Protein AF-A0A2A8D4I4-F1 (afdb_monomer_lite)

InterPro domains:
  IPR001119 S-layer homology domain [PF00395] (322-364)
  IPR001119 S-layer homology domain [PF00395] (383-424)
  IPR001119 S-layer homology domain [PS51272] (318-381)
  IPR001119 S-layer homology domain [PS51272] (383-439)
  IPR006179 5'-Nucleotidase/apyrase [PTHR11575] (26-245)
  IPR008334 5'-Nucleotidase, C-terminal [PF02872] (22-191)
  IPR036907 5'-Nucleotidase, C-terminal domain superfamily [G3DSA:3.90.780.10] (22-239)
  IPR036907 5'-Nucleotidase, C-terminal domain superfamily [SSF55816] (23-224)

Structure (mmCIF, N/CA/C/O backbone):
data_AF-A0A2A8D4I4-F1
#
_entry.id   AF-A0A2A8D4I4-F1
#
loop_
_atom_site.group_PDB
_atom_site.id
_atom_site.type_symbol
_atom_site.label_atom_id
_atom_site.label_alt_id
_atom_site.label_comp_id
_atom_site.label_asym_id
_atom_site.label_entity_id
_atom_site.label_seq_id
_atom_site.pdbx_PDB_ins_code
_atom_site.Cartn_x
_atom_site.Cartn_y
_atom_site.Cartn_z
_atom_site.occupancy
_atom_site.B_iso_or_equiv
_atom_site.auth_seq_id
_atom_site.auth_comp_id
_atom_site.auth_asym_id
_atom_site.auth_atom_id
_atom_site.pdbx_PDB_model_num
ATOM 1 N N . MET A 1 1 ? -20.478 -7.980 25.167 1.00 93.81 1 MET A N 1
ATOM 2 C CA . MET A 1 1 ? -20.978 -8.080 23.773 1.00 93.81 1 MET A CA 1
ATOM 3 C C . MET A 1 1 ? -20.040 -8.954 22.980 1.00 93.81 1 MET A C 1
ATOM 5 O O . MET A 1 1 ? -20.517 -9.919 22.408 1.00 93.81 1 MET A O 1
ATOM 9 N N . ALA A 1 2 ? -18.749 -8.633 23.004 1.00 97.44 2 ALA A N 1
ATOM 10 C CA . ALA A 1 2 ? -17.681 -9.497 22.533 1.00 97.44 2 ALA A CA 1
ATOM 11 C C . ALA A 1 2 ? -16.592 -9.568 23.611 1.00 97.44 2 ALA A C 1
ATOM 13 O O . ALA A 1 2 ? -16.385 -8.576 24.314 1.00 97.44 2 ALA A O 1
ATOM 14 N N . GLY A 1 3 ? -15.912 -10.702 23.739 1.00 98.25 3 GLY A N 1
ATOM 15 C CA . GLY A 1 3 ? -14.650 -10.788 24.464 1.00 98.25 3 GLY A CA 1
ATOM 16 C C . GLY A 1 3 ? -13.568 -9.969 23.759 1.00 98.25 3 GLY A C 1
ATOM 17 O O . GLY A 1 3 ? -13.637 -9.737 22.552 1.00 98.25 3 GLY A O 1
ATOM 18 N N . LEU A 1 4 ? -12.563 -9.528 24.509 1.00 98.38 4 LEU A N 1
ATOM 19 C CA . LEU A 1 4 ? -11.430 -8.760 23.997 1.00 98.38 4 LEU A CA 1
ATOM 20 C C . LEU A 1 4 ? -10.136 -9.434 24.451 1.00 98.38 4 LEU A C 1
ATOM 22 O O . LEU A 1 4 ? -9.983 -9.719 25.637 1.00 98.38 4 LEU A O 1
ATOM 26 N N . THR A 1 5 ? -9.209 -9.703 23.533 1.00 97.94 5 THR A N 1
ATOM 27 C CA . THR A 1 5 ? -7.937 -10.372 23.878 1.00 97.94 5 THR A CA 1
ATOM 28 C C . THR A 1 5 ? -6.829 -9.392 24.258 1.00 97.94 5 THR A C 1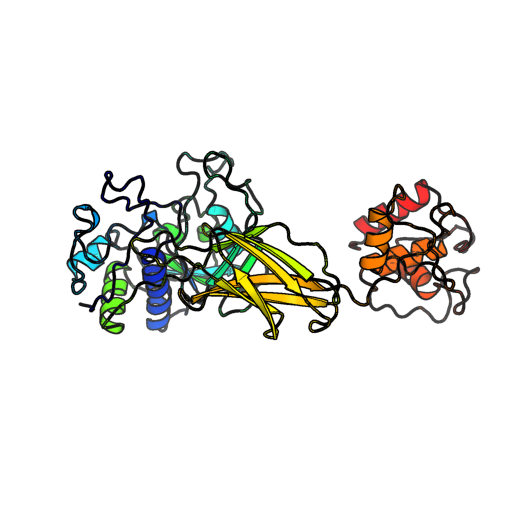
ATOM 30 O O . THR A 1 5 ? -5.990 -9.697 25.103 1.00 97.94 5 THR A O 1
ATOM 33 N N . ALA A 1 6 ? -6.836 -8.200 23.663 1.00 97.69 6 ALA A N 1
ATOM 34 C CA . ALA A 1 6 ? -5.881 -7.124 23.895 1.00 97.69 6 ALA A CA 1
ATOM 35 C C . ALA A 1 6 ? -6.492 -5.780 23.460 1.00 97.69 6 ALA A C 1
ATOM 37 O O . ALA A 1 6 ? -7.502 -5.780 22.755 1.00 97.69 6 ALA A O 1
ATOM 38 N N . PRO A 1 7 ? -5.914 -4.633 23.865 1.00 98.25 7 PRO A N 1
ATOM 39 C CA . PRO A 1 7 ? -6.401 -3.332 23.428 1.00 98.25 7 PRO A CA 1
ATOM 40 C C . PRO A 1 7 ? -6.494 -3.194 21.905 1.00 98.25 7 PRO A C 1
ATOM 42 O O . PRO A 1 7 ? -5.572 -3.573 21.187 1.00 98.25 7 PRO A O 1
ATOM 45 N N . ILE A 1 8 ? -7.591 -2.603 21.434 1.00 98.62 8 ILE A N 1
ATOM 46 C CA . ILE A 1 8 ? -7.789 -2.185 20.041 1.00 98.62 8 ILE A CA 1
ATOM 47 C C . ILE A 1 8 ? -7.991 -0.679 20.083 1.00 98.62 8 ILE A C 1
ATOM 49 O O . ILE A 1 8 ? -8.905 -0.185 20.746 1.00 98.62 8 ILE A O 1
ATOM 53 N N . THR A 1 9 ? -7.115 0.069 19.425 1.00 98.56 9 THR A N 1
ATOM 54 C CA . THR A 1 9 ? -7.009 1.513 19.638 1.00 98.56 9 THR A CA 1
ATOM 55 C C . THR A 1 9 ? -7.001 2.273 18.329 1.00 98.56 9 THR A C 1
ATOM 57 O O . THR A 1 9 ? -6.584 1.762 17.290 1.00 98.56 9 THR A O 1
ATOM 60 N N . THR A 1 10 ? -7.446 3.527 18.396 1.00 98.38 10 THR A N 1
ATOM 61 C CA . THR A 1 10 ? -7.105 4.526 17.378 1.00 98.38 10 THR A CA 1
ATOM 62 C C . THR A 1 10 ? -5.586 4.743 17.345 1.00 98.38 10 THR A C 1
ATOM 64 O O . THR A 1 10 ? -4.862 4.186 18.182 1.00 98.38 10 THR A O 1
ATOM 67 N N . GLY A 1 11 ? -5.096 5.519 16.373 1.00 97.25 11 GLY A N 1
ATOM 68 C CA . GLY A 1 11 ? -3.670 5.813 16.267 1.00 97.25 11 GLY A CA 1
ATOM 69 C C . GLY A 1 11 ? -3.128 6.370 17.583 1.00 97.25 11 GLY A C 1
ATOM 70 O O . GLY A 1 11 ? -3.788 7.173 18.254 1.00 97.25 11 GLY A O 1
ATOM 71 N N . TRP A 1 12 ? -1.946 5.896 17.958 1.00 97.38 12 TRP A N 1
ATOM 72 C CA . TRP A 1 12 ? -1.335 6.132 19.255 1.00 97.38 12 TRP A CA 1
ATOM 73 C C . TRP A 1 12 ? 0.054 6.762 19.121 1.00 97.38 12 TRP A C 1
ATOM 75 O O . TRP A 1 12 ? 0.848 6.416 18.246 1.00 97.38 12 TRP A O 1
ATOM 85 N N . ASP A 1 13 ? 0.346 7.700 20.016 1.00 95.31 13 ASP A N 1
ATOM 86 C CA . ASP A 1 13 ? 1.642 8.352 20.157 1.00 95.31 13 ASP A CA 1
ATOM 87 C C . ASP A 1 13 ? 2.039 8.372 21.634 1.00 95.31 13 ASP A C 1
ATOM 89 O O . ASP A 1 13 ? 1.452 9.090 22.452 1.00 95.31 13 ASP A O 1
ATOM 93 N N . SER A 1 14 ? 3.062 7.592 21.980 1.00 93.31 14 SER A N 1
ATOM 94 C CA . SER A 1 14 ? 3.570 7.510 23.350 1.00 93.31 14 SER A CA 1
ATOM 95 C C . SER A 1 14 ? 4.116 8.847 23.859 1.00 93.31 14 SER A C 1
ATOM 97 O O . SER A 1 14 ? 4.006 9.135 25.053 1.00 93.31 14 SER A O 1
ATOM 99 N N . SER A 1 15 ? 4.630 9.707 22.972 1.00 94.12 15 SER A N 1
ATOM 100 C CA . SER A 1 15 ? 5.117 11.042 23.338 1.00 94.12 15 SER A CA 1
ATOM 101 C C . SER A 1 15 ? 3.981 11.987 23.746 1.00 94.12 15 SER A C 1
ATOM 103 O O . SER A 1 15 ? 4.192 12.932 24.506 1.00 94.12 15 SER A O 1
ATOM 105 N N . GLN A 1 16 ? 2.754 11.686 23.315 1.00 92.81 16 GLN A N 1
ATOM 106 C CA . GLN A 1 16 ? 1.544 12.426 23.653 1.00 92.81 16 GLN A CA 1
ATOM 107 C C . GLN A 1 16 ? 0.697 11.723 24.717 1.00 92.81 16 GLN A C 1
ATOM 109 O O . GLN A 1 16 ? -0.469 12.073 24.887 1.00 92.81 16 GLN A O 1
ATOM 114 N N . ALA A 1 17 ? 1.255 10.779 25.484 1.00 91.19 17 ALA A N 1
ATOM 115 C CA . ALA A 1 17 ? 0.511 10.028 26.501 1.00 91.19 17 ALA A CA 1
ATOM 116 C C . ALA A 1 17 ? -0.245 10.920 27.512 1.00 91.19 17 ALA A C 1
ATOM 118 O O . ALA A 1 17 ? -1.308 10.542 28.002 1.00 91.19 17 ALA A O 1
ATOM 119 N N . ALA A 1 18 ? 0.248 12.132 27.791 1.00 90.38 18 ALA A N 1
ATOM 120 C CA . ALA A 1 18 ? -0.438 13.105 28.647 1.00 90.38 18 ALA A CA 1
ATOM 121 C C . ALA A 1 18 ? -1.729 13.689 28.022 1.00 90.38 18 ALA A C 1
ATOM 123 O O . ALA A 1 18 ? -2.627 14.124 28.741 1.00 90.38 18 ALA A O 1
ATOM 124 N N . ASN A 1 19 ? -1.851 13.673 26.692 1.00 89.50 19 ASN A N 1
ATOM 125 C CA . ASN A 1 19 ? -2.981 14.201 25.934 1.00 89.50 19 ASN A CA 1
ATOM 126 C C . ASN A 1 19 ? -3.931 13.058 25.560 1.00 89.50 19 ASN A C 1
ATOM 128 O O . ASN A 1 19 ? -3.777 12.412 24.527 1.00 89.50 19 ASN A O 1
ATOM 132 N N . ARG A 1 20 ? -4.935 12.804 26.410 1.00 88.50 20 ARG A N 1
ATOM 133 C CA . ARG A 1 20 ? -5.927 11.724 26.216 1.00 88.50 20 ARG A CA 1
ATOM 134 C C . ARG A 1 20 ? -5.292 10.330 26.075 1.00 88.50 20 ARG A C 1
ATOM 136 O O . ARG A 1 20 ? -5.778 9.526 25.289 1.00 88.50 20 ARG A O 1
ATOM 143 N N . GLY A 1 21 ? -4.196 10.048 26.779 1.00 92.69 21 GLY A N 1
ATOM 144 C CA . GLY A 1 21 ? -3.501 8.756 26.686 1.00 92.69 21 GLY A CA 1
ATOM 145 C C . GLY A 1 21 ? -2.647 8.578 25.424 1.00 92.69 21 GLY A C 1
ATOM 146 O O . GLY A 1 21 ? -2.083 7.504 25.231 1.00 92.69 21 GLY A O 1
ATOM 147 N N . GLY A 1 22 ? -2.526 9.607 24.576 1.00 95.00 22 GLY A N 1
ATOM 148 C CA . GLY A 1 22 ? -1.801 9.542 23.304 1.00 95.00 22 GLY A CA 1
ATOM 149 C C . GLY A 1 22 ? -2.635 9.032 22.127 1.00 95.00 22 GLY A C 1
ATOM 150 O O . GLY A 1 22 ? -2.077 8.830 21.057 1.00 95.00 22 GLY A O 1
ATOM 151 N N . PHE A 1 23 ? -3.942 8.821 22.307 1.00 97.31 23 PHE A N 1
ATOM 152 C CA . PHE A 1 23 ? -4.876 8.302 21.293 1.00 97.31 23 PHE A CA 1
ATOM 153 C C . PHE A 1 23 ? -5.491 9.401 20.395 1.00 97.31 23 PHE A C 1
ATOM 155 O O . PHE A 1 23 ? -5.229 10.586 20.593 1.00 97.31 23 PHE A O 1
ATOM 162 N N . ASP A 1 24 ? -6.369 9.021 19.451 1.00 95.00 24 ASP A N 1
ATOM 163 C CA . ASP A 1 24 ? -7.001 9.900 18.434 1.00 95.00 24 ASP A CA 1
ATOM 164 C C . ASP A 1 24 ? -5.968 10.530 17.477 1.00 95.00 24 ASP A C 1
ATOM 166 O O . ASP A 1 24 ? -6.216 11.596 16.909 1.00 95.00 24 ASP A O 1
ATOM 170 N N . GLN A 1 25 ? -4.814 9.872 17.281 1.00 95.38 25 GLN A N 1
ATOM 171 C CA . GLN A 1 25 ? -3.854 10.249 16.241 1.00 95.38 25 GLN A CA 1
ATOM 172 C C . GLN A 1 25 ? -4.378 9.752 14.895 1.00 95.38 25 GLN A C 1
ATOM 174 O O . GLN A 1 25 ? -4.614 8.560 14.699 1.00 95.38 25 GLN A O 1
ATOM 179 N N . ARG A 1 26 ? -4.624 10.687 13.980 1.00 95.31 26 ARG A N 1
ATOM 180 C CA . ARG A 1 26 ? -5.303 10.418 12.700 1.00 95.31 26 ARG A CA 1
ATOM 181 C C . ARG A 1 26 ? -4.348 10.291 11.525 1.00 95.31 26 ARG A C 1
ATOM 183 O O . ARG A 1 26 ? -4.782 10.006 10.419 1.00 95.31 26 ARG A O 1
ATOM 190 N N . ASP A 1 27 ? -3.074 10.544 11.763 1.00 93.44 27 ASP A N 1
ATOM 191 C CA . ASP A 1 27 ? -1.992 10.587 10.787 1.00 93.44 27 ASP A CA 1
ATOM 192 C C . ASP A 1 27 ? -1.282 9.232 10.609 1.00 93.44 27 ASP A C 1
ATOM 194 O O . ASP A 1 27 ? -0.306 9.138 9.862 1.00 93.44 27 ASP A O 1
ATOM 198 N N . ARG A 1 28 ? -1.754 8.192 11.307 1.00 93.44 28 ARG A N 1
ATOM 199 C CA . ARG A 1 28 ? -1.092 6.891 11.413 1.00 93.44 28 ARG A CA 1
ATOM 200 C C . ARG A 1 28 ? -2.073 5.731 11.475 1.00 93.44 28 ARG A C 1
ATOM 202 O O . ARG A 1 28 ? -3.229 5.882 11.874 1.00 93.44 28 ARG A O 1
ATOM 209 N N . GLU A 1 29 ? -1.584 4.571 11.063 1.00 96.25 29 GLU A N 1
ATOM 210 C CA . GLU A 1 29 ? -2.382 3.354 10.914 1.00 96.25 29 GLU A CA 1
ATOM 211 C C . GLU A 1 29 ? -2.752 2.781 12.280 1.00 96.25 29 GLU A C 1
ATOM 213 O O . GLU A 1 29 ? -1.974 2.875 13.232 1.00 96.25 29 GLU A O 1
ATOM 218 N N . SER A 1 30 ? -3.956 2.213 12.402 1.00 98.12 30 SER A N 1
ATOM 219 C CA . SER A 1 30 ? -4.464 1.781 13.701 1.00 98.12 30 SER A CA 1
ATOM 220 C C . SER A 1 30 ? -5.313 0.518 13.653 1.00 98.12 30 SER A C 1
ATOM 222 O O . SER A 1 30 ? -6.119 0.309 12.746 1.00 98.12 30 SER A O 1
ATOM 224 N N . THR A 1 31 ? -5.192 -0.279 14.713 1.00 98.62 31 THR A N 1
ATOM 225 C CA . THR A 1 31 ? -5.967 -1.507 14.938 1.00 98.62 31 THR A CA 1
ATOM 226 C C . THR A 1 31 ? -7.479 -1.255 14.979 1.00 98.62 31 THR A C 1
ATOM 228 O O . THR A 1 31 ? -8.250 -2.113 14.553 1.00 98.62 31 THR A O 1
ATOM 231 N N . MET A 1 32 ? -7.932 -0.084 15.446 1.00 98.75 32 MET A N 1
ATOM 232 C CA . MET A 1 32 ? -9.352 0.288 15.386 1.00 98.75 32 MET A CA 1
ATOM 233 C C . MET A 1 32 ? -9.809 0.581 13.953 1.00 98.75 32 MET A C 1
ATOM 235 O O . MET A 1 32 ? -10.914 0.194 13.578 1.00 98.75 32 MET A O 1
ATOM 239 N N . GLY A 1 33 ? -8.961 1.219 13.138 1.00 98.50 33 GLY A N 1
ATOM 240 C CA . GLY A 1 33 ? -9.228 1.411 11.710 1.00 98.50 33 GLY A CA 1
ATOM 241 C C . GLY A 1 33 ? -9.386 0.081 10.978 1.00 98.50 33 GLY A C 1
ATOM 242 O O . GLY A 1 33 ? -10.359 -0.093 10.251 1.00 98.50 33 GLY A O 1
ATOM 243 N N . HIS A 1 34 ? -8.497 -0.877 11.260 1.00 98.69 34 HIS A N 1
ATOM 244 C CA . HIS A 1 34 ? -8.574 -2.251 10.753 1.00 98.69 34 HIS A CA 1
ATOM 245 C C . HIS A 1 34 ? -9.900 -2.928 11.110 1.00 98.69 34 HIS A C 1
ATOM 247 O O . HIS A 1 34 ? -10.612 -3.406 10.229 1.00 98.69 34 HIS A O 1
ATOM 253 N N . LEU A 1 35 ? -10.255 -2.923 12.399 1.00 98.75 35 LEU A N 1
ATOM 254 C CA . LEU A 1 35 ? -11.459 -3.584 12.898 1.00 98.75 35 LEU A CA 1
ATOM 255 C C . LEU A 1 35 ? -12.740 -3.003 12.283 1.00 98.75 35 LEU A C 1
ATOM 257 O O . LEU A 1 35 ? -13.642 -3.748 11.902 1.00 98.75 35 LEU A O 1
ATOM 261 N N . VAL A 1 36 ? -12.841 -1.674 12.207 1.00 98.69 36 VAL A N 1
ATOM 262 C CA . VAL A 1 36 ? -14.043 -1.017 11.681 1.00 98.69 36 VAL A CA 1
ATOM 263 C C . VAL A 1 36 ? -14.127 -1.160 10.161 1.00 98.69 36 VAL A C 1
ATOM 265 O O . VAL A 1 36 ? -15.221 -1.349 9.640 1.00 98.69 36 VAL A O 1
ATOM 268 N N . ALA A 1 37 ? -13.008 -1.151 9.437 1.00 98.75 37 ALA A N 1
ATOM 269 C CA . ALA A 1 37 ? -13.023 -1.420 8.001 1.00 98.75 37 ALA A CA 1
ATOM 270 C C . ALA A 1 37 ? -13.440 -2.870 7.676 1.00 98.75 37 ALA A C 1
ATOM 272 O O . ALA A 1 37 ? -14.239 -3.080 6.762 1.00 98.75 37 ALA A O 1
ATOM 273 N N . ASP A 1 38 ? -12.995 -3.859 8.463 1.00 98.75 38 ASP A N 1
ATOM 274 C CA . ASP A 1 38 ? -13.485 -5.244 8.354 1.00 98.75 38 ASP A CA 1
ATOM 275 C C . ASP A 1 38 ? -14.992 -5.340 8.635 1.00 98.75 38 ASP A C 1
ATOM 277 O O . ASP A 1 38 ? -15.714 -6.047 7.928 1.00 98.75 38 ASP A O 1
ATOM 281 N N . MET A 1 39 ? -15.493 -4.577 9.614 1.00 98.25 39 MET A N 1
ATOM 282 C CA . MET A 1 39 ? -16.930 -4.464 9.865 1.00 98.25 39 MET A CA 1
ATOM 283 C C . MET A 1 39 ? -17.675 -3.934 8.639 1.00 98.25 39 MET A C 1
ATOM 285 O O . MET A 1 39 ? -18.679 -4.533 8.263 1.00 98.25 39 MET A O 1
ATOM 289 N N . TYR A 1 40 ? -17.196 -2.862 7.997 1.00 98.56 40 TYR A N 1
ATOM 290 C CA . TYR A 1 40 ? -17.841 -2.301 6.802 1.00 98.56 40 TYR A CA 1
ATOM 291 C C . TYR A 1 40 ? -17.961 -3.341 5.682 1.00 98.56 40 TYR A C 1
ATOM 293 O O . TYR A 1 40 ? -19.042 -3.514 5.111 1.00 98.56 40 TYR A O 1
ATOM 301 N N . LEU A 1 41 ? -16.873 -4.070 5.415 1.00 98.62 41 LEU A N 1
ATOM 302 C CA . LEU A 1 41 ? -16.841 -5.143 4.421 1.00 98.62 41 LEU A CA 1
ATOM 303 C C . LEU A 1 41 ? -17.815 -6.280 4.777 1.00 98.62 41 LEU A C 1
ATOM 305 O O . LEU A 1 41 ? -18.658 -6.666 3.965 1.00 98.62 41 LEU A O 1
ATOM 309 N N . SER A 1 42 ? -17.734 -6.790 6.009 1.00 98.06 42 SER A N 1
ATOM 310 C CA . SER A 1 42 ? -18.578 -7.887 6.499 1.00 98.06 42 SER A CA 1
ATOM 311 C C . SER A 1 42 ? -20.065 -7.516 6.482 1.00 98.06 42 SER A C 1
ATOM 313 O O . SER A 1 42 ? -20.905 -8.263 5.973 1.00 98.06 42 SER A O 1
ATOM 315 N N . ALA A 1 43 ? -20.397 -6.319 6.966 1.00 97.25 43 ALA A N 1
ATOM 316 C CA . ALA A 1 43 ? -21.761 -5.822 7.033 1.00 97.25 43 ALA A CA 1
ATOM 317 C C . ALA A 1 43 ? -22.376 -5.663 5.638 1.00 97.25 43 ALA A C 1
ATOM 319 O O . ALA A 1 43 ? -23.473 -6.183 5.418 1.00 97.25 43 ALA A O 1
ATOM 320 N N . ALA A 1 44 ? -21.670 -5.040 4.684 1.00 97.50 44 ALA A N 1
ATOM 321 C CA . ALA A 1 44 ? -22.138 -4.929 3.300 1.00 97.50 44 ALA A CA 1
ATOM 322 C C . ALA A 1 44 ? -22.475 -6.310 2.707 1.00 97.50 44 ALA A C 1
ATOM 324 O O . ALA A 1 44 ? -23.583 -6.523 2.197 1.00 97.50 44 ALA A O 1
ATOM 325 N N . ASN A 1 45 ? -21.566 -7.272 2.885 1.00 97.12 45 ASN A N 1
ATOM 326 C CA . ASN A 1 45 ? -21.681 -8.628 2.346 1.00 97.12 45 ASN A CA 1
ATOM 327 C C . ASN A 1 45 ? -22.748 -9.485 3.048 1.00 97.12 45 ASN A C 1
ATOM 329 O O . ASN A 1 45 ? -23.251 -10.443 2.461 1.00 97.12 45 ASN A O 1
ATOM 333 N N . SER A 1 46 ? -23.168 -9.114 4.260 1.00 95.00 46 SER A N 1
ATOM 334 C CA . SER A 1 46 ? -24.233 -9.809 4.999 1.00 95.00 46 SER A CA 1
ATOM 335 C C . SER A 1 46 ? -25.654 -9.483 4.517 1.00 95.00 46 SER A C 1
ATOM 337 O O . SER A 1 46 ? -26.595 -10.218 4.814 1.00 95.00 46 SER A O 1
ATOM 339 N N . THR A 1 47 ? -25.838 -8.390 3.766 1.00 91.56 47 THR A N 1
ATOM 340 C CA . THR A 1 47 ? -27.179 -7.879 3.423 1.00 91.56 47 THR A CA 1
ATOM 341 C C . THR A 1 47 ? -27.877 -8.625 2.286 1.00 91.56 47 THR A C 1
ATOM 343 O O . THR A 1 47 ? -29.072 -8.418 2.063 1.00 91.56 47 THR A O 1
ATOM 346 N N . GLY A 1 48 ? -27.143 -9.438 1.517 1.00 83.81 48 GLY A N 1
ATOM 347 C CA . GLY A 1 48 ? -27.630 -10.009 0.256 1.00 83.81 48 GLY A CA 1
ATOM 348 C C . GLY A 1 48 ? -27.899 -8.963 -0.838 1.00 83.81 48 GLY A C 1
ATOM 349 O O . GLY A 1 48 ? -28.579 -9.271 -1.818 1.00 83.81 48 GLY A O 1
ATOM 350 N N . ARG A 1 49 ? -27.414 -7.722 -0.662 1.00 88.12 49 ARG A N 1
ATOM 351 C CA . ARG A 1 49 ? -27.458 -6.646 -1.667 1.00 88.12 49 ARG A CA 1
ATOM 352 C C . ARG A 1 49 ? -26.186 -6.679 -2.518 1.00 88.12 49 ARG A C 1
ATOM 354 O O . ARG A 1 49 ? -25.714 -7.752 -2.873 1.00 88.12 49 ARG A O 1
ATOM 361 N N . THR A 1 50 ? -25.655 -5.517 -2.898 1.00 86.00 50 THR A N 1
ATOM 362 C CA . THR A 1 50 ? -24.384 -5.437 -3.616 1.00 86.00 50 THR A CA 1
ATOM 363 C C . THR A 1 50 ? -23.241 -5.787 -2.664 1.00 86.00 50 THR A C 1
ATOM 365 O O . THR A 1 50 ? -23.078 -5.086 -1.667 1.00 86.00 50 THR A O 1
ATOM 368 N N . PRO A 1 51 ? -22.489 -6.867 -2.939 1.00 93.12 51 PRO A N 1
ATOM 369 C CA . PRO A 1 51 ? -21.310 -7.191 -2.158 1.00 93.12 51 PRO A CA 1
ATOM 370 C C . PRO A 1 51 ? -20.208 -6.162 -2.420 1.00 93.12 51 PRO A C 1
ATOM 372 O O . PRO A 1 51 ? -20.119 -5.612 -3.516 1.00 93.12 51 PRO A O 1
ATOM 375 N N . ALA A 1 52 ? -19.388 -5.911 -1.409 1.00 98.19 52 ALA A N 1
ATOM 376 C CA . ALA A 1 52 ? -18.179 -5.114 -1.502 1.00 98.19 52 ALA A CA 1
ATOM 377 C C . ALA A 1 52 ? -16.943 -6.020 -1.549 1.00 98.19 52 ALA A C 1
ATOM 379 O O . ALA A 1 52 ? -16.916 -7.087 -0.929 1.00 98.19 52 ALA A O 1
ATOM 380 N N . ASP A 1 53 ? -15.921 -5.546 -2.254 1.00 98.69 53 ASP A N 1
ATOM 381 C CA . ASP A 1 53 ? -14.601 -6.163 -2.339 1.00 98.69 53 ASP A CA 1
ATOM 382 C C . ASP A 1 53 ? -13.718 -5.722 -1.161 1.00 98.69 53 ASP A C 1
ATOM 384 O O . ASP A 1 53 ? -12.945 -6.516 -0.629 1.00 98.69 53 ASP A O 1
ATOM 388 N N . ILE A 1 54 ? -13.848 -4.462 -0.719 1.00 98.88 54 ILE A N 1
ATOM 389 C CA . ILE A 1 54 ? -13.066 -3.887 0.389 1.00 98.88 54 ILE A CA 1
ATOM 390 C C . ILE A 1 54 ? -13.916 -2.969 1.277 1.00 98.88 54 ILE A C 1
ATOM 392 O O . ILE A 1 54 ? -14.932 -2.425 0.843 1.00 98.88 54 ILE A O 1
ATOM 396 N N . GLY A 1 55 ? -13.486 -2.766 2.522 1.00 98.75 55 GLY A N 1
ATOM 397 C CA . GLY A 1 55 ? -14.040 -1.774 3.446 1.00 98.75 55 GLY A CA 1
ATOM 398 C C . GLY A 1 55 ? -13.063 -0.623 3.680 1.00 98.75 55 GLY A C 1
ATOM 399 O O . GLY A 1 55 ? -11.858 -0.853 3.785 1.00 98.75 55 GLY A O 1
ATOM 400 N N . ILE A 1 56 ? -13.572 0.611 3.769 1.00 98.81 56 ILE A N 1
ATOM 401 C CA . ILE A 1 56 ? -12.764 1.813 4.025 1.00 98.81 56 ILE A CA 1
ATOM 402 C C . ILE A 1 56 ? -13.447 2.683 5.086 1.00 98.81 56 ILE A C 1
ATOM 404 O O . ILE A 1 56 ? -14.647 2.956 5.015 1.00 98.81 56 ILE A O 1
ATOM 408 N N . VAL A 1 57 ? -12.672 3.174 6.054 1.00 98.50 57 VAL A N 1
ATOM 409 C CA . VAL A 1 57 ? -13.142 4.133 7.063 1.00 98.50 57 VAL A CA 1
ATOM 410 C C . VAL A 1 57 ? -12.113 5.237 7.293 1.00 98.50 57 VAL A C 1
ATOM 412 O O . VAL A 1 57 ? -10.908 4.996 7.304 1.00 98.50 57 VAL A O 1
ATOM 415 N N . ASN A 1 58 ? -12.574 6.469 7.503 1.00 98.06 58 ASN A N 1
ATOM 416 C CA . ASN A 1 58 ? -11.703 7.582 7.863 1.00 98.06 58 ASN A CA 1
ATOM 417 C C . ASN A 1 58 ? -11.379 7.569 9.366 1.00 98.06 58 ASN A C 1
ATOM 419 O O . ASN A 1 58 ? -12.253 7.282 10.190 1.00 98.06 58 ASN A O 1
ATOM 423 N N . PRO A 1 59 ? -10.168 7.988 9.769 1.00 97.12 59 PRO A N 1
ATOM 424 C CA . PRO A 1 59 ? -9.754 7.958 11.172 1.00 97.12 59 PRO A CA 1
ATOM 425 C C . PRO A 1 59 ? -10.572 8.936 12.030 1.00 97.12 59 PRO A C 1
ATOM 427 O O . PRO A 1 59 ? -10.766 8.721 13.223 1.00 97.12 59 PRO A O 1
ATOM 430 N N . GLY A 1 60 ? -11.118 9.997 11.421 1.00 94.88 60 GLY A N 1
ATOM 431 C CA . GLY A 1 60 ? -12.014 10.944 12.085 1.00 94.88 60 GLY A CA 1
ATOM 432 C C . GLY A 1 60 ? -13.358 10.348 12.517 1.00 94.88 60 GLY A C 1
ATOM 433 O O . GLY A 1 60 ? -13.965 10.874 13.454 1.00 94.88 60 GLY A O 1
ATOM 434 N N . GLY A 1 61 ? -13.788 9.252 11.884 1.00 94.31 61 GLY A N 1
ATOM 435 C CA . GLY A 1 61 ? -14.999 8.505 12.226 1.00 94.31 61 GLY A CA 1
ATOM 436 C C . GLY A 1 61 ? -14.878 7.684 13.514 1.00 94.31 61 GLY A C 1
ATOM 437 O O . GLY A 1 61 ? -15.895 7.334 14.103 1.00 94.31 61 GLY A O 1
ATOM 438 N N . LEU A 1 62 ? -13.650 7.425 13.978 1.00 97.19 62 LEU A N 1
ATOM 439 C CA . LEU A 1 62 ? -13.343 6.536 15.099 1.00 97.19 62 LEU A CA 1
ATOM 440 C C . LEU A 1 62 ? -13.158 7.355 16.376 1.00 97.19 62 LEU A C 1
ATOM 442 O O . LEU A 1 62 ? -12.266 8.208 16.468 1.00 97.19 62 LEU A O 1
ATOM 446 N N . ARG A 1 63 ? -14.040 7.165 17.360 1.00 96.69 63 ARG A N 1
ATOM 447 C CA . ARG A 1 63 ? -14.150 8.109 18.483 1.00 96.69 63 ARG A CA 1
ATOM 448 C C . ARG A 1 63 ? -13.814 7.540 19.855 1.00 96.69 63 ARG A C 1
ATOM 450 O O . ARG A 1 63 ? -13.794 8.345 20.781 1.00 96.69 63 ARG A O 1
ATOM 457 N N . ASP A 1 64 ? -13.441 6.271 20.001 1.00 97.25 64 ASP A N 1
ATOM 458 C CA . ASP A 1 64 ? -13.033 5.667 21.287 1.00 97.25 64 ASP A CA 1
ATOM 459 C C . ASP A 1 64 ? -12.155 4.416 21.070 1.00 97.25 64 ASP A C 1
ATOM 461 O O . ASP A 1 64 ? -11.843 4.050 19.933 1.00 97.25 64 ASP A O 1
ATOM 465 N N . GLU A 1 65 ? -11.739 3.782 22.161 1.00 98.00 65 GLU A N 1
ATOM 466 C CA . GLU A 1 65 ? -10.836 2.628 22.222 1.00 98.00 65 GLU A CA 1
ATOM 467 C C . GLU A 1 65 ? -11.536 1.430 22.867 1.00 98.00 65 GLU A C 1
ATOM 469 O O . GLU A 1 65 ? -12.509 1.575 23.612 1.00 98.00 65 GLU A O 1
ATOM 474 N N . PHE A 1 66 ? -10.976 0.239 22.658 1.00 98.31 66 PHE A N 1
ATOM 475 C CA . PHE A 1 66 ? -11.303 -0.947 23.439 1.00 98.31 66 PHE A CA 1
ATOM 476 C C . PHE A 1 66 ? -10.104 -1.397 24.292 1.00 98.31 66 PHE A C 1
ATOM 478 O O . PHE A 1 66 ? -9.005 -1.525 23.754 1.00 98.31 66 PHE A O 1
ATOM 485 N N . PRO A 1 67 ? -10.293 -1.697 25.593 1.00 97.88 67 PRO A N 1
ATOM 486 C CA . PRO A 1 67 ? -11.477 -1.362 26.386 1.00 97.88 67 PRO A CA 1
ATOM 487 C C . PRO A 1 67 ? -11.632 0.162 26.532 1.00 97.88 67 PRO A C 1
ATOM 489 O O . PRO A 1 67 ? -10.655 0.913 26.516 1.00 97.88 67 PRO A O 1
ATOM 492 N N . GLY A 1 68 ? -12.866 0.622 26.731 1.00 95.31 68 GLY A N 1
ATOM 493 C CA . GLY A 1 68 ? -13.114 2.019 27.089 1.00 95.31 68 GLY A CA 1
ATOM 494 C C . GLY A 1 68 ? -12.444 2.371 28.423 1.00 95.31 68 GLY A C 1
ATOM 495 O O . GLY A 1 68 ? -12.368 1.534 29.322 1.00 95.31 68 GLY A O 1
ATOM 496 N N . GLY A 1 69 ? -11.968 3.612 28.552 1.00 94.69 69 GLY A N 1
ATOM 497 C CA . GLY A 1 69 ? -11.212 4.093 29.721 1.00 94.69 69 GLY A CA 1
ATOM 498 C C . GLY A 1 69 ? -9.705 4.242 29.484 1.00 94.69 69 GLY A C 1
ATOM 499 O O . GLY A 1 69 ? -9.038 4.950 30.242 1.00 94.69 69 GLY A O 1
ATOM 500 N N . LEU A 1 70 ? -9.176 3.693 28.383 1.00 95.81 70 LEU A N 1
ATOM 501 C CA . LEU A 1 70 ? -7.757 3.814 28.020 1.00 95.81 70 LEU A CA 1
ATOM 502 C C . LEU A 1 70 ? -7.283 5.264 27.858 1.00 95.81 70 LEU A C 1
ATOM 504 O O . LEU A 1 70 ? -6.159 5.584 28.236 1.00 95.81 70 LEU A O 1
ATOM 508 N N . ARG A 1 71 ? -8.149 6.174 27.393 1.00 94.62 71 ARG A N 1
ATOM 509 C CA . ARG A 1 71 ? -7.836 7.616 27.313 1.00 94.62 71 ARG A CA 1
ATOM 510 C C . ARG A 1 71 ? -7.602 8.285 28.664 1.00 94.62 71 ARG A C 1
ATOM 512 O O . ARG A 1 71 ? -7.086 9.400 28.704 1.00 94.62 71 ARG A O 1
ATOM 519 N N . THR A 1 72 ? -8.017 7.640 29.752 1.00 93.38 72 THR A N 1
ATOM 520 C CA . THR A 1 72 ? -7.854 8.124 31.127 1.00 93.38 72 THR A CA 1
ATOM 521 C C . THR A 1 72 ? -6.760 7.360 31.865 1.00 93.38 72 THR A C 1
ATOM 523 O O . THR A 1 72 ? -6.014 7.964 32.630 1.00 93.38 72 THR A O 1
ATOM 526 N N . SER A 1 73 ? -6.646 6.048 31.643 1.00 95.00 73 SER A N 1
ATOM 527 C CA . SER A 1 73 ? -5.629 5.209 32.276 1.00 95.00 73 SER A CA 1
ATOM 528 C C . SER A 1 73 ? -5.117 4.142 31.313 1.00 95.00 73 SER A C 1
ATOM 530 O O . SER A 1 73 ? -5.868 3.265 30.887 1.00 95.00 73 SER A O 1
ATOM 532 N N . LEU A 1 74 ? -3.813 4.173 31.026 1.00 94.81 74 LEU A N 1
ATOM 533 C CA . LEU A 1 74 ? -3.136 3.162 30.202 1.00 94.81 74 LEU A CA 1
ATOM 534 C C . LEU A 1 74 ? -3.057 1.781 30.880 1.00 94.81 74 LEU A C 1
ATOM 536 O O . LEU A 1 74 ? -2.827 0.777 30.204 1.00 94.81 74 LEU A O 1
ATOM 540 N N . ASP A 1 75 ? -3.311 1.726 32.189 1.00 94.38 75 ASP A N 1
ATOM 541 C CA . ASP A 1 75 ? -3.369 0.496 32.984 1.00 94.38 75 ASP A CA 1
ATOM 542 C C . ASP A 1 75 ? -4.774 -0.130 33.004 1.00 94.38 75 ASP A C 1
ATOM 544 O O . ASP A 1 75 ? -5.009 -1.110 33.714 1.00 94.38 75 ASP A O 1
ATOM 548 N N . THR A 1 76 ? -5.724 0.419 32.234 1.00 96.06 76 THR A N 1
ATOM 549 C CA . THR A 1 76 ? -7.083 -0.130 32.127 1.00 96.06 76 THR A CA 1
ATOM 550 C C . THR A 1 76 ? -7.021 -1.599 31.710 1.00 96.06 76 THR A C 1
ATOM 552 O O . THR A 1 76 ? -6.485 -1.948 30.654 1.00 96.06 76 THR A O 1
ATOM 555 N N . ALA A 1 77 ? -7.582 -2.470 32.550 1.00 95.44 77 ALA A N 1
ATOM 556 C CA . ALA A 1 77 ? -7.617 -3.900 32.295 1.00 95.44 77 ALA A CA 1
ATOM 557 C C . ALA A 1 77 ? -8.514 -4.226 31.093 1.00 95.44 77 ALA A C 1
ATOM 559 O O . ALA A 1 77 ? -9.597 -3.659 30.925 1.00 95.44 77 ALA A O 1
ATOM 560 N N . VAL A 1 78 ? -8.069 -5.184 30.280 1.00 95.81 78 VAL A N 1
ATOM 561 C CA . VAL A 1 78 ? -8.868 -5.743 29.188 1.00 95.81 78 VAL A CA 1
ATOM 562 C C . VAL A 1 78 ? -10.159 -6.326 29.762 1.00 95.81 78 VAL A C 1
ATOM 564 O O . VAL A 1 78 ? -10.142 -7.048 30.758 1.00 95.81 78 VAL A O 1
ATOM 567 N N . SER A 1 79 ? -11.282 -5.971 29.147 1.00 95.31 79 SER A N 1
ATOM 568 C CA . SER A 1 79 ? -12.620 -6.411 29.532 1.00 95.31 79 SER A CA 1
ATOM 569 C C . SER A 1 79 ? -13.499 -6.542 28.295 1.00 95.31 79 SER A C 1
ATOM 571 O O . SER A 1 79 ? -13.189 -5.972 27.245 1.00 95.31 79 SER A O 1
ATOM 573 N N . ASP A 1 80 ? -14.585 -7.303 28.426 1.00 97.06 80 ASP A N 1
ATOM 574 C CA . ASP A 1 80 ? -15.559 -7.487 27.357 1.00 97.06 80 ASP A CA 1
ATOM 575 C C . ASP A 1 80 ? -16.066 -6.145 26.826 1.00 97.06 80 ASP A C 1
ATOM 577 O O . ASP A 1 80 ? -16.463 -5.253 27.582 1.00 97.06 80 ASP A O 1
ATOM 581 N N . VAL A 1 81 ? -16.143 -6.046 25.501 1.00 97.94 81 VAL A N 1
ATOM 582 C CA . VAL A 1 81 ? -16.696 -4.878 24.827 1.00 97.94 81 VAL A CA 1
ATOM 583 C C . VAL A 1 81 ? -18.186 -4.783 25.137 1.00 97.94 81 VAL A C 1
ATOM 585 O O . VAL A 1 81 ? -18.945 -5.748 24.981 1.00 97.94 81 VAL A O 1
ATOM 588 N N . THR A 1 82 ? -18.630 -3.612 25.576 1.00 97.50 82 THR A N 1
ATOM 589 C CA . THR A 1 82 ? -20.042 -3.314 25.855 1.00 97.50 82 THR A CA 1
ATOM 590 C C . THR A 1 82 ? -20.725 -2.638 24.664 1.00 97.50 82 THR A C 1
ATOM 592 O O . THR A 1 82 ? -20.065 -2.088 23.786 1.00 97.50 82 THR A O 1
ATOM 595 N N . VAL A 1 83 ? -22.065 -2.623 24.653 1.00 96.69 83 VAL A N 1
ATOM 596 C CA . VAL A 1 83 ? -22.849 -1.838 23.675 1.00 96.69 83 VAL A CA 1
ATOM 597 C C . VAL A 1 83 ? -22.420 -0.369 23.693 1.00 96.69 83 VAL A C 1
ATOM 599 O O . VAL A 1 83 ? -22.180 0.216 22.644 1.00 96.69 83 VAL A O 1
ATOM 602 N N . ALA A 1 84 ? -22.286 0.212 24.889 1.00 96.62 84 ALA A N 1
ATOM 603 C CA . ALA A 1 84 ? -21.915 1.613 25.053 1.00 96.62 84 ALA A CA 1
ATOM 604 C C . ALA A 1 84 ? -20.534 1.916 24.455 1.00 96.62 84 ALA A C 1
ATOM 606 O O . ALA A 1 84 ? -20.377 2.915 23.766 1.00 96.62 84 ALA A O 1
ATOM 607 N N . GLN A 1 85 ? -19.553 1.031 24.650 1.00 97.50 85 GLN A N 1
ATOM 608 C CA . GLN A 1 85 ? -18.228 1.190 24.046 1.00 97.50 85 GLN A CA 1
ATOM 609 C C . GLN A 1 85 ? -18.285 1.099 22.514 1.00 97.50 85 GLN A C 1
ATOM 611 O O . GLN A 1 85 ? -17.671 1.920 21.842 1.00 97.50 85 GLN A O 1
ATOM 616 N N . ALA A 1 86 ? -19.048 0.160 21.943 1.00 96.94 86 ALA A N 1
ATOM 617 C CA . ALA A 1 86 ? -19.207 0.067 20.487 1.00 96.94 86 ALA A CA 1
ATOM 618 C C . ALA A 1 86 ? -19.841 1.340 19.887 1.00 96.94 86 ALA A C 1
ATOM 620 O O . ALA A 1 86 ? -19.361 1.860 18.876 1.00 96.94 86 ALA A O 1
ATOM 621 N N . LEU A 1 87 ? -20.865 1.885 20.555 1.00 96.38 87 LEU A N 1
ATOM 622 C CA . LEU A 1 87 ? -21.496 3.156 20.182 1.00 96.38 87 LEU A CA 1
ATOM 623 C C . LEU A 1 87 ? -20.538 4.343 20.323 1.00 96.38 87 LEU A C 1
ATOM 625 O O . LEU A 1 87 ? -20.547 5.233 19.478 1.00 96.38 87 LEU A O 1
ATOM 629 N N . ASN A 1 88 ? -19.683 4.353 21.349 1.00 96.75 88 ASN A N 1
ATOM 630 C CA . ASN A 1 88 ? -18.683 5.404 21.513 1.00 96.75 88 ASN A CA 1
ATOM 631 C C . ASN A 1 88 ? -17.647 5.409 20.386 1.00 96.75 88 ASN A C 1
ATOM 633 O O . ASN A 1 88 ? -17.146 6.478 20.060 1.00 96.75 88 ASN A O 1
ATOM 637 N N . VAL A 1 89 ? -17.312 4.256 19.794 1.00 97.38 89 VAL A N 1
ATOM 638 C CA . VAL A 1 89 ? -16.380 4.189 18.656 1.00 97.38 89 VAL A CA 1
ATOM 639 C C . VAL A 1 89 ? -17.017 4.747 17.383 1.00 97.38 89 VAL A C 1
ATOM 641 O O . VAL A 1 89 ? -16.351 5.500 16.674 1.00 97.38 89 VAL A O 1
ATOM 644 N N . THR A 1 90 ? -18.289 4.424 17.121 1.00 95.69 90 THR A N 1
ATOM 645 C CA . THR A 1 90 ? -19.042 4.795 15.900 1.00 95.69 90 THR A CA 1
ATOM 646 C C . THR A 1 90 ? -20.277 5.668 16.211 1.00 95.69 90 THR A C 1
ATOM 648 O O . THR A 1 90 ? -21.412 5.297 15.911 1.00 95.69 90 THR A O 1
ATOM 651 N N . PRO A 1 91 ? -20.115 6.858 16.821 1.00 95.88 91 PRO A N 1
ATOM 652 C CA . PRO A 1 91 ? -21.241 7.606 17.390 1.00 95.88 91 PRO A CA 1
ATOM 653 C C . PRO A 1 91 ? -22.053 8.400 16.360 1.00 95.88 91 PRO A C 1
ATOM 655 O O . PRO A 1 91 ? -23.053 9.019 16.717 1.00 95.88 91 PRO A O 1
ATOM 658 N N . PHE A 1 92 ? -21.609 8.449 15.103 1.00 92.69 92 PHE A N 1
ATOM 659 C CA . PHE A 1 92 ? -22.221 9.288 14.072 1.00 92.69 92 PHE A CA 1
ATOM 660 C C . PHE A 1 92 ? -23.434 8.649 13.401 1.00 92.69 92 PHE A C 1
ATOM 662 O O . PHE A 1 92 ? -24.183 9.372 12.749 1.00 92.69 92 PHE A O 1
ATOM 669 N N . ALA A 1 93 ? -23.635 7.338 13.584 1.00 90.19 93 ALA A N 1
ATOM 670 C CA . ALA A 1 93 ? -24.734 6.595 12.978 1.00 90.19 93 ALA A CA 1
ATOM 671 C C . ALA A 1 93 ? -24.815 6.843 11.457 1.00 90.19 93 ALA A C 1
ATOM 673 O O . ALA A 1 93 ? -25.871 7.195 10.929 1.00 90.19 93 ALA A O 1
ATOM 674 N N . ASN A 1 94 ? -23.683 6.710 10.756 1.00 93.31 94 ASN A N 1
ATOM 675 C CA . ASN A 1 94 ? -23.675 6.848 9.304 1.00 93.31 94 ASN A CA 1
ATOM 676 C C . ASN A 1 94 ? -24.420 5.672 8.683 1.00 93.31 94 ASN A C 1
ATOM 678 O O . ASN A 1 94 ? -24.249 4.526 9.104 1.00 93.31 94 ASN A O 1
ATOM 682 N N . ASN A 1 95 ? -25.167 5.931 7.613 1.00 95.69 95 ASN A N 1
ATOM 683 C CA . ASN A 1 95 ? -25.606 4.834 6.763 1.00 95.69 95 ASN A CA 1
ATOM 684 C C . ASN A 1 95 ? -24.372 4.199 6.114 1.00 95.69 95 ASN A C 1
ATOM 686 O O . ASN A 1 95 ? -23.438 4.899 5.708 1.00 95.69 95 ASN A O 1
ATOM 690 N N . LEU A 1 96 ? -24.392 2.878 5.991 1.00 96.75 96 LEU A N 1
ATOM 691 C CA . 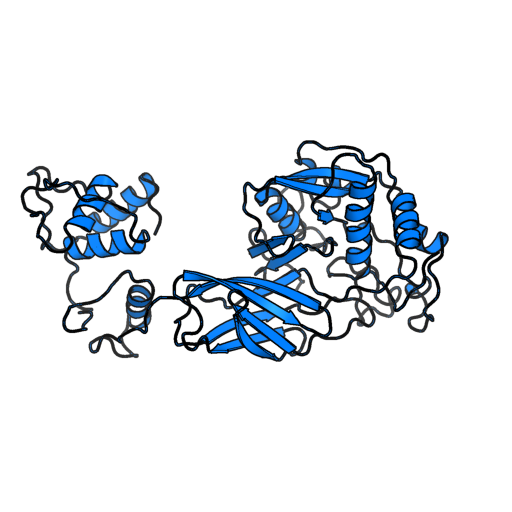LEU A 1 96 ? -23.383 2.109 5.286 1.00 96.75 96 LEU A CA 1
ATOM 692 C C . LEU A 1 96 ? -23.762 2.020 3.809 1.00 96.75 96 LEU A C 1
ATOM 694 O O . LEU A 1 96 ? -24.847 1.547 3.455 1.00 96.75 96 LEU A O 1
ATOM 698 N N . TRP A 1 97 ? -22.845 2.442 2.947 1.00 97.75 97 TRP A N 1
ATOM 699 C CA . TRP A 1 97 ? -23.019 2.449 1.500 1.00 97.75 97 TRP A CA 1
ATOM 700 C C . TRP A 1 97 ? -21.983 1.575 0.809 1.00 97.75 97 TRP A C 1
ATOM 702 O O . TRP A 1 97 ? -20.872 1.406 1.305 1.00 97.75 97 TRP A O 1
ATOM 712 N N . THR A 1 98 ? -22.338 1.078 -0.371 1.00 98.31 98 THR A N 1
ATOM 713 C CA . THR A 1 98 ? -21.381 0.547 -1.345 1.00 98.31 98 THR A CA 1
ATOM 714 C C . THR A 1 98 ? -21.300 1.477 -2.547 1.00 98.31 98 THR A C 1
ATOM 716 O O . THR A 1 98 ? -22.338 1.975 -2.982 1.00 98.31 98 THR A O 1
ATOM 719 N N . THR A 1 99 ? -20.115 1.680 -3.113 1.00 98.44 99 THR A N 1
ATOM 720 C CA . THR A 1 99 ? -19.912 2.390 -4.390 1.00 98.44 99 THR A CA 1
ATOM 721 C C . THR A 1 99 ? -18.780 1.729 -5.173 1.00 98.44 99 THR A C 1
ATOM 723 O O . THR A 1 99 ? -17.917 1.098 -4.569 1.00 98.44 99 THR A O 1
ATOM 726 N N . THR A 1 100 ? -18.782 1.831 -6.499 1.00 98.62 100 THR A N 1
ATOM 727 C CA . THR A 1 100 ? -17.773 1.200 -7.365 1.00 98.62 100 THR A CA 1
ATOM 728 C C . THR A 1 100 ? -16.755 2.232 -7.830 1.00 98.62 100 THR A C 1
ATOM 730 O O . THR A 1 100 ? -17.127 3.276 -8.368 1.00 98.62 100 THR A O 1
ATOM 733 N N . LEU A 1 101 ? -15.475 1.932 -7.641 1.00 98.75 101 LEU A N 1
ATOM 734 C CA . LEU A 1 101 ? -14.339 2.720 -8.108 1.00 98.75 101 LEU A CA 1
ATOM 735 C C . LEU A 1 101 ? -13.571 1.941 -9.177 1.00 98.75 101 LEU A C 1
ATOM 737 O O . LEU A 1 101 ? -13.542 0.712 -9.148 1.00 98.75 101 LEU A O 1
ATOM 741 N N . THR A 1 102 ? -12.889 2.640 -10.079 1.00 98.69 102 THR A N 1
ATOM 742 C CA . THR A 1 102 ? -11.786 2.034 -10.836 1.00 98.69 102 THR A CA 1
ATOM 743 C C . THR A 1 102 ? -10.542 1.885 -9.951 1.00 98.69 102 THR A C 1
ATOM 745 O O . THR A 1 102 ? -10.408 2.578 -8.938 1.00 98.69 102 THR A O 1
ATOM 748 N N . GLY A 1 103 ? -9.580 1.045 -10.338 1.00 97.94 103 GLY A N 1
ATOM 749 C CA . GLY A 1 103 ? -8.292 0.944 -9.645 1.00 97.94 103 GLY A CA 1
ATOM 750 C C . GLY A 1 103 ? -7.547 2.280 -9.593 1.00 97.94 103 GLY A C 1
ATOM 751 O O . GLY A 1 103 ? -7.016 2.649 -8.546 1.00 97.94 103 GLY A O 1
ATOM 752 N N . ALA A 1 104 ? -7.609 3.070 -10.670 1.00 95.19 104 ALA A N 1
ATOM 753 C CA . ALA A 1 104 ? -7.053 4.423 -10.704 1.00 95.19 104 ALA A CA 1
ATOM 754 C C . ALA A 1 104 ? -7.752 5.366 -9.707 1.00 95.19 104 ALA A C 1
ATOM 756 O O . ALA A 1 104 ? -7.095 6.166 -9.041 1.00 95.19 104 ALA A O 1
ATOM 757 N N . GLN A 1 105 ? -9.077 5.257 -9.555 1.00 98.12 105 GLN A N 1
ATOM 758 C CA . GLN A 1 105 ? -9.816 6.016 -8.544 1.00 98.12 105 GLN A CA 1
ATOM 759 C C . GLN A 1 105 ? -9.458 5.565 -7.125 1.00 98.12 105 GLN A C 1
ATOM 761 O O . GLN A 1 105 ? -9.269 6.414 -6.261 1.00 98.12 105 GLN A O 1
ATOM 766 N N . LEU A 1 106 ? -9.309 4.260 -6.871 1.00 98.62 106 LEU A N 1
ATOM 767 C CA . LEU A 1 106 ? -8.858 3.765 -5.567 1.00 98.62 106 LEU A CA 1
ATOM 768 C C . LEU A 1 106 ? -7.453 4.285 -5.228 1.00 98.62 106 LEU A C 1
ATOM 770 O O . LEU A 1 106 ? -7.226 4.748 -4.111 1.00 98.62 106 LEU A O 1
ATOM 774 N N . LYS A 1 107 ? -6.533 4.284 -6.200 1.00 95.94 107 LYS A N 1
ATOM 775 C CA . LYS A 1 107 ? -5.209 4.899 -6.049 1.00 95.94 107 LYS A CA 1
ATOM 776 C C . LYS A 1 107 ? -5.319 6.375 -5.689 1.00 95.94 107 LYS A C 1
ATOM 778 O O . LYS A 1 107 ? -4.705 6.803 -4.717 1.00 95.94 107 LYS A O 1
ATOM 783 N N . GLN A 1 108 ? -6.171 7.125 -6.383 1.00 95.00 108 GLN A N 1
ATOM 784 C CA . GLN A 1 108 ? -6.410 8.530 -6.065 1.00 95.00 108 GLN A CA 1
ATOM 785 C C . GLN A 1 108 ? -7.021 8.736 -4.664 1.00 95.00 108 GLN A C 1
ATOM 787 O O . GLN A 1 108 ? -6.648 9.685 -3.981 1.00 95.00 108 GLN A O 1
ATOM 792 N N . VAL A 1 109 ? -7.902 7.851 -4.186 1.00 97.62 109 VAL A N 1
ATOM 793 C CA . VAL A 1 109 ? -8.427 7.904 -2.805 1.00 97.62 109 VAL A CA 1
ATOM 794 C C . VAL A 1 109 ? -7.310 7.714 -1.773 1.00 97.62 109 VAL A C 1
ATOM 796 O O . VAL A 1 109 ? -7.286 8.407 -0.756 1.00 97.62 109 VAL A O 1
ATOM 799 N N . LEU A 1 110 ? -6.365 6.804 -2.025 1.00 96.31 110 LEU A N 1
ATOM 800 C CA . LEU A 1 110 ? -5.209 6.611 -1.146 1.00 96.31 110 LEU A CA 1
ATOM 801 C C . LEU A 1 110 ? -4.222 7.788 -1.213 1.00 96.31 110 LEU A C 1
ATOM 803 O O . LEU A 1 110 ? -3.632 8.126 -0.189 1.00 96.31 110 LEU A O 1
ATOM 807 N N . GLU A 1 111 ? -4.079 8.446 -2.368 1.00 91.81 111 GLU A N 1
ATOM 808 C CA . GLU A 1 111 ? -3.325 9.705 -2.508 1.00 91.81 111 GLU A CA 1
ATOM 809 C C . GLU A 1 111 ? -3.973 10.863 -1.744 1.00 91.81 111 GLU A C 1
ATOM 811 O O . GLU A 1 111 ? -3.285 11.697 -1.160 1.00 91.81 111 GLU A O 1
ATOM 816 N N . GLU A 1 112 ? -5.305 10.911 -1.692 1.00 93.62 112 GLU A N 1
ATOM 817 C CA . GLU A 1 112 ? -6.047 11.937 -0.951 1.00 93.62 112 GLU A CA 1
ATOM 818 C C . GLU A 1 112 ? -5.812 11.859 0.567 1.00 93.62 112 GLU A C 1
ATOM 820 O O . GLU A 1 112 ? -6.134 12.810 1.281 1.00 93.62 112 GLU A O 1
ATOM 825 N N . GLN A 1 113 ? -5.168 10.800 1.079 1.00 93.44 113 GLN A N 1
ATOM 826 C CA . GLN A 1 113 ? -4.656 10.786 2.453 1.00 93.44 113 GLN A CA 1
ATOM 827 C C . GLN A 1 113 ? -3.688 11.944 2.709 1.00 93.44 113 GLN A C 1
ATOM 829 O O . GLN A 1 113 ? -3.684 12.461 3.823 1.00 93.44 113 GLN A O 1
ATOM 834 N N . TRP A 1 114 ? -2.945 12.412 1.698 1.00 89.75 114 TRP A N 1
ATOM 835 C CA . TRP A 1 114 ? -2.219 13.684 1.737 1.00 89.75 114 TRP A CA 1
ATOM 836 C C . TRP A 1 114 ? -3.172 14.841 1.451 1.00 89.75 114 TRP A C 1
ATOM 838 O O . TRP A 1 114 ? -3.502 15.187 0.317 1.00 89.75 114 TRP A O 1
ATOM 848 N N . GLN A 1 115 ? -3.644 15.436 2.536 1.00 90.44 115 GLN A N 1
ATOM 849 C CA . GLN A 1 115 ? -4.806 16.305 2.545 1.00 90.44 115 GLN A CA 1
ATOM 850 C C . GLN A 1 115 ? -4.520 17.678 1.943 1.00 90.44 115 GLN A C 1
ATOM 852 O O . GLN A 1 115 ? -3.746 18.480 2.483 1.00 90.44 115 GLN A O 1
ATOM 857 N N . THR A 1 116 ? -5.272 17.993 0.894 1.00 89.06 116 THR A N 1
ATOM 858 C CA . THR A 1 116 ? -5.270 19.296 0.229 1.00 89.06 116 THR A CA 1
ATOM 859 C C . THR A 1 116 ? -6.631 19.976 0.294 1.00 89.06 116 THR A C 1
ATOM 861 O O . THR A 1 116 ? -7.684 19.334 0.362 1.00 89.06 116 THR A O 1
ATOM 864 N N . THR A 1 117 ? -6.628 21.303 0.245 1.00 85.88 117 THR A N 1
ATOM 865 C CA . THR A 1 117 ? -7.782 22.123 -0.117 1.00 85.88 117 THR A CA 1
ATOM 866 C C . THR A 1 117 ? -8.146 21.898 -1.590 1.00 85.88 117 THR A C 1
ATOM 868 O O . THR A 1 117 ? -7.396 21.290 -2.351 1.00 85.88 117 THR A O 1
ATOM 871 N N . ALA A 1 118 ? -9.320 22.369 -2.016 1.00 84.12 118 ALA A N 1
ATOM 872 C CA . ALA A 1 118 ? -9.793 22.150 -3.388 1.00 84.12 118 ALA A CA 1
ATOM 873 C C . ALA A 1 118 ? -8.907 22.819 -4.460 1.00 84.12 118 ALA A C 1
ATOM 875 O O . ALA A 1 118 ? -8.873 22.365 -5.597 1.00 84.12 118 ALA A O 1
ATOM 876 N N . ASP A 1 119 ? -8.187 23.879 -4.094 1.00 84.25 119 ASP A N 1
ATOM 877 C CA . ASP A 1 119 ? -7.194 24.581 -4.914 1.00 84.25 119 ASP A CA 1
ATOM 878 C C . ASP A 1 119 ? -5.778 23.979 -4.809 1.00 84.25 119 ASP A C 1
ATOM 880 O O . ASP A 1 119 ? -4.836 24.522 -5.381 1.00 84.25 119 ASP A O 1
ATOM 884 N N . GLY A 1 120 ? -5.620 22.846 -4.114 1.00 81.56 120 GLY A N 1
ATOM 885 C CA . GLY A 1 120 ? -4.368 22.090 -4.041 1.00 81.56 120 GLY A CA 1
ATOM 886 C C . GLY A 1 120 ? -3.390 22.555 -2.960 1.00 81.56 120 GLY A C 1
ATOM 887 O O . GLY A 1 120 ? -2.296 22.004 -2.865 1.00 81.56 120 GLY A O 1
ATOM 888 N N . ALA A 1 121 ? -3.757 23.532 -2.125 1.00 83.88 121 ALA A N 1
ATOM 889 C CA . ALA A 1 121 ? -2.940 23.927 -0.982 1.00 83.88 121 ALA A CA 1
ATOM 890 C C . ALA A 1 121 ? -3.026 22.882 0.138 1.00 83.88 121 ALA A C 1
ATOM 892 O O . ALA A 1 121 ? -4.045 22.225 0.336 1.00 83.88 121 ALA A O 1
ATOM 893 N N . GLN A 1 122 ? -1.959 22.719 0.909 1.00 81.94 122 GLN A N 1
ATOM 894 C CA . GLN A 1 122 ? -1.957 21.778 2.023 1.00 81.94 122 GLN A CA 1
ATOM 895 C C . GLN A 1 122 ? -2.870 22.252 3.162 1.00 81.94 122 GLN A C 1
ATOM 897 O O . GLN A 1 122 ? -2.873 23.431 3.524 1.00 81.94 122 GLN A O 1
ATOM 902 N N . THR A 1 123 ? -3.640 21.335 3.754 1.00 85.25 123 THR A N 1
ATOM 903 C CA . THR A 1 123 ? -4.477 21.668 4.919 1.00 85.25 123 THR A CA 1
ATOM 904 C C . THR A 1 123 ? -3.682 21.619 6.229 1.00 85.25 123 THR A C 1
ATOM 906 O O . THR A 1 123 ? -2.621 21.007 6.309 1.00 85.25 123 THR A O 1
ATOM 909 N N . SER A 1 124 ? -4.224 22.202 7.304 1.00 82.50 124 SER A N 1
ATOM 910 C CA . SER A 1 124 ? -3.625 22.105 8.647 1.00 82.50 124 SER A CA 1
ATOM 911 C C . SER A 1 124 ? -3.582 20.679 9.209 1.00 82.50 124 SER A C 1
ATOM 913 O O . SER A 1 124 ? -2.807 20.402 10.121 1.00 82.50 124 SER A O 1
ATOM 915 N N . ARG A 1 125 ? -4.409 19.771 8.679 1.00 85.00 125 ARG A N 1
ATOM 916 C CA . ARG A 1 125 ? -4.330 18.330 8.926 1.00 85.00 125 ARG A CA 1
ATOM 917 C C . ARG A 1 125 ? -3.770 17.672 7.682 1.00 85.00 125 ARG A C 1
ATOM 919 O O . ARG A 1 125 ? -4.519 17.111 6.899 1.00 85.00 125 ARG A O 1
ATOM 926 N N . ALA A 1 126 ? -2.464 17.781 7.499 1.00 86.00 126 ALA A N 1
ATOM 927 C CA . ALA A 1 126 ? -1.798 17.419 6.257 1.00 86.00 126 ALA A CA 1
ATOM 928 C C . ALA A 1 126 ? -1.907 15.940 5.854 1.00 86.00 126 ALA A C 1
ATOM 930 O O . ALA A 1 126 ? -1.692 15.623 4.686 1.00 86.00 126 ALA A O 1
ATOM 931 N N . TYR A 1 127 ? -2.230 15.045 6.791 1.00 90.19 127 TYR A N 1
ATOM 932 C CA . TYR A 1 127 ? -2.396 13.629 6.504 1.00 90.19 127 TYR A CA 1
ATOM 933 C C . TYR A 1 127 ? -3.539 13.007 7.316 1.00 90.19 127 TYR A C 1
ATOM 935 O O . TYR A 1 127 ? -3.691 13.302 8.505 1.00 90.19 127 TYR A O 1
ATOM 943 N N . LEU A 1 128 ? -4.332 12.144 6.679 1.00 94.69 128 LEU A N 1
ATOM 944 C CA . LEU A 1 128 ? -5.359 11.321 7.322 1.00 94.69 128 LEU A CA 1
ATOM 945 C C . LEU A 1 128 ? -5.205 9.873 6.862 1.00 94.69 128 LEU A C 1
ATOM 947 O O . LEU A 1 128 ? -5.491 9.560 5.712 1.00 94.69 128 LEU A O 1
ATOM 951 N N . GLN A 1 129 ? -4.800 8.991 7.773 1.00 96.06 129 GLN A N 1
ATOM 952 C CA . GLN A 1 129 ? -4.625 7.574 7.485 1.00 96.06 129 GLN A CA 1
ATOM 953 C C . GLN A 1 129 ? -5.974 6.851 7.458 1.00 96.06 129 GLN A C 1
ATOM 955 O O . GLN A 1 129 ? -6.611 6.676 8.501 1.00 96.06 129 GLN A O 1
ATOM 960 N N . LEU A 1 130 ? -6.391 6.391 6.282 1.00 98.44 130 LEU A N 1
ATOM 961 C CA . LEU A 1 130 ? -7.565 5.538 6.128 1.00 98.44 130 LEU A CA 1
ATOM 962 C C . LEU A 1 130 ? -7.340 4.178 6.806 1.00 98.44 130 LEU A C 1
ATOM 964 O O . LEU A 1 130 ? -6.249 3.609 6.751 1.00 98.44 130 LEU A O 1
ATOM 968 N N . GLY A 1 131 ? -8.396 3.656 7.431 1.00 98.38 131 GLY A N 1
ATOM 969 C CA . GLY A 1 131 ? -8.484 2.253 7.824 1.00 98.38 131 GLY A CA 1
ATOM 970 C C . GLY A 1 131 ? -9.017 1.423 6.661 1.00 98.38 131 GLY A C 1
ATOM 971 O O . GLY A 1 131 ? -10.000 1.824 6.031 1.00 98.38 131 GLY A O 1
ATOM 972 N N . LEU A 1 132 ? -8.381 0.282 6.394 1.00 98.75 132 LEU A N 1
ATOM 973 C CA . LEU A 1 132 ? -8.709 -0.615 5.287 1.00 98.75 132 LEU A CA 1
ATOM 974 C C . LEU A 1 132 ? -9.047 -2.020 5.807 1.00 98.75 132 LEU A C 1
ATOM 976 O O . LEU A 1 132 ? -8.568 -2.454 6.861 1.00 98.75 132 LEU A O 1
ATOM 980 N N . SER A 1 133 ? -9.906 -2.737 5.081 1.00 98.69 133 SER A N 1
ATOM 981 C CA . SER A 1 133 ? -10.216 -4.134 5.397 1.00 98.69 133 SER A CA 1
ATOM 982 C C . SER A 1 133 ? -8.980 -5.017 5.236 1.00 98.69 133 SER A C 1
ATOM 984 O O . SER A 1 133 ? -8.040 -4.689 4.513 1.00 98.69 133 SER A O 1
ATOM 986 N N . SER A 1 134 ? -8.973 -6.142 5.940 1.00 97.62 134 SER A N 1
ATOM 987 C CA . SER A 1 134 ? -7.847 -7.074 6.097 1.00 97.62 134 SER A CA 1
ATOM 988 C C . SER A 1 134 ? -7.239 -7.598 4.802 1.00 97.62 134 SER A C 1
ATOM 990 O O . SER A 1 134 ? -6.075 -7.986 4.803 1.00 97.62 134 SER A O 1
ATOM 992 N N . ASN A 1 135 ? -7.996 -7.583 3.712 1.00 97.81 135 ASN A N 1
ATOM 993 C CA . ASN A 1 135 ? -7.557 -8.042 2.404 1.00 97.81 135 ASN A CA 1
ATOM 994 C C . ASN A 1 135 ? -6.792 -6.998 1.578 1.00 97.81 135 ASN A C 1
ATOM 996 O O . ASN A 1 135 ? -6.383 -7.321 0.464 1.00 97.81 135 ASN A O 1
ATOM 1000 N N . VAL A 1 136 ? -6.602 -5.777 2.088 1.00 98.31 136 VAL A N 1
ATOM 1001 C CA . VAL A 1 136 ? -5.904 -4.699 1.374 1.00 98.31 136 VAL A CA 1
ATOM 1002 C C . VAL A 1 136 ? -4.500 -4.481 1.931 1.00 98.31 136 VAL A C 1
ATOM 1004 O O . VAL A 1 136 ? -4.308 -4.400 3.145 1.00 98.31 136 VAL A O 1
ATOM 1007 N N . SER A 1 137 ? -3.530 -4.310 1.040 1.00 97.12 137 SER A N 1
ATOM 1008 C CA . SER A 1 137 ? -2.227 -3.721 1.349 1.00 97.12 137 SER A CA 1
ATOM 1009 C C . SER A 1 137 ? -1.793 -2.790 0.221 1.00 97.12 137 SER A C 1
ATOM 1011 O O . SER A 1 137 ? -2.246 -2.918 -0.918 1.00 97.12 137 SER A O 1
ATOM 1013 N N . TYR A 1 138 ? -0.948 -1.813 0.530 1.00 97.44 138 TYR A N 1
ATOM 1014 C CA . TYR A 1 138 ? -0.374 -0.923 -0.467 1.00 97.44 138 TYR A CA 1
ATOM 1015 C C . TYR A 1 138 ? 1.022 -0.452 -0.065 1.00 97.44 138 TYR A C 1
ATOM 1017 O O . TYR A 1 138 ? 1.379 -0.394 1.118 1.00 97.44 138 TYR A O 1
ATOM 1025 N N . THR A 1 139 ? 1.809 -0.104 -1.074 1.00 95.75 139 THR A N 1
ATOM 1026 C CA . THR A 1 139 ? 3.135 0.488 -0.913 1.00 95.75 139 THR A CA 1
ATOM 1027 C C . THR A 1 139 ? 3.147 1.938 -1.364 1.00 95.75 139 THR A C 1
ATOM 1029 O O . THR A 1 139 ? 2.310 2.368 -2.163 1.00 95.75 139 THR A O 1
ATOM 1032 N N . PHE A 1 140 ? 4.054 2.720 -0.786 1.00 92.44 140 PHE A N 1
ATOM 1033 C CA . PHE A 1 140 ? 4.211 4.125 -1.138 1.00 92.44 140 PHE A CA 1
ATOM 1034 C C . PHE A 1 140 ? 5.669 4.588 -1.043 1.00 92.44 140 PHE A C 1
ATOM 1036 O O . PHE A 1 140 ? 6.428 4.122 -0.194 1.00 92.44 140 PHE A O 1
ATOM 1043 N N . THR A 1 141 ? 6.043 5.564 -1.865 1.00 82.38 141 THR A N 1
ATOM 1044 C CA . THR A 1 141 ? 7.387 6.167 -1.918 1.00 82.38 141 THR A CA 1
ATOM 1045 C C . THR A 1 141 ? 7.444 7.539 -1.252 1.00 82.38 141 THR A C 1
ATOM 1047 O O . THR A 1 141 ? 8.514 7.978 -0.816 1.00 82.38 141 THR A O 1
ATOM 1050 N N . GLY A 1 142 ? 6.292 8.206 -1.129 1.00 66.88 142 GLY A N 1
ATOM 1051 C CA . GLY A 1 142 ? 6.152 9.561 -0.604 1.00 66.88 142 GLY A CA 1
ATOM 1052 C C . GLY A 1 142 ? 6.981 9.825 0.655 1.00 66.88 142 GLY A C 1
ATOM 1053 O O . GLY A 1 142 ? 6.739 9.262 1.726 1.00 66.88 142 GLY A O 1
ATOM 1054 N N . ALA A 1 143 ? 7.994 10.689 0.549 1.00 56.00 143 ALA A N 1
ATOM 1055 C CA . ALA A 1 143 ? 8.816 11.063 1.691 1.00 56.00 143 ALA A CA 1
ATOM 1056 C C . ALA A 1 143 ? 8.069 12.064 2.570 1.00 56.00 143 ALA A C 1
ATOM 1058 O O . ALA A 1 143 ? 7.869 13.191 2.141 1.00 56.00 143 ALA A O 1
ATOM 1059 N N . ARG A 1 144 ? 7.715 11.680 3.803 1.00 55.59 144 ARG A N 1
ATOM 1060 C CA . ARG A 1 144 ? 7.290 12.630 4.837 1.00 55.59 144 ARG A CA 1
ATOM 1061 C C . ARG A 1 144 ? 8.400 13.670 5.051 1.00 55.59 144 ARG A C 1
ATOM 1063 O O . ARG A 1 144 ? 9.509 13.305 5.436 1.00 55.59 144 ARG A O 1
ATOM 1070 N N . ASP A 1 145 ? 8.129 14.941 4.774 1.00 50.25 145 ASP A N 1
ATOM 1071 C CA . ASP A 1 145 ? 9.027 16.050 5.080 1.00 50.25 145 ASP A CA 1
ATOM 1072 C C . ASP A 1 145 ? 9.223 16.185 6.604 1.00 50.25 145 ASP A C 1
ATOM 1074 O O . ASP A 1 145 ? 8.646 15.446 7.404 1.00 50.25 145 ASP A O 1
ATOM 1078 N N . SER A 1 146 ? 10.034 17.150 7.045 1.00 45.38 146 SER A N 1
ATOM 1079 C CA . SER A 1 146 ? 10.281 17.408 8.475 1.00 45.38 146 SER A CA 1
ATOM 1080 C C . SER A 1 146 ? 9.027 17.779 9.287 1.00 45.38 146 SER A C 1
ATOM 1082 O O . SER A 1 146 ? 9.105 17.913 10.506 1.00 45.38 146 SER A O 1
ATOM 1084 N N . SER A 1 147 ? 7.891 17.994 8.625 1.00 47.50 147 SER A N 1
ATOM 1085 C CA . SER A 1 147 ? 6.568 18.241 9.203 1.00 47.50 147 SER A CA 1
ATOM 1086 C C . SER A 1 147 ? 5.594 17.072 8.980 1.00 47.50 147 SER A C 1
ATOM 1088 O O . SER A 1 147 ? 4.445 17.151 9.406 1.00 47.50 147 SER A O 1
ATOM 1090 N N . GLY A 1 148 ? 6.057 15.963 8.392 1.00 47.47 148 GLY A N 1
ATOM 1091 C CA . GLY A 1 148 ? 5.291 14.735 8.196 1.00 47.47 148 GLY A CA 1
ATOM 1092 C C . GLY A 1 148 ? 4.651 14.578 6.810 1.00 47.47 148 GLY A C 1
ATOM 1093 O O . GLY A 1 148 ? 3.849 13.660 6.635 1.00 47.47 148 GLY A O 1
ATOM 1094 N N . HIS A 1 149 ? 4.949 15.442 5.834 1.00 51.00 149 HIS A N 1
ATOM 1095 C CA . HIS A 1 149 ? 4.178 15.546 4.586 1.00 51.00 149 HIS A CA 1
ATOM 1096 C C . HIS A 1 149 ? 4.826 14.835 3.399 1.00 51.00 149 HIS A C 1
ATOM 1098 O O . HIS A 1 149 ? 5.975 15.130 3.100 1.00 51.00 149 HIS A O 1
ATOM 1104 N N . ALA A 1 150 ? 4.116 13.971 2.669 1.00 51.28 150 ALA A N 1
ATOM 1105 C CA . ALA A 1 150 ? 4.627 13.542 1.367 1.00 51.28 150 ALA A CA 1
ATOM 1106 C C . ALA A 1 150 ? 4.424 14.610 0.289 1.00 51.28 150 ALA A C 1
ATOM 1108 O O . ALA A 1 150 ? 3.582 15.503 0.411 1.00 51.28 150 ALA A O 1
ATOM 1109 N N . THR A 1 151 ? 5.216 14.503 -0.774 1.00 51.59 151 THR A N 1
ATOM 1110 C CA . THR A 1 151 ? 5.061 15.273 -2.008 1.00 51.59 151 THR A CA 1
ATOM 1111 C C . THR A 1 151 ? 3.661 15.079 -2.580 1.00 51.59 151 THR A C 1
ATOM 1113 O O . THR A 1 151 ? 3.186 13.959 -2.689 1.00 51.59 151 THR A O 1
ATOM 1116 N N . LEU A 1 152 ? 2.969 16.158 -2.940 1.00 56.78 152 LEU A N 1
ATOM 1117 C CA . LEU A 1 152 ? 1.633 16.050 -3.526 1.00 56.78 152 LEU A CA 1
ATOM 1118 C C . LEU A 1 152 ? 1.689 15.310 -4.871 1.00 56.78 152 LEU A C 1
ATOM 1120 O O . LEU A 1 152 ? 2.469 15.698 -5.740 1.00 56.78 152 LEU A O 1
ATOM 1124 N N . ASN A 1 153 ? 0.784 14.339 -5.041 1.00 60.59 153 ASN A N 1
ATOM 1125 C CA . ASN A 1 153 ? 0.593 13.490 -6.221 1.00 60.59 153 ASN A CA 1
ATOM 1126 C C . ASN A 1 153 ? 1.714 12.456 -6.457 1.00 60.59 153 ASN A C 1
ATOM 1128 O O . ASN A 1 153 ? 2.881 12.818 -6.584 1.00 60.59 153 ASN A O 1
ATOM 1132 N N . ASN A 1 154 ? 1.318 11.190 -6.640 1.00 74.94 154 ASN A N 1
ATOM 1133 C CA . ASN A 1 154 ? 2.173 10.048 -6.996 1.00 74.94 154 ASN A CA 1
ATOM 1134 C C . ASN A 1 154 ? 3.058 9.516 -5.852 1.00 74.94 154 ASN A C 1
ATOM 1136 O O . ASN A 1 154 ? 4.245 9.261 -6.045 1.00 74.94 154 ASN A O 1
ATOM 1140 N N . ASN A 1 155 ? 2.470 9.359 -4.666 1.00 84.12 155 ASN A N 1
ATOM 1141 C CA . ASN A 1 155 ? 3.085 8.677 -3.530 1.00 84.12 155 ASN A CA 1
ATOM 1142 C C . ASN A 1 155 ? 2.760 7.188 -3.489 1.00 84.12 155 ASN A C 1
ATOM 1144 O O . ASN A 1 155 ? 3.583 6.425 -3.007 1.00 84.12 155 ASN A O 1
ATOM 1148 N N . ILE A 1 156 ? 1.561 6.787 -3.910 1.00 91.12 156 ILE A N 1
ATOM 1149 C CA . ILE A 1 156 ? 1.096 5.403 -3.888 1.00 91.12 156 ILE A CA 1
ATOM 1150 C C . ILE A 1 156 ? 1.747 4.668 -5.055 1.00 91.12 156 ILE A C 1
ATOM 1152 O O . ILE A 1 156 ? 1.550 5.036 -6.215 1.00 91.12 156 ILE A O 1
ATOM 1156 N N . ASP A 1 157 ? 2.486 3.606 -4.761 1.00 90.12 157 ASP A N 1
ATOM 1157 C CA . ASP A 1 157 ? 3.147 2.808 -5.788 1.00 90.12 157 ASP A CA 1
ATOM 1158 C C . ASP A 1 157 ? 2.169 1.743 -6.289 1.00 90.12 157 ASP A C 1
ATOM 1160 O O . ASP A 1 157 ? 1.606 1.871 -7.385 1.00 90.12 157 ASP A O 1
ATOM 1164 N N . GLU A 1 158 ? 1.895 0.744 -5.445 1.00 93.81 158 GLU A N 1
ATOM 1165 C CA . GLU A 1 158 ? 1.096 -0.433 -5.782 1.00 93.81 158 GLU A CA 1
ATOM 1166 C C . GLU A 1 158 ? 0.045 -0.734 -4.716 1.00 93.81 158 GLU A C 1
ATOM 1168 O O . GLU A 1 158 ? 0.264 -0.525 -3.525 1.00 93.81 158 GLU A O 1
ATOM 1173 N N . ILE A 1 159 ? -1.098 -1.264 -5.152 1.00 97.88 159 ILE A N 1
ATOM 1174 C CA . ILE A 1 159 ? -2.211 -1.670 -4.289 1.00 97.88 159 ILE A CA 1
ATOM 1175 C C . ILE A 1 159 ? -2.487 -3.141 -4.559 1.00 97.88 159 ILE A C 1
ATOM 1177 O O . ILE A 1 159 ? -2.544 -3.558 -5.717 1.00 97.88 159 ILE A O 1
ATOM 1181 N N . PHE A 1 160 ? -2.688 -3.915 -3.501 1.00 97.44 160 PHE A N 1
ATOM 1182 C CA . PHE A 1 160 ? -3.029 -5.325 -3.567 1.00 97.44 160 PHE A CA 1
ATOM 1183 C C . PHE A 1 160 ? -4.335 -5.586 -2.819 1.00 97.44 160 PHE A C 1
ATOM 1185 O O . PHE A 1 160 ? -4.524 -5.119 -1.696 1.00 97.44 160 PHE A O 1
ATOM 1192 N N . ILE A 1 161 ? -5.224 -6.355 -3.448 1.00 98.00 161 ILE A N 1
ATOM 1193 C CA . ILE A 1 161 ? -6.467 -6.862 -2.858 1.00 98.00 161 ILE A CA 1
ATOM 1194 C C . ILE A 1 161 ? -6.442 -8.384 -2.980 1.00 98.00 161 ILE A C 1
ATOM 1196 O O . ILE A 1 161 ? -6.213 -8.913 -4.070 1.00 98.00 161 ILE A O 1
ATOM 1200 N N . ASP A 1 162 ? -6.617 -9.094 -1.864 1.00 95.31 162 ASP A N 1
ATOM 1201 C CA . ASP A 1 162 ? -6.529 -10.563 -1.797 1.00 95.31 162 ASP A CA 1
ATOM 1202 C C . ASP A 1 162 ? -5.213 -11.107 -2.395 1.00 95.31 162 ASP A C 1
ATOM 1204 O O . ASP A 1 162 ? -5.183 -12.121 -3.099 1.00 95.31 162 ASP A O 1
ATOM 1208 N N . GLY A 1 163 ? -4.113 -10.380 -2.166 1.00 90.81 163 GLY A N 1
ATOM 1209 C CA . GLY A 1 163 ? -2.786 -10.714 -2.691 1.00 90.81 163 GLY A CA 1
ATOM 1210 C C . GLY A 1 163 ? -2.606 -10.481 -4.195 1.00 90.81 163 GLY A C 1
ATOM 1211 O O . GLY A 1 163 ? -1.574 -10.861 -4.744 1.00 90.81 163 GLY A O 1
ATOM 1212 N N . LYS A 1 164 ? -3.567 -9.847 -4.880 1.00 94.06 164 LYS A N 1
ATOM 1213 C CA . LYS A 1 164 ? -3.487 -9.532 -6.315 1.00 94.06 164 LYS A CA 1
ATOM 1214 C C . LYS A 1 164 ? -3.320 -8.038 -6.541 1.00 94.06 164 LYS A C 1
ATOM 1216 O O . LYS A 1 164 ? -4.060 -7.246 -5.964 1.00 94.06 164 LYS A O 1
ATOM 1221 N N . LYS A 1 165 ? -2.379 -7.673 -7.414 1.00 96.12 165 LYS A N 1
ATOM 1222 C CA . LYS A 1 165 ? -2.137 -6.284 -7.814 1.00 96.12 165 LYS A CA 1
ATOM 1223 C C . LYS A 1 165 ? -3.378 -5.706 -8.495 1.00 96.12 165 LYS A C 1
ATOM 1225 O O . LYS A 1 165 ? -3.935 -6.326 -9.401 1.00 96.12 165 LYS A O 1
ATOM 1230 N N . VAL A 1 166 ? -3.786 -4.524 -8.052 1.00 97.19 166 VAL A N 1
ATOM 1231 C CA . VAL A 1 166 ? -4.860 -3.738 -8.658 1.00 97.19 166 VAL A CA 1
ATOM 1232 C C . VAL A 1 166 ? -4.344 -3.063 -9.926 1.00 97.19 166 VAL A C 1
ATOM 1234 O O . VAL A 1 166 ? -3.257 -2.485 -9.925 1.00 97.19 166 VAL A O 1
ATOM 1237 N N . ILE A 1 167 ? -5.138 -3.115 -10.996 1.00 95.19 167 ILE A N 1
ATOM 1238 C CA . ILE A 1 167 ? -4.881 -2.401 -12.257 1.00 95.19 167 ILE A CA 1
ATOM 1239 C C . ILE A 1 167 ? -5.857 -1.233 -12.434 1.00 95.19 167 ILE A C 1
ATOM 1241 O O . ILE A 1 167 ? -6.964 -1.258 -11.900 1.00 95.19 167 ILE A O 1
ATOM 1245 N N . ASP A 1 168 ? -5.461 -0.215 -13.198 1.00 92.19 168 ASP A N 1
ATOM 1246 C CA . ASP A 1 168 ? -6.159 1.078 -13.274 1.00 92.19 168 ASP A CA 1
ATOM 1247 C C . ASP A 1 168 ? -7.644 0.998 -13.662 1.00 92.19 168 ASP A C 1
ATOM 1249 O O . ASP A 1 168 ? -8.452 1.785 -13.163 1.00 92.19 168 ASP A O 1
ATOM 1253 N N . ASP A 1 169 ? -8.019 0.065 -14.536 1.00 94.50 169 ASP A N 1
ATOM 1254 C CA . ASP A 1 169 ? -9.383 -0.110 -15.048 1.00 94.50 169 ASP A CA 1
ATOM 1255 C C . ASP A 1 169 ? -10.217 -1.138 -14.261 1.00 94.50 169 ASP A C 1
ATOM 1257 O O . ASP A 1 169 ? -11.421 -1.275 -14.513 1.00 94.50 169 ASP A O 1
ATOM 1261 N N . GLN A 1 170 ? -9.615 -1.817 -13.276 1.00 97.62 170 GLN A N 1
ATOM 1262 C CA . GLN A 1 170 ? -10.301 -2.790 -12.431 1.00 97.62 170 GLN A CA 1
ATOM 1263 C C . GLN A 1 170 ? -11.450 -2.118 -11.680 1.00 97.62 170 GLN A C 1
ATOM 1265 O O . GLN A 1 170 ? -11.246 -1.132 -10.983 1.00 97.62 170 GLN A O 1
ATOM 1270 N N . GLN A 1 171 ? -12.655 -2.673 -11.792 1.00 98.31 171 GLN A N 1
ATOM 1271 C CA . GLN A 1 171 ? -13.802 -2.237 -10.999 1.00 98.31 171 GLN A CA 1
ATOM 1272 C C . GLN A 1 171 ? -13.713 -2.845 -9.597 1.00 98.31 171 GLN A C 1
ATOM 1274 O O . GLN A 1 171 ? -13.538 -4.057 -9.464 1.00 98.31 171 GLN A O 1
ATOM 1279 N N . ILE A 1 172 ? -13.822 -2.004 -8.572 1.00 98.69 172 ILE A N 1
ATOM 1280 C CA . ILE A 1 172 ? -13.679 -2.367 -7.161 1.00 98.69 172 ILE A CA 1
ATOM 1281 C C . ILE A 1 172 ? -14.841 -1.743 -6.398 1.00 98.69 172 ILE A C 1
ATOM 1283 O O . ILE A 1 172 ? -14.970 -0.520 -6.319 1.00 98.69 172 ILE A O 1
ATOM 1287 N N . THR A 1 173 ? -15.690 -2.582 -5.822 1.00 98.62 173 THR A N 1
ATOM 1288 C CA . THR A 1 173 ? -16.792 -2.141 -4.971 1.00 98.62 173 THR A CA 1
ATOM 1289 C C . THR A 1 173 ? -16.284 -1.927 -3.551 1.00 98.62 173 THR A C 1
ATOM 1291 O O . THR A 1 173 ? -15.776 -2.848 -2.914 1.00 98.62 173 THR A O 1
ATOM 1294 N N . VAL A 1 174 ? -16.448 -0.719 -3.021 1.00 98.75 174 VAL A N 1
ATOM 1295 C CA . VAL A 1 174 ? -15.990 -0.340 -1.679 1.00 98.75 174 VAL A CA 1
ATOM 1296 C C . VAL A 1 174 ? -17.177 -0.128 -0.741 1.00 98.75 174 VAL A C 1
ATOM 1298 O O . VAL A 1 174 ? -18.157 0.514 -1.122 1.00 98.75 174 VAL A O 1
ATOM 1301 N N . ALA A 1 175 ? -17.095 -0.647 0.485 1.00 98.69 175 ALA A N 1
ATOM 1302 C CA . ALA A 1 175 ? -18.038 -0.384 1.572 1.00 98.69 175 ALA A CA 1
ATOM 1303 C C . ALA A 1 175 ? -17.535 0.771 2.452 1.00 98.69 175 ALA A C 1
ATOM 1305 O O . ALA A 1 175 ? -16.426 0.705 2.987 1.00 98.69 175 ALA A O 1
ATOM 1306 N N . ILE A 1 176 ? -18.345 1.824 2.603 1.00 98.50 176 ILE A N 1
ATOM 1307 C CA . ILE A 1 176 ? -17.951 3.093 3.236 1.00 98.50 176 ILE A CA 1
ATOM 1308 C C . ILE A 1 176 ? -19.089 3.745 4.044 1.00 98.50 176 ILE A C 1
ATOM 1310 O O . ILE A 1 176 ? -20.268 3.512 3.755 1.00 98.50 176 ILE A O 1
ATOM 1314 N N . PRO A 1 177 ? -18.776 4.613 5.030 1.00 98.12 177 PRO A N 1
ATOM 1315 C CA . PRO A 1 177 ? -19.765 5.497 5.648 1.00 98.12 177 PRO A CA 1
ATOM 1316 C C . PRO A 1 177 ? -20.326 6.511 4.645 1.00 98.12 177 PRO A C 1
ATOM 1318 O O . PRO A 1 177 ? -19.596 7.042 3.804 1.00 98.12 177 PRO A O 1
ATOM 1321 N N . SER A 1 178 ? -21.589 6.908 4.826 1.00 97.12 178 SER A N 1
ATOM 1322 C CA . SER A 1 178 ? -22.228 7.988 4.055 1.00 97.12 178 SER A CA 1
ATOM 1323 C C . SER A 1 178 ? -21.449 9.310 4.077 1.00 97.12 178 SER A C 1
ATOM 1325 O O . SER A 1 178 ? -21.497 10.066 3.109 1.00 97.12 178 SER A O 1
ATOM 1327 N N . PHE A 1 179 ? -20.705 9.591 5.154 1.00 97.88 179 PHE A N 1
ATOM 1328 C CA . PHE A 1 179 ? -19.816 10.754 5.237 1.00 97.88 179 PHE A CA 1
ATOM 1329 C C . PHE A 1 179 ? -18.727 10.741 4.152 1.00 97.88 179 PHE A C 1
ATOM 1331 O O . PHE A 1 179 ? -18.493 11.758 3.500 1.00 97.88 179 PHE A O 1
ATOM 1338 N N . LEU A 1 180 ? -18.091 9.588 3.931 1.00 98.12 180 LEU A N 1
ATOM 1339 C CA . LEU A 1 180 ? -17.059 9.429 2.909 1.00 98.12 180 LEU A CA 1
ATOM 1340 C C . LEU A 1 180 ? -17.645 9.352 1.499 1.00 98.12 180 LEU A C 1
ATOM 1342 O O . LEU A 1 180 ? -17.045 9.890 0.574 1.00 98.12 180 LEU A O 1
ATOM 1346 N N . LEU A 1 181 ? -18.843 8.778 1.339 1.00 97.56 181 LEU A N 1
ATOM 1347 C CA . LEU A 1 181 ? -19.549 8.782 0.052 1.00 97.56 181 LEU A CA 1
ATOM 1348 C C . LEU A 1 181 ? -19.753 10.211 -0.483 1.00 97.56 181 LEU A C 1
ATOM 1350 O O . LEU A 1 181 ? -19.667 10.444 -1.682 1.00 97.56 181 LEU A O 1
ATOM 1354 N N . GLY A 1 182 ? -19.984 11.182 0.405 1.00 95.81 182 GLY A N 1
ATOM 1355 C CA . GLY A 1 182 ? -20.097 12.598 0.046 1.00 95.81 182 GLY A CA 1
ATOM 1356 C C . GLY A 1 182 ? -18.766 13.319 -0.209 1.00 95.81 182 GLY A C 1
ATOM 1357 O O . GLY A 1 182 ? -18.779 14.532 -0.407 1.00 95.81 182 GLY A O 1
ATOM 1358 N N . GLY A 1 183 ? -17.625 12.624 -0.166 1.00 96.81 183 GLY A N 1
ATOM 1359 C CA . GLY A 1 183 ? -16.292 13.226 -0.269 1.00 96.81 183 GLY A CA 1
ATOM 1360 C C . GLY A 1 183 ? -15.806 13.905 1.018 1.00 96.81 183 GLY A C 1
ATOM 1361 O O . GLY A 1 183 ? -15.000 14.838 0.960 1.00 96.81 183 GLY A O 1
ATOM 1362 N N . GLY A 1 184 ? -16.323 13.482 2.179 1.00 96.56 184 GLY A N 1
ATOM 1363 C CA . GLY A 1 184 ? -15.895 13.970 3.491 1.00 96.56 184 GLY A CA 1
ATOM 1364 C C . GLY A 1 184 ? -14.388 13.811 3.722 1.00 96.56 184 GLY A C 1
ATOM 1365 O O . GLY A 1 184 ? -13.742 12.979 3.094 1.00 96.56 184 GLY A O 1
ATOM 1366 N N . ASP A 1 185 ? -13.817 14.629 4.614 1.00 95.19 185 ASP A N 1
ATOM 1367 C CA . ASP A 1 185 ? -12.369 14.656 4.901 1.00 95.19 185 ASP A CA 1
ATOM 1368 C C . ASP A 1 185 ? -11.494 14.791 3.630 1.00 95.19 185 ASP A C 1
ATOM 1370 O O . ASP A 1 185 ? -10.425 14.203 3.521 1.00 95.19 185 ASP A O 1
ATOM 1374 N N . ASN A 1 186 ? -11.964 15.571 2.649 1.00 95.12 186 ASN A N 1
ATOM 1375 C CA . ASN A 1 186 ? -11.308 15.810 1.355 1.00 95.12 186 ASN A CA 1
ATOM 1376 C C . ASN A 1 186 ? -11.035 14.557 0.501 1.00 95.12 186 ASN A C 1
ATOM 1378 O O . ASN A 1 186 ? -10.316 14.673 -0.492 1.00 95.12 186 ASN A O 1
ATOM 1382 N N . PHE A 1 187 ? -11.649 13.411 0.807 1.00 96.62 187 PHE A N 1
ATOM 1383 C CA . PHE A 1 187 ? -11.601 12.210 -0.035 1.00 96.62 187 PHE A CA 1
ATOM 1384 C C . PHE A 1 187 ? -12.554 12.344 -1.234 1.00 96.62 187 PHE A C 1
ATOM 1386 O O . PHE A 1 187 ? -13.528 11.605 -1.391 1.00 96.62 187 PHE A O 1
ATOM 1393 N N . ARG A 1 188 ? -12.328 13.381 -2.048 1.00 95.44 188 ARG A N 1
ATOM 1394 C CA . ARG A 1 188 ? -13.225 13.852 -3.115 1.00 95.44 188 ARG A CA 1
ATOM 1395 C C . ARG A 1 188 ? -13.503 12.769 -4.144 1.00 95.44 188 ARG A C 1
ATOM 1397 O O . ARG A 1 188 ? -14.612 12.728 -4.680 1.00 95.44 188 ARG A O 1
ATOM 1404 N N . THR A 1 189 ? -12.540 11.893 -4.402 1.00 97.12 189 THR A N 1
ATOM 1405 C CA . THR A 1 189 ? -12.687 10.832 -5.399 1.00 97.12 189 THR A CA 1
ATOM 1406 C C . THR A 1 189 ? -13.769 9.821 -5.013 1.00 97.12 189 THR A C 1
ATOM 1408 O O . THR A 1 189 ? -14.466 9.321 -5.893 1.00 97.12 189 THR A O 1
ATOM 1411 N N . LEU A 1 190 ? -14.036 9.609 -3.717 1.00 98.19 190 LEU A N 1
ATOM 1412 C CA . LEU A 1 190 ? -15.129 8.731 -3.270 1.00 98.19 190 LEU A CA 1
ATOM 1413 C C . LEU A 1 190 ? -16.517 9.218 -3.719 1.00 98.19 190 LEU A C 1
ATOM 1415 O O . LEU A 1 190 ? -17.398 8.396 -3.969 1.00 98.19 190 LEU A O 1
ATOM 1419 N N . SER A 1 191 ? -16.699 10.531 -3.904 1.00 97.38 191 SER A N 1
ATOM 1420 C CA . SER A 1 191 ? -17.954 11.105 -4.423 1.00 97.38 191 SER A CA 1
ATOM 1421 C C . SER A 1 191 ? -18.183 10.864 -5.921 1.00 97.38 191 SER A C 1
ATOM 1423 O O . SER A 1 191 ? -19.268 11.130 -6.435 1.00 97.38 191 SER A O 1
ATOM 1425 N N . GLN A 1 192 ? -17.165 10.358 -6.621 1.00 97.69 192 GLN A N 1
ATOM 1426 C CA . GLN A 1 192 ? -17.195 10.068 -8.055 1.00 97.69 192 GLN A CA 1
ATOM 1427 C C . GLN A 1 192 ? -17.438 8.581 -8.347 1.00 97.69 192 GLN A C 1
ATOM 1429 O O . GLN A 1 192 ? -17.468 8.189 -9.515 1.00 97.69 192 GLN A O 1
ATOM 1434 N N . GLY A 1 193 ? -17.577 7.750 -7.307 1.00 97.12 193 GLY A N 1
ATOM 1435 C CA . GLY A 1 193 ? -17.863 6.331 -7.470 1.00 97.12 193 GLY A CA 1
ATOM 1436 C C . GLY A 1 193 ? -19.218 6.088 -8.139 1.00 97.12 193 GLY A C 1
ATOM 1437 O O . GLY A 1 193 ? -20.171 6.856 -7.982 1.00 97.12 193 GLY A O 1
ATOM 1438 N N . MET A 1 194 ? -19.292 5.011 -8.910 1.00 97.12 194 MET A N 1
ATOM 1439 C CA . MET A 1 194 ? -20.474 4.610 -9.670 1.00 97.12 194 MET A CA 1
ATOM 1440 C C . MET A 1 194 ? -21.350 3.648 -8.864 1.00 97.12 194 MET A C 1
ATOM 1442 O O . MET A 1 194 ? -20.900 3.026 -7.905 1.00 97.12 194 MET A O 1
ATOM 1446 N N . ASP A 1 195 ? -22.607 3.484 -9.278 1.00 95.94 195 ASP A N 1
ATOM 1447 C CA . ASP A 1 195 ? -23.521 2.478 -8.717 1.00 95.94 195 ASP A CA 1
ATOM 1448 C C . ASP A 1 195 ? -23.654 2.521 -7.185 1.00 95.94 195 ASP A C 1
ATOM 1450 O O . ASP A 1 195 ? -23.792 1.485 -6.529 1.00 95.94 195 ASP A O 1
ATOM 1454 N N . ALA A 1 196 ? -23.633 3.729 -6.612 1.00 97.12 196 ALA A N 1
ATOM 1455 C CA . ALA A 1 196 ? -23.776 3.929 -5.177 1.00 97.12 196 ALA A CA 1
ATOM 1456 C C . ALA A 1 196 ? -25.112 3.360 -4.664 1.00 97.12 196 ALA A C 1
ATOM 1458 O O . ALA A 1 196 ? -26.190 3.711 -5.157 1.00 97.12 196 ALA A O 1
ATOM 1459 N N . LYS A 1 197 ? -25.051 2.489 -3.653 1.00 96.50 197 LYS A N 1
ATOM 1460 C CA . LYS A 1 197 ? -26.215 1.811 -3.063 1.00 96.50 197 LYS A CA 1
ATOM 1461 C C . LYS A 1 197 ? -26.175 1.863 -1.545 1.00 96.50 197 LYS A C 1
ATOM 1463 O O . LYS A 1 197 ? -25.176 1.511 -0.925 1.00 96.50 197 LYS A O 1
ATOM 1468 N N . ASP A 1 198 ? -27.304 2.246 -0.960 1.00 95.69 198 ASP A N 1
ATOM 1469 C CA . ASP A 1 198 ? -27.531 2.152 0.477 1.00 95.69 198 ASP A CA 1
ATOM 1470 C C . ASP A 1 198 ? -27.721 0.673 0.849 1.00 95.69 198 ASP A C 1
ATOM 1472 O O . ASP A 1 198 ? -28.526 -0.041 0.235 1.00 95.69 198 ASP A O 1
ATOM 1476 N N . THR A 1 199 ? -27.004 0.192 1.862 1.00 95.50 199 THR A N 1
ATOM 1477 C CA . THR A 1 199 ? -27.163 -1.181 2.370 1.00 95.50 199 THR A CA 1
ATOM 1478 C C . THR A 1 199 ? -28.335 -1.320 3.352 1.00 95.50 199 THR A C 1
ATOM 1480 O O . THR A 1 199 ? -28.724 -2.435 3.694 1.00 95.50 199 THR A O 1
ATOM 1483 N N . ALA A 1 200 ? -28.964 -0.197 3.721 1.00 94.62 200 ALA A N 1
ATOM 1484 C CA . ALA A 1 200 ? -29.957 -0.031 4.785 1.00 94.62 200 ALA A CA 1
ATOM 1485 C C . ALA A 1 200 ? -29.455 -0.448 6.172 1.00 94.62 200 ALA A C 1
ATOM 1487 O O . ALA A 1 200 ? -30.256 -0.753 7.056 1.00 94.62 200 ALA A O 1
ATOM 1488 N N . LEU A 1 201 ? -28.137 -0.455 6.356 1.00 96.00 201 LEU A N 1
ATOM 1489 C CA . LEU A 1 201 ? -27.504 -0.614 7.652 1.00 96.00 201 LEU A CA 1
ATOM 1490 C C . LEU A 1 201 ? -26.986 0.736 8.133 1.00 96.00 201 LEU A C 1
ATOM 1492 O O . LEU A 1 201 ? -26.468 1.534 7.354 1.00 96.00 201 LEU A O 1
ATOM 1496 N N . VAL A 1 202 ? -27.099 0.954 9.435 1.00 96.44 202 VAL A N 1
ATOM 1497 C CA . VAL A 1 202 ? -26.411 2.030 10.143 1.00 96.44 202 VAL A CA 1
ATOM 1498 C C . VAL A 1 202 ? -25.140 1.437 10.747 1.00 96.44 202 VAL A C 1
ATOM 1500 O O . VAL A 1 202 ? -25.187 0.352 11.330 1.00 96.44 202 VAL A O 1
ATOM 1503 N N . ASP A 1 203 ? -24.009 2.125 10.601 1.00 94.56 203 ASP A N 1
ATOM 1504 C CA . ASP A 1 203 ? -22.685 1.644 11.013 1.00 94.56 203 ASP A CA 1
ATOM 1505 C C . ASP A 1 203 ? -22.614 1.255 12.498 1.00 94.56 203 ASP A C 1
ATOM 1507 O O . ASP A 1 203 ? -22.010 0.242 12.847 1.00 94.56 203 ASP A O 1
ATOM 1511 N N . SER A 1 204 ? -23.309 1.987 13.364 1.00 94.69 204 SER A N 1
ATOM 1512 C CA . SER A 1 204 ? -23.393 1.709 14.798 1.00 94.69 204 SER A CA 1
ATOM 1513 C C . SER A 1 204 ? -24.119 0.397 15.130 1.00 94.69 204 SER A C 1
ATOM 1515 O O . SER A 1 204 ? -23.708 -0.320 16.046 1.00 94.69 204 SER A O 1
ATOM 1517 N N . ASP A 1 205 ? -25.164 0.027 14.386 1.00 95.38 205 ASP A N 1
ATOM 1518 C CA . ASP A 1 205 ? -25.876 -1.251 14.548 1.00 95.38 205 ASP A CA 1
ATOM 1519 C C . ASP A 1 205 ? -25.132 -2.403 13.860 1.00 95.38 205 ASP A C 1
ATOM 1521 O O . ASP A 1 205 ? -25.050 -3.518 14.397 1.00 95.38 205 ASP A O 1
ATOM 1525 N N . ALA A 1 206 ? -24.543 -2.124 12.695 1.00 96.88 206 ALA A N 1
ATOM 1526 C CA . ALA A 1 206 ? -23.691 -3.057 11.969 1.00 96.88 206 ALA A CA 1
ATOM 1527 C C . ALA A 1 206 ? -22.477 -3.458 12.814 1.00 96.88 206 ALA A C 1
ATOM 1529 O O . ALA A 1 206 ? -22.187 -4.647 12.938 1.00 96.88 206 ALA A O 1
ATOM 1530 N N . PHE A 1 207 ? -21.834 -2.502 13.490 1.00 97.94 207 PHE A N 1
ATOM 1531 C CA . PHE A 1 207 ? -20.679 -2.785 14.332 1.00 97.94 207 PHE A CA 1
ATOM 1532 C C . PHE A 1 207 ? -21.033 -3.628 15.548 1.00 97.94 207 PHE A C 1
ATOM 1534 O O . PHE A 1 207 ? -20.349 -4.604 15.840 1.00 97.94 207 PHE A O 1
ATOM 1541 N N . GLN A 1 208 ? -22.152 -3.344 16.214 1.00 97.69 208 GLN A N 1
ATOM 1542 C CA . GLN A 1 208 ? -22.626 -4.210 17.294 1.00 97.69 208 GLN A CA 1
ATOM 1543 C C . GLN A 1 208 ? -22.926 -5.635 16.810 1.00 97.69 208 GLN A C 1
ATOM 1545 O O . GLN A 1 208 ? -22.651 -6.599 17.525 1.00 97.69 208 GLN A O 1
ATOM 1550 N N . SER A 1 209 ? -23.514 -5.775 15.621 1.00 97.19 209 SER A N 1
ATOM 1551 C CA . SER A 1 209 ? -23.836 -7.080 15.033 1.00 97.19 209 SER A CA 1
ATOM 1552 C C . SER A 1 209 ? -22.572 -7.852 14.661 1.00 97.19 209 SER A C 1
ATOM 1554 O O . SER A 1 209 ? -22.459 -9.024 15.012 1.00 97.19 209 SER A O 1
ATOM 1556 N N . TYR A 1 210 ? -21.600 -7.172 14.052 1.00 97.94 210 TYR A N 1
ATOM 1557 C CA . TYR A 1 210 ? -20.278 -7.706 13.741 1.00 97.94 210 TYR A CA 1
ATOM 1558 C C . TYR A 1 210 ? -19.567 -8.202 15.005 1.00 97.94 210 TYR A C 1
ATOM 1560 O O . TYR A 1 210 ? -19.225 -9.374 15.099 1.00 97.94 210 TYR A O 1
ATOM 1568 N N . LEU A 1 211 ? -19.465 -7.362 16.042 1.00 98.38 211 LEU A N 1
ATOM 1569 C CA . LEU A 1 211 ? -18.839 -7.730 17.317 1.00 98.38 211 LEU A CA 1
ATOM 1570 C C . LEU A 1 211 ? -19.500 -8.952 17.975 1.00 98.38 211 LEU A C 1
ATOM 1572 O O . LEU A 1 211 ? -18.809 -9.834 18.481 1.00 98.38 211 LEU A O 1
ATOM 1576 N N . LYS A 1 212 ? -20.838 -9.031 17.964 1.00 97.75 212 LYS A N 1
ATOM 1577 C CA . LYS A 1 212 ? -21.564 -10.212 18.466 1.00 97.75 212 LYS A CA 1
ATOM 1578 C C . LYS A 1 212 ? -21.274 -11.463 17.636 1.00 97.75 212 LYS A C 1
ATOM 1580 O O . LYS A 1 212 ? -21.198 -12.541 18.216 1.00 97.75 212 LYS A O 1
ATOM 1585 N N . GLY A 1 213 ? -21.161 -11.316 16.316 1.00 97.56 213 GLY A N 1
ATOM 1586 C CA . GLY A 1 213 ? -20.846 -12.402 15.388 1.00 97.56 213 GLY A CA 1
ATOM 1587 C C . GLY A 1 213 ? -19.445 -12.970 15.604 1.00 97.56 213 GLY A C 1
ATOM 1588 O O . GLY A 1 213 ? -19.293 -14.187 15.645 1.00 97.56 213 GLY A O 1
ATOM 1589 N N . GLU A 1 214 ? -18.459 -12.100 15.837 1.00 97.56 214 GLU A N 1
ATOM 1590 C CA . GLU A 1 214 ? -17.082 -12.501 16.152 1.00 97.56 214 GLU A CA 1
ATOM 1591 C C . GLU A 1 214 ? -16.982 -13.206 17.513 1.00 97.56 214 GLU A C 1
ATOM 1593 O O . GLU A 1 214 ? -16.176 -14.116 17.705 1.00 97.56 214 GLU A O 1
ATOM 1598 N N . GLY A 1 215 ? -17.801 -12.793 18.486 1.00 97.81 215 GLY A N 1
ATOM 1599 C CA . GLY A 1 215 ? -17.826 -13.350 19.839 1.00 97.81 215 GLY A CA 1
ATOM 1600 C C . GLY A 1 215 ? -16.624 -12.931 20.691 1.00 97.81 215 GLY A C 1
ATOM 1601 O O . GLY A 1 215 ? -16.824 -12.445 21.800 1.00 97.81 215 GLY A O 1
ATOM 1602 N N . THR A 1 216 ? -15.402 -13.044 20.171 1.00 98.25 216 THR A N 1
ATOM 1603 C CA . THR A 1 216 ? -14.159 -12.532 20.763 1.00 98.25 216 THR A CA 1
ATOM 1604 C C . THR A 1 216 ? -13.323 -11.862 19.680 1.00 98.25 216 THR A C 1
ATOM 1606 O O . THR A 1 216 ? -13.003 -12.488 18.676 1.00 98.25 216 THR A O 1
ATOM 1609 N N . ILE A 1 217 ? -12.914 -10.616 19.908 1.00 98.12 217 ILE A N 1
ATOM 1610 C CA . ILE A 1 217 ? -12.103 -9.838 18.966 1.00 98.12 217 ILE A CA 1
ATOM 1611 C C . ILE A 1 217 ? -10.660 -9.678 19.454 1.00 98.12 217 ILE A C 1
ATOM 1613 O O . ILE A 1 217 ? -10.385 -9.626 20.657 1.00 98.12 217 ILE A O 1
ATOM 1617 N N . SER A 1 218 ? -9.739 -9.566 18.497 1.00 97.38 218 SER A N 1
ATOM 1618 C CA . SER A 1 218 ? -8.311 -9.326 18.733 1.00 97.38 218 SER A CA 1
ATOM 1619 C C . SER A 1 218 ? -7.800 -8.191 17.842 1.00 97.38 218 SER A C 1
ATOM 1621 O O . SER A 1 218 ? -8.297 -8.044 16.724 1.00 97.38 218 SER A O 1
ATOM 1623 N N . PRO A 1 219 ? -6.817 -7.389 18.291 1.00 97.62 219 PRO A N 1
ATOM 1624 C CA . PRO A 1 219 ? -6.184 -6.396 17.431 1.00 97.62 219 PRO A CA 1
ATOM 1625 C C . PRO A 1 219 ? -5.455 -7.059 16.259 1.00 97.62 219 PRO A C 1
ATOM 1627 O O . PRO A 1 219 ? -4.743 -8.047 16.434 1.00 97.62 219 PRO A O 1
ATOM 1630 N N . ARG A 1 220 ? -5.591 -6.463 15.071 1.00 97.06 220 ARG A N 1
ATOM 1631 C CA . ARG A 1 220 ? -4.783 -6.789 13.893 1.00 97.06 220 ARG A CA 1
ATOM 1632 C C . ARG A 1 220 ? -3.584 -5.851 13.811 1.00 97.06 220 ARG A C 1
ATOM 1634 O O . ARG A 1 220 ? -3.750 -4.683 13.466 1.00 97.06 220 ARG A O 1
ATOM 1641 N N . PHE A 1 221 ? -2.403 -6.360 14.153 1.00 97.25 221 PHE A N 1
ATOM 1642 C CA . PHE A 1 221 ? -1.153 -5.591 14.163 1.00 97.25 221 PHE A CA 1
ATOM 1643 C C . PHE A 1 221 ? -0.400 -5.601 12.827 1.00 97.25 221 PHE A C 1
ATOM 1645 O O . PHE A 1 221 ? 0.663 -4.995 12.743 1.00 97.25 221 PHE A O 1
ATOM 1652 N N . ASN A 1 222 ? -0.924 -6.280 11.804 1.00 95.69 222 ASN A N 1
ATOM 1653 C CA . ASN A 1 222 ? -0.317 -6.289 10.482 1.00 95.69 222 ASN A CA 1
ATOM 1654 C C . ASN A 1 222 ? -0.405 -4.895 9.849 1.00 95.69 222 ASN A C 1
ATOM 1656 O O . ASN A 1 222 ? -1.495 -4.330 9.790 1.00 95.69 222 ASN A O 1
ATOM 1660 N N . LYS A 1 223 ? 0.724 -4.361 9.376 1.00 96.44 223 LYS A N 1
ATOM 1661 C CA . LYS A 1 223 ? 0.772 -3.103 8.628 1.00 96.44 223 LYS A CA 1
ATOM 1662 C C . LYS A 1 223 ? 0.199 -3.306 7.225 1.00 96.44 223 LYS A C 1
ATOM 1664 O O . LYS A 1 223 ? 0.543 -4.287 6.566 1.00 96.44 223 LYS A O 1
ATOM 1669 N N . GLN A 1 224 ? -0.640 -2.382 6.770 1.00 97.00 224 GLN A N 1
ATOM 1670 C CA . GLN A 1 224 ? -1.225 -2.377 5.426 1.00 97.00 224 GLN A CA 1
ATOM 1671 C C . GLN A 1 224 ? -0.586 -1.325 4.514 1.00 97.00 224 GLN A C 1
ATOM 1673 O O . GLN A 1 224 ? -0.563 -1.532 3.304 1.00 97.00 224 GLN A O 1
ATOM 1678 N N . ALA A 1 225 ? -0.048 -0.235 5.074 1.00 95.81 225 ALA A N 1
ATOM 1679 C CA . ALA A 1 225 ? 0.654 0.821 4.347 1.00 95.81 225 ALA A CA 1
ATOM 1680 C C . ALA A 1 225 ? 2.170 0.766 4.603 1.00 95.81 225 ALA A C 1
ATOM 1682 O O . ALA A 1 225 ? 2.636 1.235 5.643 1.00 95.81 225 ALA A O 1
ATOM 1683 N N . VAL A 1 226 ? 2.960 0.223 3.673 1.00 96.00 226 VAL A N 1
ATOM 1684 C CA . VAL A 1 226 ? 4.422 0.102 3.851 1.00 96.00 226 VAL A CA 1
ATOM 1685 C C . VAL A 1 226 ? 5.168 1.034 2.910 1.00 96.00 226 VAL A C 1
ATOM 1687 O O . VAL A 1 226 ? 4.938 1.038 1.702 1.00 96.00 226 VAL A O 1
ATOM 1690 N N . LYS A 1 227 ? 6.107 1.807 3.456 1.00 94.12 227 LYS A N 1
ATOM 1691 C CA . LYS A 1 227 ? 6.919 2.707 2.647 1.00 94.12 227 LYS A CA 1
ATOM 1692 C C . LYS A 1 227 ? 8.070 1.950 1.997 1.00 94.12 227 LYS A C 1
ATOM 1694 O O . LYS A 1 227 ? 8.856 1.324 2.711 1.00 94.12 227 LYS A O 1
ATOM 1699 N N . ILE A 1 228 ? 8.214 2.065 0.682 1.00 93.81 228 ILE A N 1
ATOM 1700 C CA . ILE A 1 228 ? 9.290 1.447 -0.095 1.00 93.81 228 ILE A CA 1
ATOM 1701 C C . ILE A 1 228 ? 10.178 2.540 -0.707 1.00 93.81 228 ILE A C 1
ATOM 1703 O O . ILE A 1 228 ? 9.692 3.559 -1.192 1.00 93.81 228 ILE A O 1
ATOM 1707 N N . SER A 1 229 ? 11.497 2.357 -0.664 1.00 90.62 229 SER A N 1
ATOM 1708 C CA . SER A 1 229 ? 12.464 3.240 -1.330 1.00 90.62 229 SER A CA 1
ATOM 1709 C C . SER A 1 229 ? 13.675 2.467 -1.837 1.00 90.62 229 SER A C 1
ATOM 1711 O O . SER A 1 229 ? 13.850 1.291 -1.524 1.00 90.62 229 SER A O 1
ATOM 1713 N N . ASP A 1 230 ? 14.529 3.143 -2.608 1.00 89.38 230 ASP A N 1
ATOM 1714 C CA . ASP A 1 230 ? 15.794 2.591 -3.112 1.00 89.38 230 ASP A CA 1
ATOM 1715 C C . ASP A 1 230 ? 15.608 1.320 -3.964 1.00 89.38 230 ASP A C 1
ATOM 1717 O O . ASP A 1 230 ? 16.463 0.434 -3.979 1.00 89.38 230 ASP A O 1
ATOM 1721 N N . VAL A 1 231 ? 14.470 1.226 -4.659 1.00 87.38 231 VAL A N 1
ATOM 1722 C CA . VAL A 1 231 ? 14.191 0.160 -5.626 1.00 87.38 231 VAL A CA 1
ATOM 1723 C C . VAL A 1 231 ? 14.971 0.456 -6.902 1.00 87.38 231 VAL A C 1
ATOM 1725 O O . VAL A 1 231 ? 14.940 1.579 -7.405 1.00 87.38 231 VAL A O 1
ATOM 1728 N N . ALA A 1 232 ? 15.690 -0.539 -7.414 1.00 84.12 232 ALA A N 1
ATOM 1729 C CA . ALA A 1 232 ? 16.388 -0.421 -8.687 1.00 84.12 232 ALA A CA 1
ATOM 1730 C C . ALA A 1 232 ? 15.414 -0.624 -9.856 1.00 84.12 232 ALA A C 1
ATOM 1732 O O . ALA A 1 232 ? 14.495 -1.436 -9.756 1.00 84.12 232 ALA A O 1
ATOM 1733 N N . ASP A 1 233 ? 15.674 0.030 -10.992 1.00 76.00 233 ASP A N 1
ATOM 1734 C CA . ASP A 1 233 ? 14.894 -0.177 -12.224 1.00 76.00 233 ASP A CA 1
ATOM 1735 C C . ASP A 1 233 ? 14.910 -1.652 -12.677 1.00 76.00 233 ASP A C 1
ATOM 1737 O O . ASP A 1 233 ? 13.947 -2.153 -13.258 1.00 76.00 233 ASP A O 1
ATOM 1741 N N . SER A 1 234 ? 16.017 -2.358 -12.411 1.00 82.94 234 SER A N 1
ATOM 1742 C CA . SER A 1 234 ? 16.182 -3.789 -12.661 1.00 82.94 234 SER A CA 1
ATOM 1743 C C . SER A 1 234 ? 17.286 -4.388 -11.780 1.00 82.94 234 SER A C 1
ATOM 1745 O O . SER A 1 234 ? 18.280 -3.724 -11.476 1.00 82.94 234 SER A O 1
ATOM 1747 N N . TYR A 1 235 ? 17.136 -5.657 -11.400 1.00 85.50 235 TYR A N 1
ATOM 1748 C CA . TYR A 1 235 ? 18.105 -6.424 -10.612 1.00 85.50 235 TYR A CA 1
ATOM 1749 C C . TYR A 1 235 ? 18.798 -7.498 -11.459 1.00 85.50 235 TYR A C 1
ATOM 1751 O O . TYR A 1 235 ? 18.158 -8.192 -12.243 1.00 85.50 235 TYR A O 1
ATOM 1759 N N . ASP A 1 236 ? 20.105 -7.705 -11.274 1.00 79.75 236 ASP A N 1
ATOM 1760 C CA . ASP A 1 236 ? 20.811 -8.839 -11.890 1.00 79.75 236 ASP A CA 1
ATOM 1761 C C . ASP A 1 236 ? 20.350 -10.150 -11.234 1.00 79.75 236 ASP A C 1
ATOM 1763 O O . ASP A 1 236 ? 20.478 -10.309 -10.020 1.00 79.75 236 ASP A O 1
ATOM 1767 N N . ALA A 1 237 ? 19.882 -11.122 -12.027 1.00 82.62 237 ALA A N 1
ATOM 1768 C CA . ALA A 1 237 ? 19.481 -12.445 -11.536 1.00 82.62 237 ALA A CA 1
ATOM 1769 C C . ALA A 1 237 ? 20.564 -13.145 -10.686 1.00 82.62 237 ALA A C 1
ATOM 1771 O O . ALA A 1 237 ? 20.249 -13.978 -9.837 1.00 82.62 237 ALA A O 1
ATOM 1772 N N . SER A 1 238 ? 21.844 -12.832 -10.908 1.00 78.56 238 SER A N 1
ATOM 1773 C CA . SER A 1 238 ? 22.985 -13.348 -10.141 1.00 78.56 238 SER A CA 1
ATOM 1774 C C . SER A 1 238 ? 23.437 -12.454 -8.979 1.00 78.56 238 SER A C 1
ATOM 1776 O O . SER A 1 238 ? 24.290 -12.878 -8.197 1.00 78.56 238 SER A O 1
ATOM 1778 N N . GLY A 1 239 ? 22.874 -11.250 -8.867 1.00 86.44 239 GLY A N 1
ATOM 1779 C CA . GLY A 1 239 ? 23.150 -10.284 -7.812 1.00 86.44 239 GLY A CA 1
ATOM 1780 C C . GLY A 1 239 ? 22.204 -10.413 -6.619 1.00 86.44 239 GLY A C 1
ATOM 1781 O O . GLY A 1 239 ? 21.685 -11.494 -6.313 1.00 86.44 239 GLY A O 1
ATOM 1782 N N . ASN A 1 240 ? 21.985 -9.283 -5.950 1.00 92.19 240 ASN A N 1
ATOM 1783 C CA . ASN A 1 240 ? 21.119 -9.181 -4.785 1.00 92.19 240 ASN A CA 1
ATOM 1784 C C . ASN A 1 240 ? 19.890 -8.329 -5.109 1.00 92.19 240 ASN A C 1
ATOM 1786 O O . ASN A 1 240 ? 19.981 -7.328 -5.816 1.00 92.19 240 ASN A O 1
ATOM 1790 N N . LEU A 1 241 ? 18.753 -8.730 -4.552 1.00 95.88 241 LEU A N 1
ATOM 1791 C CA . LEU A 1 241 ? 17.557 -7.912 -4.454 1.00 95.88 241 LEU A CA 1
ATOM 1792 C C . LEU A 1 241 ? 17.755 -6.939 -3.290 1.00 95.88 241 LEU A C 1
ATOM 1794 O O . LEU A 1 241 ? 17.831 -7.368 -2.135 1.00 95.88 241 LEU A O 1
ATOM 1798 N N . THR A 1 242 ? 17.847 -5.648 -3.608 1.00 96.62 242 THR A N 1
ATOM 1799 C CA . THR A 1 242 ? 18.111 -4.583 -2.634 1.00 96.62 242 THR A CA 1
ATOM 1800 C C . THR A 1 242 ? 17.070 -3.476 -2.686 1.00 96.62 242 THR A C 1
ATOM 1802 O O . THR A 1 242 ? 16.806 -2.954 -3.765 1.00 96.62 242 THR A O 1
ATOM 1805 N N . PHE A 1 243 ? 16.515 -3.090 -1.541 1.00 96.44 243 PHE A N 1
ATOM 1806 C CA . PHE A 1 243 ? 15.640 -1.920 -1.377 1.00 96.44 243 PHE A CA 1
ATOM 1807 C C . PHE A 1 243 ? 15.433 -1.644 0.120 1.00 96.44 243 PHE A C 1
ATOM 1809 O O . PHE A 1 243 ? 15.829 -2.442 0.974 1.00 96.44 243 PHE A O 1
ATOM 1816 N N . THR A 1 244 ? 14.786 -0.535 0.461 1.00 97.44 244 THR A N 1
ATOM 1817 C CA . THR A 1 244 ? 14.425 -0.202 1.843 1.00 97.44 244 THR A CA 1
ATOM 1818 C C . THR A 1 244 ? 12.916 -0.326 2.035 1.00 97.44 244 THR A C 1
ATOM 1820 O O . THR A 1 244 ? 12.145 0.238 1.263 1.00 97.44 244 THR A O 1
ATOM 1823 N N . ALA A 1 245 ? 12.491 -1.026 3.088 1.00 97.31 245 ALA A N 1
ATOM 1824 C CA . ALA A 1 245 ? 11.110 -1.031 3.569 1.00 97.31 245 ALA A CA 1
ATOM 1825 C C . ALA A 1 245 ? 11.041 -0.330 4.930 1.00 97.31 245 ALA A C 1
ATOM 1827 O O . ALA A 1 245 ? 11.830 -0.631 5.823 1.00 97.31 245 ALA A O 1
ATOM 1828 N N . SER A 1 246 ? 10.121 0.611 5.109 1.00 95.69 246 SER A N 1
ATOM 1829 C CA . SER A 1 246 ? 9.997 1.415 6.331 1.00 95.69 246 SER A CA 1
ATOM 1830 C C . SER A 1 246 ? 8.536 1.651 6.718 1.00 95.69 246 SER A C 1
ATOM 1832 O O . SER A 1 246 ? 7.621 1.269 5.992 1.00 95.69 246 SER A O 1
ATOM 1834 N N . GLU A 1 247 ? 8.319 2.236 7.900 1.00 94.00 247 GLU A N 1
ATOM 1835 C CA . GLU A 1 247 ? 6.993 2.361 8.530 1.00 94.00 247 GLU A CA 1
ATOM 1836 C C . GLU A 1 247 ? 6.317 0.995 8.791 1.00 94.00 247 GLU A C 1
ATOM 1838 O O . GLU A 1 247 ? 5.098 0.875 8.767 1.00 94.00 247 GLU A O 1
ATOM 1843 N N . LEU A 1 248 ? 7.110 -0.043 9.091 1.00 96.12 248 LEU A N 1
ATOM 1844 C CA . LEU A 1 248 ? 6.649 -1.437 9.214 1.00 96.12 248 LEU A CA 1
ATOM 1845 C C . LEU A 1 248 ? 5.764 -1.729 10.437 1.00 96.12 248 LEU A C 1
ATOM 1847 O O . LEU A 1 248 ? 5.172 -2.800 10.515 1.00 96.12 248 LEU A O 1
ATOM 1851 N N . ASN A 1 249 ? 5.677 -0.807 11.397 1.00 94.62 249 ASN A N 1
ATOM 1852 C CA . ASN A 1 249 ? 4.880 -0.983 12.608 1.00 94.62 249 ASN A CA 1
ATOM 1853 C C . ASN A 1 249 ? 3.522 -0.281 12.480 1.00 94.62 249 ASN A C 1
ATOM 1855 O O . ASN A 1 249 ? 3.426 0.845 11.979 1.00 94.62 249 ASN A O 1
ATOM 1859 N N . VAL A 1 250 ? 2.473 -0.923 12.992 1.00 95.12 250 VAL A N 1
ATOM 1860 C CA . VAL A 1 250 ? 1.196 -0.255 13.268 1.00 95.12 250 VAL A CA 1
ATOM 1861 C C . VAL A 1 250 ? 1.341 0.558 14.552 1.00 95.12 250 VAL A C 1
ATOM 1863 O O . VAL A 1 250 ? 1.698 0.019 15.598 1.00 95.12 250 VAL A O 1
ATOM 1866 N N . ASP A 1 251 ? 1.002 1.843 14.507 1.00 94.31 251 ASP A N 1
ATOM 1867 C CA . ASP A 1 251 ? 1.117 2.748 15.653 1.00 94.31 251 ASP A CA 1
ATOM 1868 C C . ASP A 1 251 ? -0.126 2.660 16.553 1.00 94.31 251 ASP A C 1
ATOM 1870 O O . ASP A 1 251 ? -0.889 3.611 16.726 1.00 94.31 251 ASP A O 1
ATOM 1874 N N . SER A 1 252 ? -0.365 1.474 17.110 1.00 96.81 252 SER A N 1
ATOM 1875 C CA . SER A 1 252 ? -1.403 1.221 18.117 1.00 96.81 252 SER A CA 1
ATOM 1876 C C . SER A 1 252 ? -0.787 0.890 19.469 1.00 96.81 252 SER A C 1
ATOM 1878 O O . SER A 1 252 ? 0.338 0.398 19.568 1.00 96.81 252 SER A O 1
ATOM 1880 N N . PHE A 1 253 ? -1.532 1.149 20.541 1.00 96.94 253 PHE A N 1
ATOM 1881 C CA . PHE A 1 253 ? -1.043 0.871 21.887 1.00 96.94 253 PHE A CA 1
ATOM 1882 C C . PHE A 1 253 ? -0.763 -0.622 22.070 1.00 96.94 253 PHE A C 1
ATOM 1884 O O . PHE A 1 253 ? -1.614 -1.461 21.781 1.00 96.94 253 PHE A O 1
ATOM 1891 N N . LYS A 1 254 ? 0.436 -0.936 22.577 1.00 94.88 254 LYS A N 1
ATOM 1892 C CA . LYS A 1 254 ? 0.957 -2.305 22.745 1.00 94.88 254 LYS A CA 1
ATOM 1893 C C . LYS A 1 254 ? 1.102 -3.104 21.442 1.00 94.88 254 LYS A C 1
ATOM 1895 O O . LYS A 1 254 ? 1.221 -4.326 21.514 1.00 94.88 254 LYS A O 1
ATOM 1900 N N . ALA A 1 255 ? 1.130 -2.445 20.282 1.00 95.50 255 ALA A N 1
ATOM 1901 C CA . ALA A 1 255 ? 1.525 -3.118 19.055 1.00 95.50 255 ALA A CA 1
ATOM 1902 C C . ALA A 1 255 ? 2.964 -3.657 19.200 1.00 95.50 255 ALA A C 1
ATOM 1904 O O . ALA A 1 255 ? 3.848 -2.917 19.647 1.00 95.50 255 ALA A O 1
ATOM 1905 N N . PRO A 1 256 ? 3.207 -4.940 18.888 1.00 94.62 256 PRO A N 1
ATOM 1906 C CA . PRO A 1 256 ? 4.556 -5.486 18.839 1.00 94.62 256 PRO A CA 1
ATOM 1907 C C . PRO A 1 256 ? 5.357 -4.824 17.713 1.00 94.62 256 PRO A C 1
ATOM 1909 O O . PRO A 1 256 ? 4.801 -4.434 16.687 1.00 94.62 256 PRO A O 1
ATOM 1912 N N . ALA A 1 257 ? 6.670 -4.717 17.904 1.00 92.38 257 ALA A N 1
ATOM 1913 C CA . ALA A 1 257 ? 7.562 -4.287 16.839 1.00 92.38 257 ALA A CA 1
ATOM 1914 C C . ALA A 1 257 ? 7.772 -5.426 15.833 1.00 92.38 257 ALA A C 1
ATOM 1916 O O . ALA A 1 257 ? 7.908 -6.589 16.219 1.00 92.38 257 ALA A O 1
ATOM 1917 N N . VAL A 1 258 ? 7.865 -5.079 14.553 1.00 96.31 258 VAL A N 1
ATOM 1918 C CA . VAL A 1 258 ? 8.426 -5.966 13.537 1.00 96.31 258 VAL A CA 1
ATOM 1919 C C . VAL A 1 258 ? 9.936 -6.020 13.745 1.00 96.31 258 VAL A C 1
ATOM 1921 O O . VAL A 1 258 ? 10.604 -4.989 13.703 1.00 96.31 258 VAL A O 1
ATOM 1924 N N . GLU A 1 259 ? 10.473 -7.219 13.969 1.00 96.56 259 GLU A N 1
ATOM 1925 C CA . GLU A 1 259 ? 11.914 -7.443 14.185 1.00 96.56 259 GLU A CA 1
ATOM 1926 C C . GLU A 1 259 ? 12.600 -8.065 12.963 1.00 96.56 259 GLU A C 1
ATOM 1928 O O . GLU A 1 259 ? 13.813 -7.936 12.779 1.00 96.56 259 GLU A O 1
ATOM 1933 N N . LYS A 1 260 ? 11.834 -8.763 12.115 1.00 97.50 260 LYS A N 1
ATOM 1934 C CA . LYS A 1 260 ? 12.374 -9.522 10.990 1.00 97.50 260 LYS A CA 1
ATOM 1935 C C . LYS A 1 260 ? 11.339 -9.704 9.884 1.00 97.50 260 LYS A C 1
ATOM 1937 O O . LYS A 1 260 ? 10.199 -10.062 10.149 1.00 97.50 260 LYS A O 1
ATOM 1942 N N . LEU A 1 261 ? 11.773 -9.548 8.638 1.00 98.38 261 LEU A N 1
ATOM 1943 C CA . LEU A 1 261 ? 10.991 -9.867 7.448 1.00 98.38 261 LEU A CA 1
ATOM 1944 C C . LEU A 1 261 ? 11.575 -11.096 6.756 1.00 98.38 261 LEU A C 1
ATOM 1946 O O . LEU A 1 261 ? 12.784 -11.183 6.541 1.00 98.38 261 LEU A O 1
ATOM 1950 N N . SER A 1 262 ? 10.716 -12.033 6.376 1.00 98.38 262 SER A N 1
ATOM 1951 C CA . SER A 1 262 ? 11.011 -12.984 5.303 1.00 98.38 262 SER A CA 1
ATOM 1952 C C . SER A 1 262 ? 10.833 -12.295 3.952 1.00 98.38 262 SER A C 1
ATOM 1954 O O . SER A 1 262 ? 9.954 -11.445 3.804 1.00 98.38 262 SER A O 1
ATOM 1956 N N . VAL A 1 263 ? 11.697 -12.628 2.993 1.00 98.50 263 VAL A N 1
ATOM 1957 C CA . VAL A 1 263 ? 11.711 -12.046 1.647 1.00 98.50 263 VAL A CA 1
ATOM 1958 C C . VAL A 1 263 ? 11.572 -13.174 0.639 1.00 98.50 263 VAL A C 1
ATOM 1960 O O . VAL A 1 263 ? 12.395 -14.095 0.599 1.00 98.50 263 VAL A O 1
ATOM 1963 N N . SER A 1 264 ? 10.535 -13.095 -0.184 1.00 97.69 264 SER A N 1
ATOM 1964 C CA . SER A 1 264 ? 10.277 -14.061 -1.250 1.00 97.69 264 SER A CA 1
ATOM 1965 C C . SER A 1 264 ? 9.950 -13.362 -2.560 1.00 97.69 264 SER A C 1
ATOM 1967 O O . SER A 1 264 ? 9.496 -12.222 -2.551 1.00 97.69 264 SER A O 1
ATOM 1969 N N . VAL A 1 265 ? 10.193 -14.046 -3.674 1.00 96.81 265 VAL A N 1
ATOM 1970 C CA . VAL A 1 265 ? 9.859 -13.575 -5.022 1.00 96.81 265 VAL A CA 1
ATOM 1971 C C . VAL A 1 265 ? 9.063 -14.663 -5.720 1.00 96.81 265 VAL A C 1
ATOM 1973 O O . VAL A 1 265 ? 9.530 -15.799 -5.794 1.00 96.81 265 VAL A O 1
ATOM 1976 N N . ASP A 1 266 ? 7.842 -14.348 -6.152 1.00 93.81 266 ASP A N 1
ATOM 1977 C CA . ASP A 1 266 ? 6.871 -15.309 -6.700 1.00 93.81 266 ASP A CA 1
ATOM 1978 C C . ASP A 1 266 ? 6.702 -16.566 -5.818 1.00 93.81 266 ASP A C 1
ATOM 1980 O O . ASP A 1 266 ? 6.598 -17.700 -6.291 1.00 93.81 266 ASP A O 1
ATOM 1984 N N . GLY A 1 267 ? 6.736 -16.371 -4.496 1.00 91.94 267 GLY A N 1
ATOM 1985 C CA . GLY A 1 267 ? 6.656 -17.443 -3.499 1.00 91.94 267 GLY A CA 1
ATOM 1986 C C . GLY A 1 267 ? 7.961 -18.215 -3.254 1.00 91.94 267 GLY A C 1
ATOM 1987 O O . GLY A 1 267 ? 8.001 -19.067 -2.366 1.00 91.94 267 GLY A O 1
ATOM 1988 N N . VAL A 1 268 ? 9.045 -17.922 -3.979 1.00 94.12 268 VAL A N 1
ATOM 1989 C CA . VAL A 1 268 ? 10.375 -18.500 -3.729 1.00 94.12 268 VAL A CA 1
ATOM 1990 C C . VAL A 1 268 ? 11.079 -17.712 -2.629 1.00 94.12 268 VAL A C 1
ATOM 1992 O O . VAL A 1 268 ? 11.437 -16.552 -2.817 1.00 94.12 268 VAL A O 1
ATOM 1995 N N . GLU A 1 269 ? 11.317 -18.341 -1.477 1.00 96.50 269 GLU A N 1
ATOM 1996 C CA . GLU A 1 269 ? 12.035 -17.714 -0.363 1.00 96.50 269 GLU A CA 1
ATOM 1997 C C . GLU A 1 269 ? 13.518 -17.471 -0.711 1.00 96.50 269 GLU A C 1
ATOM 1999 O O . GLU A 1 269 ? 14.283 -18.388 -1.052 1.00 96.50 269 GLU A O 1
ATOM 2004 N N . LEU A 1 270 ? 13.933 -16.206 -0.623 1.00 96.50 270 LEU A N 1
ATOM 2005 C CA . LEU A 1 270 ? 15.299 -15.773 -0.918 1.00 96.50 270 LEU A CA 1
ATOM 2006 C C . LEU A 1 270 ? 16.133 -15.606 0.347 1.00 96.50 270 LEU A C 1
ATOM 2008 O O . LEU A 1 270 ? 17.321 -15.934 0.343 1.00 96.50 270 LEU A O 1
ATOM 2012 N N . GLY A 1 271 ? 15.514 -15.135 1.428 1.00 97.19 271 GLY A N 1
ATOM 2013 C CA . GLY A 1 271 ? 16.188 -14.902 2.694 1.00 97.19 271 GLY A CA 1
ATOM 2014 C C . GLY A 1 271 ? 15.358 -14.039 3.629 1.00 97.19 271 GLY A C 1
ATOM 2015 O O . GLY A 1 271 ? 14.131 -14.005 3.558 1.00 97.19 271 GLY A O 1
ATOM 2016 N N . THR A 1 272 ? 16.041 -13.341 4.529 1.00 98.19 272 THR A N 1
ATOM 2017 C CA . THR A 1 272 ? 15.393 -12.528 5.556 1.00 98.19 272 THR A CA 1
ATOM 2018 C C . THR A 1 272 ? 16.131 -11.216 5.767 1.00 98.19 272 THR A C 1
ATOM 2020 O O . THR A 1 272 ? 17.358 -11.211 5.699 1.00 98.19 272 THR A O 1
ATOM 2023 N N . ALA A 1 273 ? 15.408 -10.156 6.117 1.00 98.25 273 ALA A N 1
ATOM 2024 C CA . ALA A 1 273 ? 15.962 -8.862 6.503 1.00 98.25 273 ALA A CA 1
ATOM 2025 C C . ALA A 1 273 ? 15.630 -8.556 7.971 1.00 98.25 273 ALA A C 1
ATOM 2027 O O . ALA A 1 273 ? 14.497 -8.762 8.409 1.00 98.25 273 ALA A O 1
ATOM 2028 N N . SER A 1 274 ? 16.614 -8.079 8.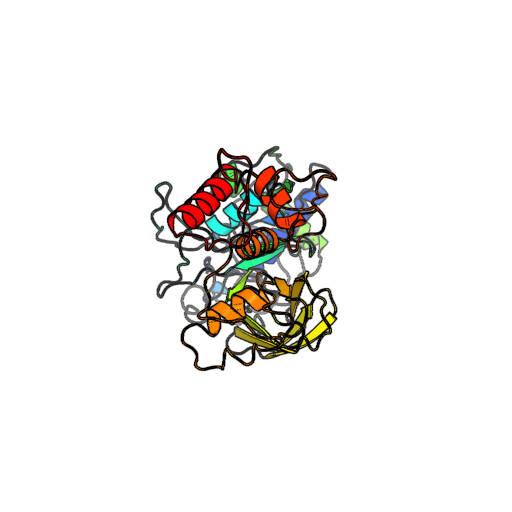732 1.00 98.00 274 SER A N 1
ATOM 2029 C CA . SER A 1 274 ? 16.386 -7.573 10.091 1.00 98.00 274 SER A CA 1
ATOM 2030 C C . SER A 1 274 ? 15.714 -6.203 10.041 1.00 98.00 274 SER A C 1
ATOM 2032 O O . SER A 1 274 ? 15.957 -5.425 9.116 1.00 98.00 274 SER A O 1
ATOM 2034 N N . VAL A 1 275 ? 14.896 -5.906 11.047 1.00 98.25 275 VAL A N 1
ATOM 2035 C CA . VAL A 1 275 ? 14.180 -4.635 11.163 1.00 98.25 275 VAL A CA 1
ATOM 2036 C C . VAL A 1 275 ? 14.671 -3.875 12.387 1.00 98.25 275 VAL A C 1
ATOM 2038 O O . VAL A 1 275 ? 14.645 -4.381 13.506 1.00 98.25 275 VAL A O 1
ATOM 2041 N N . GLU A 1 276 ? 15.095 -2.634 12.174 1.00 96.12 276 GLU A N 1
ATOM 2042 C CA . GLU A 1 276 ? 15.549 -1.719 13.218 1.00 96.12 276 GLU A CA 1
ATOM 2043 C C . GLU A 1 276 ? 14.739 -0.425 13.135 1.00 96.12 276 GLU A C 1
ATOM 2045 O O . GLU A 1 276 ? 14.636 0.195 12.076 1.00 96.12 276 GLU A O 1
ATOM 2050 N N . GLY A 1 277 ? 14.109 -0.020 14.242 1.00 91.56 277 GLY A N 1
ATOM 2051 C CA . GLY A 1 277 ? 13.302 1.206 14.277 1.00 91.56 277 GLY A CA 1
ATOM 2052 C C . GLY A 1 277 ? 12.158 1.228 13.253 1.00 91.56 277 GLY A C 1
ATOM 2053 O O . GLY A 1 277 ? 11.841 2.285 12.717 1.00 91.56 277 GLY A O 1
ATOM 2054 N N . GLY A 1 278 ? 11.573 0.066 12.935 1.00 94.44 278 GLY A N 1
ATOM 2055 C CA . GLY A 1 278 ? 10.519 -0.060 11.920 1.00 94.44 278 GLY A CA 1
ATOM 2056 C C . GLY A 1 278 ? 11.014 0.049 10.472 1.00 94.44 278 GLY A C 1
ATOM 2057 O O . GLY A 1 278 ? 10.195 0.256 9.578 1.00 94.44 278 GLY A O 1
ATOM 2058 N N . THR A 1 279 ? 12.326 -0.073 10.242 1.00 97.00 279 THR A N 1
ATOM 2059 C CA . THR A 1 279 ? 12.958 -0.036 8.916 1.00 97.00 279 THR A CA 1
ATOM 2060 C C . THR A 1 279 ? 13.792 -1.290 8.668 1.00 97.00 279 THR A C 1
ATOM 2062 O O . THR A 1 279 ? 14.587 -1.696 9.512 1.00 97.00 279 THR A O 1
ATOM 2065 N N . ALA A 1 280 ? 13.642 -1.882 7.488 1.00 98.25 280 ALA A N 1
ATOM 2066 C CA . ALA A 1 280 ? 14.429 -2.996 6.987 1.00 98.25 280 ALA A CA 1
ATOM 2067 C C . ALA A 1 280 ? 15.188 -2.557 5.732 1.00 98.25 280 ALA A C 1
ATOM 2069 O O . ALA A 1 280 ? 14.583 -2.090 4.767 1.00 98.25 280 ALA A O 1
ATOM 2070 N N . LYS A 1 281 ? 16.508 -2.753 5.717 1.00 98.12 281 LYS A N 1
ATOM 2071 C CA . LYS A 1 281 ? 17.285 -2.720 4.474 1.00 98.12 281 LYS A CA 1
ATOM 2072 C C . LYS A 1 281 ? 17.323 -4.134 3.923 1.00 98.12 281 LYS A C 1
ATOM 2074 O O . LYS A 1 281 ? 17.977 -5.005 4.497 1.00 98.12 281 LYS A O 1
ATOM 2079 N N . VAL A 1 282 ? 16.563 -4.370 2.865 1.00 98.50 282 VAL A N 1
ATOM 2080 C CA . VAL A 1 282 ? 16.546 -5.654 2.176 1.00 98.50 282 VAL A CA 1
ATOM 2081 C C . VAL A 1 282 ? 17.802 -5.743 1.330 1.00 98.50 282 VAL A C 1
ATOM 2083 O O . VAL A 1 282 ? 18.107 -4.834 0.565 1.00 98.50 282 VAL A O 1
ATOM 2086 N N . ASP A 1 283 ? 18.533 -6.833 1.513 1.00 97.69 283 ASP A N 1
ATOM 2087 C CA . ASP A 1 283 ? 19.705 -7.203 0.731 1.00 97.69 283 ASP A CA 1
ATOM 2088 C C . ASP A 1 283 ? 19.786 -8.734 0.744 1.00 97.69 283 ASP A C 1
ATOM 2090 O O . ASP A 1 283 ? 20.347 -9.343 1.660 1.00 97.69 283 ASP A O 1
ATOM 2094 N N . VAL A 1 284 ? 19.094 -9.372 -0.204 1.00 97.31 284 VAL A N 1
ATOM 2095 C CA . VAL A 1 284 ? 19.010 -10.839 -0.292 1.00 97.31 284 VAL A CA 1
ATOM 2096 C C . VAL A 1 284 ? 19.513 -11.327 -1.649 1.00 97.31 284 VAL A C 1
ATOM 2098 O O . VAL A 1 284 ? 19.148 -10.759 -2.677 1.00 97.31 284 VAL A O 1
ATOM 2101 N N . PRO A 1 285 ? 20.335 -12.388 -1.703 1.00 94.06 285 PRO A N 1
ATOM 2102 C CA . PRO A 1 285 ? 20.866 -12.875 -2.968 1.00 94.06 285 PRO A CA 1
ATOM 2103 C C . PRO A 1 285 ? 19.755 -13.507 -3.816 1.00 94.06 285 PRO A C 1
ATOM 2105 O O . PRO A 1 285 ? 19.089 -14.451 -3.379 1.00 94.06 285 PRO A O 1
ATOM 2108 N N . LEU A 1 286 ? 19.602 -13.038 -5.058 1.00 90.06 286 LEU A N 1
ATOM 2109 C CA . LEU A 1 286 ? 18.733 -13.676 -6.052 1.00 90.06 286 LEU A CA 1
ATOM 2110 C C . LEU A 1 286 ? 19.314 -15.031 -6.469 1.00 90.06 286 LEU A C 1
ATOM 2112 O O . LEU A 1 286 ? 18.571 -15.995 -6.642 1.00 90.06 286 LEU A O 1
ATOM 2116 N N . ALA A 1 287 ? 20.647 -15.131 -6.568 1.00 83.50 287 ALA A N 1
ATOM 2117 C CA . ALA A 1 287 ? 21.395 -16.375 -6.793 1.00 83.50 287 ALA A CA 1
ATOM 2118 C C . ALA A 1 287 ? 20.889 -17.234 -7.977 1.00 83.50 287 ALA A C 1
ATOM 2120 O O . ALA A 1 287 ? 21.001 -18.460 -7.956 1.00 83.50 287 ALA A O 1
ATOM 2121 N N . GLY A 1 288 ? 20.307 -16.605 -9.001 1.00 74.62 288 GLY A N 1
ATOM 2122 C CA . GLY A 1 288 ? 19.697 -17.265 -10.157 1.00 74.62 288 GLY A CA 1
ATOM 2123 C C . GLY A 1 288 ? 18.401 -18.024 -9.855 1.00 74.62 288 GLY A C 1
ATOM 2124 O O . GLY A 1 288 ? 17.941 -18.780 -10.708 1.00 74.62 288 GLY A O 1
ATOM 2125 N N . LYS A 1 289 ? 17.820 -17.862 -8.657 1.00 82.75 289 LYS A N 1
ATOM 2126 C CA . LYS A 1 289 ? 16.548 -18.491 -8.255 1.00 82.75 289 LYS A CA 1
ATOM 2127 C C . LYS A 1 289 ? 15.333 -17.855 -8.929 1.00 82.75 289 LYS A C 1
ATOM 2129 O O . LYS A 1 289 ? 14.287 -18.491 -9.001 1.00 82.75 289 LYS A O 1
ATOM 2134 N N . VAL A 1 290 ? 15.477 -16.616 -9.388 1.00 88.19 290 VAL A N 1
ATOM 2135 C CA . VAL A 1 290 ? 14.435 -15.840 -10.059 1.00 88.19 290 VAL A CA 1
ATOM 2136 C C . VAL A 1 290 ? 14.820 -15.702 -11.527 1.00 88.19 290 VAL A C 1
ATOM 2138 O O . VAL A 1 290 ? 15.984 -15.446 -11.849 1.00 88.19 290 VAL A O 1
ATOM 2141 N N . ALA A 1 291 ? 13.859 -15.953 -12.413 1.00 84.25 291 ALA A N 1
ATOM 2142 C CA . ALA A 1 291 ? 14.064 -15.833 -13.849 1.00 84.25 291 ALA A CA 1
ATOM 2143 C C . ALA A 1 291 ? 14.209 -14.361 -14.265 1.00 84.25 291 ALA A C 1
ATOM 2145 O O . ALA A 1 291 ? 14.115 -13.455 -13.451 1.00 84.25 291 ALA A O 1
ATOM 2146 N N . ALA A 1 292 ? 14.475 -14.130 -15.548 1.00 82.44 292 ALA A N 1
ATOM 2147 C CA . ALA A 1 292 ? 14.364 -12.791 -16.102 1.00 82.44 292 ALA A CA 1
ATOM 2148 C C . ALA A 1 292 ? 12.887 -12.438 -16.297 1.00 82.44 292 ALA A C 1
ATOM 2150 O O . ALA A 1 292 ? 12.136 -13.273 -16.814 1.00 82.44 292 ALA A O 1
ATOM 2151 N N . GLY A 1 293 ? 12.504 -11.208 -15.978 1.00 83.75 293 GLY A N 1
ATOM 2152 C CA . GLY A 1 293 ? 11.136 -10.732 -16.143 1.00 83.75 293 GLY A CA 1
ATOM 2153 C C . GLY A 1 293 ? 10.667 -9.848 -14.998 1.00 83.75 293 GLY A C 1
ATOM 2154 O O . GLY A 1 293 ? 11.454 -9.408 -14.163 1.00 83.75 293 GLY A O 1
ATOM 2155 N N . GLU A 1 294 ? 9.370 -9.576 -15.005 1.00 89.38 294 GLU A N 1
ATOM 2156 C CA . GLU A 1 294 ? 8.671 -8.888 -13.927 1.00 89.38 294 GLU A CA 1
ATOM 2157 C C . GLU A 1 294 ? 8.226 -9.912 -12.876 1.00 89.38 294 GLU A C 1
ATOM 2159 O O . GLU A 1 294 ? 7.689 -10.967 -13.224 1.00 89.38 294 GLU A O 1
ATOM 2164 N N . HIS A 1 295 ? 8.461 -9.605 -11.603 1.00 94.31 295 HIS A N 1
ATOM 2165 C CA . HIS A 1 295 ? 8.205 -10.504 -10.482 1.00 94.31 295 HIS A CA 1
ATOM 2166 C C . HIS A 1 295 ? 7.603 -9.756 -9.295 1.00 94.31 295 HIS A C 1
ATOM 2168 O O . HIS A 1 295 ? 7.895 -8.577 -9.086 1.00 94.31 295 HIS A O 1
ATOM 2174 N N . VAL A 1 296 ? 6.819 -10.456 -8.471 1.00 95.38 296 VAL A N 1
ATOM 2175 C CA . VAL A 1 296 ? 6.277 -9.892 -7.227 1.00 95.38 296 VAL A CA 1
ATOM 2176 C C . VAL A 1 296 ? 7.156 -10.312 -6.056 1.00 95.38 296 VAL A C 1
ATOM 2178 O O . VAL A 1 296 ? 7.293 -11.497 -5.743 1.00 95.38 296 VAL A O 1
ATOM 2181 N N . VAL A 1 297 ? 7.731 -9.324 -5.377 1.00 97.19 297 VAL A N 1
ATOM 2182 C CA . VAL A 1 297 ? 8.384 -9.498 -4.081 1.00 97.19 297 VAL A CA 1
ATOM 2183 C C . VAL A 1 297 ? 7.320 -9.465 -2.992 1.00 97.19 297 VAL A C 1
ATOM 2185 O O . VAL A 1 297 ? 6.506 -8.547 -2.956 1.00 97.19 297 VAL A O 1
ATOM 2188 N N . MET A 1 298 ? 7.373 -10.417 -2.062 1.00 97.56 298 MET A N 1
ATOM 2189 C CA . MET A 1 298 ? 6.605 -10.390 -0.820 1.00 97.56 298 MET A CA 1
ATOM 2190 C C . MET A 1 298 ? 7.543 -10.307 0.380 1.00 97.56 298 MET A C 1
ATOM 2192 O O . MET A 1 298 ? 8.411 -11.167 0.577 1.00 97.56 298 MET A O 1
ATOM 2196 N N . LEU A 1 299 ? 7.318 -9.281 1.197 1.00 98.00 299 LEU A N 1
ATOM 2197 C CA . LEU A 1 299 ? 7.836 -9.158 2.551 1.00 98.00 299 LEU A CA 1
ATOM 2198 C C . LEU A 1 299 ? 6.796 -9.692 3.519 1.00 98.00 299 LEU A C 1
ATOM 2200 O O . LEU A 1 299 ? 5.630 -9.317 3.415 1.00 98.00 299 LEU A O 1
ATOM 2204 N N . LYS A 1 300 ? 7.214 -10.515 4.479 1.00 97.31 300 LYS A N 1
ATOM 2205 C CA . LYS A 1 300 ? 6.303 -11.033 5.499 1.00 97.31 300 LYS A CA 1
ATOM 2206 C C . LYS A 1 300 ? 6.943 -11.105 6.874 1.00 97.31 300 LYS A C 1
ATOM 2208 O O . LYS A 1 300 ? 7.999 -11.723 7.031 1.00 97.31 300 LYS A O 1
ATOM 2213 N N . ASP A 1 301 ? 6.264 -10.539 7.863 1.00 97.44 301 ASP A N 1
ATOM 2214 C CA . ASP A 1 301 ? 6.557 -10.735 9.281 1.00 97.44 301 ASP A CA 1
ATOM 2215 C C . ASP A 1 301 ? 5.593 -11.756 9.897 1.00 97.44 301 ASP A C 1
ATOM 2217 O O . ASP A 1 301 ? 4.372 -11.628 9.810 1.00 97.44 301 ASP A O 1
ATOM 2221 N N . ALA A 1 302 ? 6.147 -12.766 10.562 1.00 94.25 302 ALA A N 1
ATOM 2222 C CA . ALA A 1 302 ? 5.358 -13.820 11.188 1.00 94.25 302 ALA A CA 1
ATOM 2223 C C . ALA A 1 302 ? 4.710 -13.384 12.513 1.00 94.25 302 ALA A C 1
ATOM 2225 O O . ALA A 1 302 ? 3.694 -13.962 12.897 1.00 94.25 302 ALA A O 1
ATOM 2226 N N . ALA A 1 303 ? 5.290 -12.407 13.222 1.00 92.12 303 ALA A N 1
ATOM 2227 C CA . ALA A 1 303 ? 4.812 -12.008 14.546 1.00 92.12 303 ALA A CA 1
ATOM 2228 C C . ALA A 1 303 ? 3.548 -11.141 14.468 1.00 92.12 303 ALA A C 1
ATOM 2230 O O . ALA A 1 303 ? 2.593 -11.354 15.214 1.00 92.12 303 ALA A O 1
ATOM 2231 N N . THR A 1 304 ? 3.543 -10.172 13.556 1.00 94.38 304 THR A N 1
ATOM 2232 C CA . THR A 1 304 ? 2.437 -9.226 13.355 1.00 94.38 304 THR A CA 1
ATOM 2233 C C . THR A 1 304 ? 1.498 -9.637 12.229 1.00 94.38 304 THR A C 1
ATOM 2235 O O . THR A 1 304 ? 0.356 -9.185 12.204 1.00 94.38 304 THR A O 1
ATOM 2238 N N . GLY A 1 305 ? 1.962 -10.489 11.308 1.00 93.88 305 GLY A N 1
ATOM 2239 C CA . GLY A 1 305 ? 1.252 -10.815 10.072 1.00 93.88 305 GLY A CA 1
ATOM 2240 C C . GLY A 1 305 ? 1.373 -9.734 8.996 1.00 93.88 305 GLY A C 1
ATOM 2241 O O . GLY A 1 305 ? 0.620 -9.775 8.029 1.00 93.88 305 GLY A O 1
ATOM 2242 N N . THR A 1 306 ? 2.266 -8.751 9.166 1.00 95.38 306 THR A N 1
ATOM 2243 C CA . THR A 1 306 ? 2.528 -7.711 8.160 1.00 95.38 306 THR A CA 1
ATOM 2244 C C . THR A 1 306 ? 2.983 -8.343 6.851 1.00 95.38 306 THR A C 1
ATOM 2246 O O . THR A 1 306 ? 3.952 -9.103 6.845 1.00 95.38 306 THR A O 1
ATOM 2249 N N . GLU A 1 307 ? 2.307 -7.991 5.758 1.00 94.75 307 GLU A N 1
ATOM 2250 C CA . GLU A 1 307 ? 2.642 -8.398 4.395 1.00 94.75 307 GLU A CA 1
ATOM 2251 C C . GLU A 1 307 ? 2.717 -7.158 3.497 1.00 94.75 307 GLU A C 1
ATOM 2253 O O . GLU A 1 307 ? 1.798 -6.338 3.482 1.00 94.75 307 GLU A O 1
ATOM 2258 N N . ALA A 1 308 ? 3.811 -7.015 2.751 1.00 95.38 308 ALA A N 1
ATOM 2259 C CA . ALA A 1 308 ? 3.982 -5.948 1.769 1.00 95.38 308 ALA A CA 1
ATOM 2260 C C . ALA A 1 308 ? 4.444 -6.527 0.438 1.00 95.38 308 ALA A C 1
ATOM 2262 O O . ALA A 1 308 ? 5.295 -7.420 0.404 1.00 95.38 308 ALA A O 1
ATOM 2263 N N . HIS A 1 309 ? 3.893 -5.993 -0.646 1.00 95.19 309 HIS A N 1
ATOM 2264 C CA . HIS A 1 309 ? 4.178 -6.439 -1.999 1.00 95.19 309 HIS A CA 1
ATOM 2265 C C . HIS A 1 309 ? 4.757 -5.298 -2.826 1.00 95.19 309 HIS A C 1
ATOM 2267 O O . HIS A 1 309 ? 4.291 -4.162 -2.731 1.00 95.19 309 HIS A O 1
ATOM 2273 N N . LEU A 1 310 ? 5.757 -5.610 -3.645 1.00 93.69 310 LEU A N 1
ATOM 2274 C CA . LEU A 1 310 ? 6.201 -4.723 -4.713 1.00 93.69 310 LEU A CA 1
ATOM 2275 C C . LEU A 1 310 ? 6.564 -5.525 -5.957 1.00 93.69 310 LEU A C 1
ATOM 2277 O O . LEU A 1 310 ? 7.049 -6.655 -5.867 1.00 93.69 310 LEU A O 1
ATOM 2281 N N . THR A 1 311 ? 6.367 -4.919 -7.113 1.00 92.50 311 THR A N 1
ATOM 2282 C CA . THR A 1 311 ? 6.816 -5.461 -8.388 1.00 92.50 311 THR A CA 1
ATOM 2283 C C . THR A 1 311 ? 8.260 -5.038 -8.650 1.00 92.50 311 THR A C 1
ATOM 2285 O O . THR A 1 311 ? 8.615 -3.874 -8.474 1.00 92.50 311 THR A O 1
ATOM 2288 N N . VAL A 1 312 ? 9.100 -5.980 -9.077 1.00 92.44 312 VAL A N 1
ATOM 2289 C CA . VAL A 1 312 ? 10.490 -5.722 -9.474 1.00 92.44 312 VAL A CA 1
ATOM 2290 C C . VAL A 1 312 ? 10.792 -6.360 -10.820 1.00 92.44 312 VAL A C 1
ATOM 2292 O O . VAL A 1 312 ? 10.242 -7.406 -11.165 1.00 92.44 312 VAL A O 1
ATOM 2295 N N . THR A 1 313 ? 11.727 -5.765 -11.550 1.00 89.19 313 THR A N 1
ATOM 2296 C CA . THR A 1 313 ? 12.264 -6.352 -12.778 1.00 89.19 313 THR A CA 1
ATOM 2297 C C . THR A 1 313 ? 13.575 -7.062 -12.471 1.00 89.19 313 THR A C 1
ATOM 2299 O O . THR A 1 313 ? 14.466 -6.492 -11.844 1.00 89.19 313 THR A O 1
ATOM 2302 N N . VAL A 1 314 ? 13.725 -8.302 -12.930 1.00 88.19 314 VAL A N 1
ATOM 2303 C CA . VAL A 1 314 ? 14.993 -9.036 -12.908 1.00 88.19 314 VAL A CA 1
ATOM 2304 C C . VAL A 1 314 ? 15.528 -9.132 -14.336 1.00 88.19 314 VAL A C 1
ATOM 2306 O O . VAL A 1 314 ? 14.895 -9.698 -15.230 1.00 88.19 314 VAL A O 1
ATOM 2309 N N . GLY A 1 315 ? 16.709 -8.563 -14.562 1.00 76.69 315 GLY A N 1
ATOM 2310 C CA . GLY A 1 315 ? 17.422 -8.588 -15.831 1.00 76.69 315 GLY A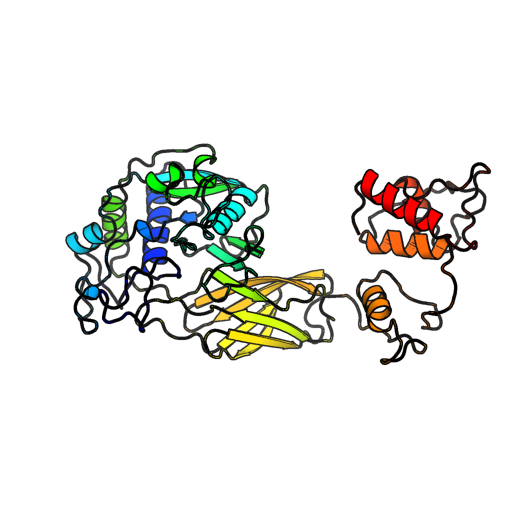 CA 1
ATOM 2311 C C . GLY A 1 315 ? 17.935 -9.987 -16.177 1.00 76.69 315 GLY A C 1
ATOM 2312 O O . GLY A 1 315 ? 18.486 -10.712 -15.343 1.00 76.69 315 GLY A O 1
ATOM 2313 N N . GLY A 1 316 ? 17.765 -10.380 -17.440 1.00 56.53 316 GLY A N 1
ATOM 2314 C CA . GLY A 1 316 ? 18.222 -11.669 -17.948 1.00 56.53 316 GLY A CA 1
ATOM 2315 C C . GLY A 1 316 ? 19.697 -11.683 -18.342 1.00 56.53 316 GLY A C 1
ATOM 2316 O O . GLY A 1 316 ? 20.125 -10.896 -19.174 1.00 56.53 316 GLY A O 1
ATOM 2317 N N . LYS A 1 317 ? 20.412 -12.690 -17.820 1.00 47.47 317 LYS A N 1
ATOM 2318 C CA . LYS A 1 317 ? 21.829 -13.044 -18.041 1.00 47.47 317 LYS A CA 1
ATOM 2319 C C . LYS A 1 317 ? 22.857 -12.025 -17.528 1.00 47.47 317 LYS A C 1
ATOM 2321 O O . LYS A 1 317 ? 22.991 -10.921 -18.033 1.00 47.47 317 LYS A O 1
ATOM 2326 N N . LYS A 1 318 ? 23.680 -12.529 -16.602 1.00 46.47 318 LYS A N 1
ATOM 2327 C CA . LYS A 1 318 ? 24.990 -12.028 -16.171 1.00 46.47 318 LYS A CA 1
ATOM 2328 C C . LYS A 1 318 ? 25.700 -11.238 -17.280 1.00 46.47 318 LYS A C 1
ATOM 2330 O O . LYS A 1 318 ? 26.061 -11.815 -18.309 1.00 46.47 318 LYS A O 1
ATOM 2335 N N . ALA A 1 319 ? 25.915 -9.945 -17.042 1.00 49.09 319 ALA A N 1
ATOM 2336 C CA . ALA A 1 319 ? 26.688 -9.088 -17.929 1.00 49.09 319 ALA A CA 1
ATOM 2337 C C . ALA A 1 319 ? 28.096 -9.674 -18.131 1.00 49.09 319 ALA A C 1
ATOM 2339 O O . ALA A 1 319 ? 28.804 -9.991 -17.170 1.00 49.09 319 ALA A O 1
ATOM 2340 N N . VAL A 1 320 ? 28.522 -9.811 -19.386 1.00 54.59 320 VAL A N 1
ATOM 2341 C CA . VAL A 1 320 ? 29.954 -9.856 -19.691 1.00 54.59 320 VAL A CA 1
ATOM 2342 C C . VAL A 1 320 ? 30.390 -8.400 -19.698 1.00 54.59 320 VAL A C 1
ATOM 2344 O O . VAL A 1 320 ? 30.008 -7.670 -20.605 1.00 54.59 320 VAL A O 1
ATOM 2347 N N . ALA A 1 321 ? 31.124 -7.950 -18.680 1.00 72.44 321 ALA A N 1
ATOM 2348 C CA . ALA A 1 321 ? 31.698 -6.607 -18.705 1.00 72.44 321 ALA A CA 1
ATOM 2349 C C . ALA A 1 321 ? 32.505 -6.433 -20.001 1.00 72.44 321 ALA A C 1
ATOM 2351 O O . ALA A 1 321 ? 33.366 -7.266 -20.296 1.00 72.44 321 ALA A O 1
ATOM 2352 N N . PHE A 1 322 ? 32.214 -5.383 -20.772 1.00 87.25 322 PHE A N 1
ATOM 2353 C CA . PHE A 1 322 ? 32.968 -5.080 -21.984 1.00 87.25 322 PHE A CA 1
ATOM 2354 C C . PHE A 1 322 ? 34.438 -4.816 -21.604 1.00 87.25 322 PHE A C 1
ATOM 2356 O O . PHE A 1 322 ? 34.697 -3.910 -20.805 1.00 87.25 322 PHE A O 1
ATOM 2363 N N . PRO A 1 323 ? 35.422 -5.580 -22.123 1.00 90.12 323 PRO A N 1
ATOM 2364 C CA . PRO A 1 323 ? 36.827 -5.439 -21.730 1.00 90.12 323 PRO A CA 1
ATOM 2365 C C . PRO A 1 323 ? 37.415 -4.048 -21.999 1.00 90.12 323 PRO A C 1
ATOM 2367 O O . PRO A 1 323 ? 38.382 -3.648 -21.353 1.00 90.12 323 PRO A O 1
ATOM 2370 N N . ASP A 1 324 ? 36.837 -3.310 -22.944 1.00 92.94 324 ASP A N 1
ATOM 2371 C CA . ASP A 1 324 ? 37.212 -1.953 -23.340 1.00 92.94 324 ASP A CA 1
ATOM 2372 C C . ASP A 1 324 ? 36.448 -0.849 -22.581 1.00 92.94 324 ASP A C 1
ATOM 2374 O O . ASP A 1 324 ? 36.636 0.337 -22.857 1.00 92.94 324 ASP A O 1
ATOM 2378 N N . VAL A 1 325 ? 35.633 -1.214 -21.584 1.00 90.50 325 VAL A N 1
ATOM 2379 C CA . VAL A 1 325 ? 34.902 -0.280 -20.713 1.00 90.50 325 VAL A CA 1
ATOM 2380 C C . VAL A 1 325 ? 35.176 -0.612 -19.233 1.00 90.50 325 VAL A C 1
ATOM 2382 O O . VAL A 1 325 ? 34.315 -1.146 -18.536 1.00 90.50 325 VAL A O 1
ATOM 2385 N N . PRO A 1 326 ? 36.388 -0.327 -18.714 1.00 86.25 326 PRO A N 1
ATOM 2386 C CA . PRO A 1 326 ? 36.737 -0.594 -17.314 1.00 86.25 326 PRO A CA 1
ATOM 2387 C C . PRO A 1 326 ? 35.956 0.286 -16.320 1.00 86.25 326 PRO A C 1
ATOM 2389 O O . PRO A 1 326 ? 35.509 1.378 -16.666 1.00 86.25 326 PRO A O 1
ATOM 2392 N N . ALA A 1 327 ? 35.885 -0.148 -15.051 1.00 73.62 327 ALA A N 1
ATOM 2393 C CA . ALA A 1 327 ? 35.120 0.458 -13.941 1.00 73.62 327 ALA A CA 1
ATOM 2394 C C . ALA A 1 327 ? 35.559 1.876 -13.483 1.00 73.62 327 ALA A C 1
ATOM 2396 O O . ALA A 1 327 ? 35.261 2.303 -12.373 1.00 73.62 327 ALA A O 1
ATOM 2397 N N . GLY A 1 328 ? 36.268 2.623 -14.328 1.00 77.19 328 GLY A N 1
ATOM 2398 C CA . GLY A 1 328 ? 36.600 4.040 -14.141 1.00 77.19 328 GLY A CA 1
ATOM 2399 C C . GLY A 1 328 ? 36.422 4.878 -15.411 1.00 77.19 328 GLY A C 1
ATOM 2400 O O . GLY A 1 328 ? 36.800 6.048 -15.428 1.00 77.19 328 GLY A O 1
ATOM 2401 N N . SER A 1 329 ? 35.887 4.292 -16.485 1.00 84.56 329 SER A N 1
ATOM 2402 C CA . SER A 1 329 ? 35.566 5.018 -17.713 1.00 84.56 329 SER A CA 1
ATOM 2403 C C . SER A 1 329 ? 34.452 6.031 -17.469 1.00 84.56 329 SER A C 1
ATOM 2405 O O . SER A 1 329 ? 33.507 5.753 -16.735 1.00 84.56 329 SER A O 1
ATOM 2407 N N . LEU A 1 330 ? 34.539 7.186 -18.137 1.00 85.44 330 LEU A N 1
ATOM 2408 C CA . LEU A 1 330 ? 33.608 8.307 -17.961 1.00 85.44 330 LEU A CA 1
ATOM 2409 C C . LEU A 1 330 ? 32.133 7.903 -18.115 1.00 85.44 330 LEU A C 1
ATOM 2411 O O . LEU A 1 330 ? 31.300 8.407 -17.376 1.00 85.44 330 LEU A O 1
ATOM 2415 N N . PHE A 1 331 ? 31.843 6.989 -19.046 1.00 88.00 331 PHE A N 1
ATOM 2416 C CA . PHE A 1 331 ? 30.492 6.505 -19.347 1.00 88.00 331 PHE A CA 1
ATOM 2417 C C . PHE A 1 331 ? 30.266 5.045 -18.924 1.00 88.00 331 PHE A C 1
ATOM 2419 O O . PHE A 1 331 ? 29.458 4.335 -19.522 1.00 88.00 331 PHE A O 1
ATOM 2426 N N . TYR A 1 332 ? 31.036 4.549 -17.946 1.00 81.88 332 TYR A N 1
ATOM 2427 C CA . TYR A 1 332 ? 30.938 3.158 -17.489 1.00 81.88 332 TYR A CA 1
ATOM 2428 C C . TYR A 1 332 ? 29.511 2.805 -17.053 1.00 81.88 332 TYR A C 1
ATOM 2430 O O . TYR A 1 332 ? 28.988 1.768 -17.460 1.00 81.88 332 TYR A O 1
ATOM 2438 N N . ASN A 1 333 ? 28.872 3.680 -16.272 1.00 75.06 333 ASN A N 1
ATOM 2439 C CA . ASN A 1 333 ? 27.539 3.437 -15.725 1.00 75.06 333 ASN A CA 1
ATOM 2440 C C . ASN A 1 333 ? 26.475 3.394 -16.830 1.00 75.06 333 ASN A C 1
ATOM 2442 O O . ASN A 1 333 ? 25.658 2.482 -16.857 1.00 75.06 333 ASN A O 1
ATOM 2446 N N . GLU A 1 334 ? 26.516 4.335 -17.771 1.00 89.25 334 GLU A N 1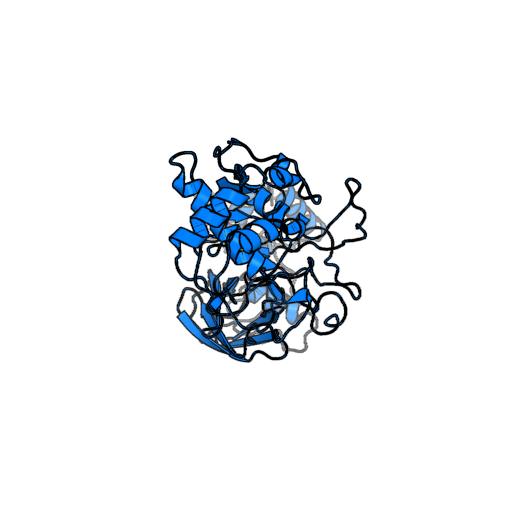
ATOM 2447 C CA . GLU A 1 334 ? 25.551 4.460 -18.866 1.00 89.25 334 GLU A CA 1
ATOM 2448 C C . GLU A 1 334 ? 25.668 3.297 -19.855 1.00 89.25 334 GLU A C 1
ATOM 2450 O O . GLU A 1 334 ? 24.661 2.731 -20.281 1.00 89.25 334 GLU A O 1
ATOM 2455 N N . ILE A 1 335 ? 26.897 2.898 -20.194 1.00 88.25 335 ILE A N 1
ATOM 2456 C CA . ILE A 1 335 ? 27.150 1.753 -21.077 1.00 88.25 335 ILE A CA 1
ATOM 2457 C C . ILE A 1 335 ? 26.709 0.452 -20.401 1.00 88.25 335 ILE A C 1
ATOM 2459 O O . ILE A 1 335 ? 26.074 -0.395 -21.033 1.00 88.25 335 ILE A O 1
ATOM 2463 N N . THR A 1 336 ? 27.008 0.307 -19.108 1.00 78.75 336 THR A N 1
ATOM 2464 C CA . THR A 1 336 ? 26.589 -0.852 -18.314 1.00 78.75 336 THR A CA 1
ATOM 2465 C C . THR A 1 336 ? 25.066 -0.920 -18.215 1.00 78.75 336 THR A C 1
ATOM 2467 O O . THR A 1 336 ? 24.500 -1.981 -18.465 1.00 78.75 336 THR A O 1
ATOM 2470 N N . TRP A 1 337 ? 24.388 0.205 -17.968 1.00 81.06 337 TRP A N 1
ATOM 2471 C CA . TRP A 1 337 ? 22.924 0.290 -17.988 1.00 81.06 337 TRP A CA 1
ATOM 2472 C C . TRP A 1 337 ? 22.347 -0.122 -19.344 1.00 81.06 337 TRP A C 1
ATOM 2474 O O . TRP A 1 337 ? 21.409 -0.917 -19.404 1.00 81.06 337 TRP A O 1
ATOM 2484 N N . MET A 1 338 ? 22.927 0.360 -20.447 1.00 87.19 338 MET A N 1
ATOM 2485 C CA . MET A 1 338 ? 22.461 0.030 -21.794 1.00 87.19 338 MET A CA 1
ATOM 2486 C C . MET A 1 338 ? 22.604 -1.471 -22.085 1.00 87.19 338 MET A C 1
ATOM 2488 O O . MET A 1 338 ? 21.758 -2.058 -22.765 1.00 87.19 338 MET A O 1
ATOM 2492 N N . GLN A 1 339 ? 23.665 -2.103 -21.574 1.00 81.50 339 GLN A N 1
ATOM 2493 C CA . GLN A 1 339 ? 23.877 -3.546 -21.686 1.00 81.50 339 GLN A CA 1
ATOM 2494 C C . GLN A 1 339 ? 22.884 -4.325 -20.816 1.00 81.50 339 GLN A C 1
ATOM 2496 O O . GLN A 1 339 ? 22.261 -5.273 -21.291 1.00 81.50 339 GLN A O 1
ATOM 2501 N N . GLN A 1 340 ? 22.712 -3.909 -19.559 1.00 70.12 340 GLN A N 1
ATOM 2502 C CA . GLN A 1 340 ? 21.809 -4.530 -18.582 1.00 70.12 340 GLN A CA 1
ATOM 2503 C C . GLN A 1 340 ? 20.339 -4.428 -18.996 1.00 70.12 340 GLN A C 1
ATOM 2505 O O . GLN A 1 340 ? 19.577 -5.371 -18.804 1.00 70.12 340 GLN A O 1
ATOM 2510 N N . SER A 1 341 ? 19.963 -3.321 -19.635 1.00 68.94 341 SER A N 1
ATOM 2511 C CA . SER A 1 341 ? 18.631 -3.107 -20.210 1.00 68.94 341 SER A CA 1
ATOM 2512 C C . SER A 1 341 ? 18.421 -3.885 -21.517 1.00 68.94 341 SER A C 1
ATOM 2514 O O . SER A 1 341 ? 17.374 -3.777 -22.145 1.00 68.94 341 SER A O 1
ATOM 2516 N N . GLY A 1 342 ? 19.427 -4.639 -21.980 1.00 79.50 342 GLY A N 1
ATOM 2517 C CA . GLY A 1 342 ? 19.373 -5.403 -23.227 1.00 79.50 342 GLY A CA 1
ATOM 2518 C C . GLY A 1 342 ? 19.355 -4.542 -24.492 1.00 79.50 342 GLY A C 1
ATOM 2519 O O . GLY A 1 342 ? 19.156 -5.070 -25.584 1.00 79.50 342 GLY A O 1
ATOM 2520 N N . ILE A 1 343 ? 19.575 -3.229 -24.376 1.00 88.88 343 ILE A N 1
ATOM 2521 C CA . ILE A 1 343 ? 19.555 -2.283 -25.498 1.00 88.88 343 ILE A CA 1
ATOM 2522 C C . ILE A 1 343 ? 20.796 -2.500 -26.372 1.00 88.88 343 ILE A C 1
ATOM 2524 O O . ILE A 1 343 ? 20.693 -2.566 -27.599 1.00 88.88 343 ILE A O 1
ATOM 2528 N N . THR A 1 344 ? 21.967 -2.698 -25.758 1.00 90.44 344 THR A N 1
ATOM 2529 C CA . THR A 1 344 ? 23.201 -3.077 -26.464 1.00 90.44 344 THR A CA 1
ATOM 2530 C C . THR A 1 344 ? 23.659 -4.484 -26.102 1.00 90.44 344 THR A C 1
ATOM 2532 O O . THR A 1 344 ? 23.539 -4.938 -24.969 1.00 90.44 344 THR A O 1
ATOM 2535 N N . THR A 1 345 ? 24.241 -5.162 -27.085 1.00 86.94 345 THR A N 1
ATOM 2536 C CA . THR A 1 345 ? 24.937 -6.445 -26.918 1.00 86.94 345 THR A CA 1
ATOM 2537 C C . THR A 1 345 ? 26.448 -6.306 -27.109 1.00 86.94 345 THR A C 1
ATOM 2539 O O . THR A 1 345 ? 27.169 -7.280 -26.923 1.00 86.94 345 THR A O 1
ATOM 2542 N N . GLY A 1 346 ? 26.919 -5.116 -27.502 1.00 89.25 346 GLY A N 1
ATOM 2543 C CA . GLY A 1 346 ? 28.266 -4.903 -28.025 1.00 89.25 346 GLY A CA 1
ATOM 2544 C C . GLY A 1 346 ? 28.538 -5.699 -29.300 1.00 89.25 346 GLY A C 1
ATOM 2545 O O . GLY A 1 346 ? 27.618 -6.097 -30.024 1.00 89.25 346 GLY A O 1
ATOM 2546 N N . TRP A 1 347 ? 29.820 -5.903 -29.564 1.00 89.31 347 TRP A N 1
ATOM 2547 C CA . TRP A 1 347 ? 30.342 -6.619 -30.719 1.00 89.31 347 TRP A CA 1
ATOM 2548 C C . TRP A 1 347 ? 30.551 -8.103 -30.416 1.00 89.31 347 TRP A C 1
ATOM 2550 O O . TRP A 1 347 ? 30.636 -8.522 -29.264 1.00 89.31 347 TRP A O 1
ATOM 2560 N N . GLU A 1 348 ? 30.662 -8.914 -31.469 1.00 86.88 348 GLU A N 1
ATOM 2561 C CA . GLU A 1 348 ? 30.864 -10.367 -31.358 1.00 86.88 348 GLU A CA 1
ATOM 2562 C C . GLU A 1 348 ? 32.164 -10.738 -30.618 1.00 86.88 348 GLU A C 1
ATOM 2564 O O . GLU A 1 348 ? 32.237 -11.777 -29.967 1.00 86.88 348 GLU A O 1
ATOM 2569 N N . ASP A 1 349 ? 33.168 -9.856 -30.657 1.00 87.94 349 ASP A N 1
ATOM 2570 C CA . ASP A 1 349 ? 34.429 -9.979 -29.913 1.00 87.94 349 ASP A CA 1
ATOM 2571 C C . ASP A 1 349 ? 34.302 -9.646 -28.410 1.00 87.94 349 ASP A C 1
ATOM 2573 O O . ASP A 1 349 ? 35.277 -9.752 -27.665 1.00 87.94 349 ASP A O 1
ATOM 2577 N N . GLY A 1 350 ? 33.106 -9.262 -27.959 1.00 86.75 350 GLY A N 1
ATOM 2578 C CA . GLY A 1 350 ? 32.810 -8.912 -26.577 1.00 86.75 350 GLY A CA 1
ATOM 2579 C C . GLY A 1 350 ? 33.179 -7.482 -26.190 1.00 86.75 350 GLY A C 1
ATOM 2580 O O . GLY A 1 350 ? 33.175 -7.201 -24.998 1.00 86.75 350 GLY A O 1
ATOM 2581 N N . THR A 1 351 ? 33.501 -6.592 -27.135 1.00 93.50 351 THR A N 1
ATOM 2582 C CA . THR A 1 351 ? 33.783 -5.161 -26.881 1.00 93.50 351 THR A CA 1
ATOM 2583 C C . THR A 1 351 ? 32.549 -4.267 -27.058 1.00 93.50 351 THR A C 1
ATOM 2585 O O . THR A 1 351 ? 31.576 -4.659 -27.707 1.00 93.50 351 THR A O 1
ATOM 2588 N N . PHE A 1 352 ? 32.575 -3.049 -26.506 1.00 94.06 352 PHE A N 1
ATOM 2589 C CA . PHE A 1 352 ? 31.536 -2.030 -26.729 1.00 94.06 352 PHE A CA 1
ATOM 2590 C C . PHE A 1 352 ? 31.895 -1.038 -27.843 1.00 94.06 352 PHE A C 1
ATOM 2592 O O . PHE A 1 352 ? 31.029 -0.651 -28.624 1.00 94.06 352 PHE A O 1
ATOM 2599 N N . ARG A 1 353 ? 33.174 -0.659 -27.926 1.00 94.62 353 ARG A N 1
ATOM 2600 C CA . ARG A 1 353 ? 33.752 0.396 -28.774 1.00 94.62 353 ARG A CA 1
ATOM 2601 C C . ARG A 1 353 ? 33.196 1.794 -28.457 1.00 94.62 353 ARG A C 1
ATOM 2603 O O . ARG A 1 353 ? 32.562 2.415 -29.304 1.00 94.62 353 ARG A O 1
ATOM 2610 N N . PRO A 1 354 ? 33.457 2.339 -27.248 1.00 93.31 354 PRO A N 1
ATOM 2611 C CA . PRO A 1 354 ? 32.832 3.577 -26.753 1.00 93.31 354 PRO A CA 1
ATOM 2612 C C . PRO A 1 354 ? 33.177 4.851 -27.537 1.00 93.31 354 PRO A C 1
ATOM 2614 O O . PRO A 1 354 ? 32.536 5.879 -27.329 1.00 93.31 354 PRO A O 1
ATOM 2617 N N . TYR A 1 355 ? 34.201 4.809 -28.391 1.00 92.62 355 TYR A N 1
ATOM 2618 C CA . TYR A 1 355 ? 34.657 5.955 -29.182 1.00 92.62 355 TYR A CA 1
ATOM 2619 C C . TYR A 1 355 ? 34.293 5.851 -30.669 1.00 92.62 355 TYR A C 1
ATOM 2621 O O . TYR A 1 355 ? 34.544 6.801 -31.410 1.00 92.62 355 TYR A O 1
ATOM 2629 N N . ASP A 1 356 ? 33.713 4.728 -31.100 1.00 94.62 356 ASP A N 1
ATOM 2630 C CA . ASP A 1 356 ? 33.255 4.551 -32.475 1.00 94.62 356 ASP A CA 1
ATOM 2631 C C . ASP A 1 356 ? 31.915 5.273 -32.676 1.00 94.62 356 ASP A C 1
ATOM 2633 O O . ASP A 1 356 ? 31.052 5.304 -31.793 1.00 94.62 356 ASP A O 1
ATOM 2637 N N . SER A 1 357 ? 31.715 5.843 -33.864 1.00 94.31 357 SER A N 1
ATOM 2638 C CA . SER A 1 357 ? 30.419 6.394 -34.253 1.00 94.31 357 SER A CA 1
ATOM 2639 C C . SER A 1 357 ? 29.361 5.293 -34.348 1.00 94.31 357 SER A C 1
ATOM 2641 O O . SER A 1 357 ? 29.624 4.185 -34.817 1.00 94.31 357 SER A O 1
ATOM 2643 N N . VAL A 1 358 ? 28.123 5.614 -33.971 1.00 95.19 358 VAL A N 1
ATOM 2644 C CA . VAL A 1 358 ? 26.993 4.685 -34.107 1.00 95.19 358 VAL A CA 1
ATOM 2645 C C . VAL A 1 358 ? 26.497 4.686 -35.556 1.00 95.19 358 VAL A C 1
ATOM 2647 O O . VAL A 1 358 ? 26.059 5.722 -36.071 1.00 95.19 358 VAL A O 1
ATOM 2650 N N . SER A 1 359 ? 26.539 3.520 -36.206 1.00 96.06 359 SER A N 1
ATOM 2651 C CA . SER A 1 359 ? 25.938 3.314 -37.527 1.00 96.06 359 SER A CA 1
ATOM 2652 C C . SER A 1 359 ? 24.410 3.315 -37.448 1.00 96.06 359 SER A C 1
ATOM 2654 O O . SER A 1 359 ? 23.801 3.029 -36.410 1.00 96.06 359 SER A O 1
ATOM 2656 N N . ARG A 1 360 ? 23.750 3.627 -38.563 1.00 96.69 360 ARG A N 1
ATOM 2657 C CA . ARG A 1 360 ? 22.283 3.671 -38.628 1.00 96.69 360 ARG A CA 1
ATOM 2658 C C . ARG A 1 360 ? 21.619 2.332 -38.335 1.00 96.69 360 ARG A C 1
ATOM 2660 O O . ARG A 1 360 ? 20.593 2.310 -37.660 1.00 96.69 360 ARG A O 1
ATOM 2667 N N . GLU A 1 361 ? 22.196 1.229 -38.796 1.00 96.44 361 GLU A N 1
ATOM 2668 C CA . GLU A 1 361 ? 21.691 -0.114 -38.488 1.00 96.44 361 GLU A CA 1
ATOM 2669 C C . GLU A 1 361 ? 21.797 -0.456 -36.992 1.00 96.44 361 GLU A C 1
ATOM 2671 O O . GLU A 1 361 ? 20.849 -0.999 -36.422 1.00 96.44 361 GLU A O 1
ATOM 2676 N N . ALA A 1 362 ? 22.890 -0.063 -36.324 1.00 95.88 362 ALA A N 1
ATOM 2677 C CA . ALA A 1 362 ? 23.047 -0.260 -34.884 1.00 95.88 362 ALA A CA 1
ATOM 2678 C C . ALA A 1 362 ? 22.033 0.583 -34.097 1.00 95.88 362 ALA A C 1
ATOM 2680 O O . ALA A 1 362 ? 21.422 0.103 -33.143 1.00 95.88 362 ALA A O 1
ATOM 2681 N N . MET A 1 363 ? 21.778 1.814 -34.549 1.00 97.06 363 MET A N 1
ATOM 2682 C CA . MET A 1 363 ? 20.740 2.663 -33.967 1.00 97.06 363 MET A CA 1
ATOM 2683 C C . MET A 1 363 ? 19.345 2.036 -34.101 1.00 97.06 363 MET A C 1
ATOM 2685 O O . MET A 1 363 ? 18.589 2.039 -33.132 1.00 97.06 363 MET A O 1
ATOM 2689 N N . ALA A 1 364 ? 19.005 1.441 -35.251 1.00 97.56 364 ALA A N 1
ATOM 2690 C CA . ALA A 1 364 ? 17.744 0.709 -35.401 1.00 97.56 364 ALA A CA 1
ATOM 2691 C C . ALA A 1 364 ? 17.622 -0.435 -34.385 1.00 97.56 364 ALA A C 1
ATOM 2693 O O . ALA A 1 364 ? 16.562 -0.609 -33.782 1.00 97.56 364 ALA A O 1
ATOM 2694 N N . ALA A 1 365 ? 18.713 -1.173 -34.154 1.00 96.19 365 ALA A N 1
ATOM 2695 C CA . ALA A 1 365 ? 18.748 -2.241 -33.163 1.00 96.19 365 ALA A CA 1
ATOM 2696 C C . ALA A 1 365 ? 18.519 -1.726 -31.734 1.00 96.19 365 ALA A C 1
ATOM 2698 O O . ALA A 1 365 ? 17.735 -2.322 -30.995 1.00 96.19 365 ALA A O 1
ATOM 2699 N N . PHE A 1 366 ? 19.141 -0.604 -31.357 1.00 96.44 366 PHE A N 1
ATOM 2700 C CA . PHE A 1 366 ? 18.935 0.019 -30.046 1.00 96.44 366 PHE A CA 1
ATOM 2701 C C . PHE A 1 366 ? 17.482 0.449 -29.847 1.00 96.44 366 PHE A C 1
ATOM 2703 O O . PHE A 1 366 ? 16.879 0.084 -28.844 1.00 96.44 366 PHE A O 1
ATOM 2710 N N . PHE A 1 367 ? 16.893 1.144 -30.824 1.00 96.94 367 PHE A N 1
ATOM 2711 C CA . PHE A 1 367 ? 15.491 1.568 -30.773 1.00 96.94 367 PHE A CA 1
ATOM 2712 C C . PHE A 1 367 ? 14.519 0.381 -30.687 1.00 96.94 367 PHE A C 1
ATOM 2714 O O . PHE A 1 367 ? 13.565 0.425 -29.913 1.00 96.94 367 PHE A O 1
ATOM 2721 N N . TYR A 1 368 ? 14.759 -0.691 -31.449 1.00 96.00 368 TYR A N 1
ATOM 2722 C CA . TYR A 1 368 ? 13.920 -1.892 -31.411 1.00 96.00 368 TYR A CA 1
ATOM 2723 C C . TYR A 1 368 ? 13.968 -2.592 -30.049 1.00 96.00 368 TYR A C 1
ATOM 2725 O O . TYR A 1 368 ? 12.932 -2.994 -29.518 1.00 96.00 368 TYR A O 1
ATOM 2733 N N . ARG A 1 369 ? 15.166 -2.728 -29.469 1.00 93.12 369 ARG A N 1
ATOM 2734 C CA . ARG A 1 369 ? 15.352 -3.389 -28.171 1.00 93.12 369 ARG A CA 1
ATOM 2735 C C . ARG A 1 369 ? 14.846 -2.538 -27.015 1.00 93.12 369 ARG A C 1
ATOM 2737 O O . ARG A 1 369 ? 14.166 -3.080 -26.153 1.00 93.12 369 ARG A O 1
ATOM 2744 N N . ALA A 1 370 ? 15.104 -1.230 -27.048 1.00 89.25 370 ALA A N 1
ATOM 2745 C CA . ALA A 1 370 ? 14.561 -0.279 -26.080 1.00 89.25 370 ALA A CA 1
ATOM 2746 C C . ALA A 1 370 ? 13.024 -0.298 -26.074 1.00 89.25 370 ALA A C 1
ATOM 2748 O O . ALA A 1 370 ? 12.417 -0.264 -25.018 1.00 89.25 370 ALA A O 1
ATOM 2749 N N . ALA A 1 371 ? 12.381 -0.488 -27.231 1.00 86.94 371 ALA A N 1
ATOM 2750 C CA . ALA A 1 371 ? 10.926 -0.649 -27.319 1.00 86.94 371 ALA A CA 1
ATOM 2751 C C . ALA A 1 371 ? 10.400 -2.020 -26.824 1.00 86.94 371 ALA A C 1
ATOM 2753 O O . ALA A 1 371 ? 9.275 -2.403 -27.150 1.00 86.94 371 ALA A O 1
ATOM 2754 N N . GLY A 1 372 ? 11.208 -2.803 -26.100 1.00 84.12 372 GLY A N 1
ATOM 2755 C CA . GLY A 1 372 ? 10.833 -4.123 -25.586 1.00 84.12 372 GLY A CA 1
ATOM 2756 C C . GLY A 1 372 ? 10.888 -5.250 -26.621 1.00 84.12 372 GLY A C 1
ATOM 2757 O O . GLY A 1 372 ? 10.274 -6.294 -26.419 1.00 84.12 372 GLY A O 1
ATOM 2758 N N . SER A 1 373 ? 11.613 -5.071 -27.734 1.00 87.94 373 SER A N 1
ATOM 2759 C CA . SER A 1 373 ? 11.724 -6.060 -28.822 1.00 87.94 373 SER A CA 1
ATOM 2760 C C . SER A 1 373 ? 10.358 -6.569 -29.322 1.00 87.94 373 SER A C 1
ATOM 2762 O O . SER A 1 373 ? 10.111 -7.781 -29.327 1.00 87.94 373 SER A O 1
ATOM 2764 N N . PRO A 1 374 ? 9.450 -5.670 -29.750 1.00 85.94 374 PRO A N 1
ATOM 2765 C CA . PRO A 1 374 ? 8.064 -6.013 -30.047 1.00 85.94 374 PRO A CA 1
ATOM 2766 C C . PRO A 1 374 ? 7.966 -7.122 -31.098 1.00 85.94 374 PRO A C 1
ATOM 2768 O O . PRO A 1 374 ? 8.765 -7.182 -32.042 1.00 85.94 374 PRO A O 1
ATOM 2771 N N . GLN A 1 375 ? 6.964 -7.996 -30.963 1.00 89.06 375 GLN A N 1
ATOM 2772 C CA . GLN A 1 375 ? 6.720 -9.046 -31.947 1.00 89.06 375 GLN A CA 1
ATOM 2773 C C . GLN A 1 375 ? 6.463 -8.407 -33.317 1.00 89.06 375 GLN A C 1
ATOM 2775 O O . GLN A 1 375 ? 5.475 -7.711 -33.531 1.00 89.06 375 GLN A O 1
ATOM 2780 N N . PHE A 1 376 ? 7.385 -8.642 -34.245 1.00 93.06 376 PHE A N 1
ATOM 2781 C CA . PHE A 1 376 ? 7.356 -8.072 -35.582 1.00 93.06 376 PHE A CA 1
ATOM 2782 C C . PHE A 1 376 ? 7.869 -9.106 -36.575 1.00 93.06 376 PHE A C 1
ATOM 2784 O O . PHE A 1 376 ? 8.951 -9.669 -36.388 1.00 93.06 376 PHE A O 1
ATOM 2791 N N . GLU A 1 377 ? 7.093 -9.351 -37.622 1.00 94.88 377 GLU A N 1
ATOM 2792 C CA . GLU A 1 377 ? 7.478 -10.213 -38.731 1.00 94.88 377 GLU A CA 1
ATOM 2793 C C . GLU A 1 377 ? 7.958 -9.328 -39.882 1.00 94.88 377 GLU A C 1
ATOM 2795 O O . GLU A 1 377 ? 7.192 -8.549 -40.452 1.00 94.88 377 GLU A O 1
ATOM 2800 N N . ALA A 1 378 ? 9.256 -9.394 -40.184 1.00 95.69 378 ALA A N 1
ATOM 2801 C CA . ALA A 1 378 ? 9.836 -8.574 -41.238 1.00 95.69 378 ALA A CA 1
ATOM 2802 C C . ALA A 1 378 ? 9.323 -9.033 -42.615 1.00 95.69 378 ALA A C 1
ATOM 2804 O O . ALA A 1 378 ? 9.229 -10.238 -42.862 1.00 95.69 378 ALA A O 1
ATOM 2805 N N . PRO A 1 379 ? 9.015 -8.104 -43.537 1.00 95.75 379 PRO A N 1
ATOM 2806 C CA . PRO A 1 379 ? 8.497 -8.465 -44.849 1.00 95.75 379 PRO A CA 1
ATOM 2807 C C . PRO A 1 379 ? 9.523 -9.280 -45.647 1.00 95.75 379 PRO A C 1
ATOM 2809 O O . PRO A 1 379 ? 10.732 -9.111 -45.495 1.00 95.75 379 PRO A O 1
ATOM 2812 N N . ALA A 1 380 ? 9.048 -10.140 -46.553 1.00 94.56 380 ALA A N 1
ATOM 2813 C CA . ALA A 1 380 ? 9.930 -10.910 -47.436 1.00 94.56 380 ALA A CA 1
ATOM 2814 C C . ALA A 1 380 ? 10.714 -10.021 -48.424 1.00 94.56 380 ALA A C 1
ATOM 2816 O O . ALA A 1 380 ? 11.786 -10.402 -48.888 1.00 94.56 380 ALA A O 1
ATOM 2817 N N . VAL A 1 381 ? 10.179 -8.836 -48.737 1.00 94.62 381 VAL A N 1
ATOM 2818 C CA . VAL A 1 381 ? 10.823 -7.814 -49.567 1.00 94.62 381 VAL A CA 1
ATOM 2819 C C . VAL A 1 381 ? 11.142 -6.610 -48.694 1.00 94.62 381 VAL A C 1
ATOM 2821 O O . VAL A 1 381 ? 10.259 -6.092 -48.012 1.00 94.62 381 VAL A O 1
ATOM 2824 N N . SER A 1 382 ? 12.395 -6.165 -48.740 1.00 96.69 382 SER A N 1
ATOM 2825 C CA . SER A 1 382 ? 12.852 -5.021 -47.957 1.00 96.69 382 SER A CA 1
ATOM 2826 C C . SER A 1 382 ? 12.131 -3.728 -48.350 1.00 96.69 382 SER A C 1
ATOM 2828 O O . SER A 1 382 ? 11.958 -3.471 -49.546 1.00 96.69 382 SER A O 1
ATOM 2830 N N . PRO A 1 383 ? 11.758 -2.873 -47.376 1.00 96.25 383 PRO A N 1
ATOM 2831 C CA . PRO A 1 383 ? 11.261 -1.531 -47.666 1.00 96.25 383 PRO A CA 1
ATOM 2832 C C . PRO A 1 383 ? 12.348 -0.599 -48.233 1.00 96.25 383 PRO A C 1
ATOM 2834 O O . PRO A 1 383 ? 12.017 0.472 -48.740 1.00 96.25 383 PRO A O 1
ATOM 2837 N N . PHE A 1 384 ? 13.626 -0.995 -48.172 1.00 98.00 384 PHE A N 1
ATOM 2838 C CA . PHE A 1 384 ? 14.764 -0.203 -48.638 1.00 98.00 384 PHE A CA 1
ATOM 2839 C C . PHE A 1 384 ? 15.613 -0.977 -49.650 1.00 98.00 384 PHE A C 1
ATOM 2841 O O . PHE A 1 384 ? 15.891 -2.163 -49.477 1.00 98.00 384 PHE A O 1
ATOM 2848 N N . LYS A 1 385 ? 16.054 -0.297 -50.712 1.00 97.12 385 LYS A N 1
ATOM 2849 C CA . LYS A 1 385 ? 16.775 -0.926 -51.836 1.00 97.12 385 LYS A CA 1
ATOM 2850 C C . LYS A 1 385 ? 18.166 -1.445 -51.465 1.00 97.12 385 LYS A C 1
ATOM 2852 O O . LYS A 1 385 ? 18.650 -2.375 -52.100 1.00 97.12 385 LYS A O 1
ATOM 2857 N N . ASP A 1 386 ? 18.803 -0.832 -50.476 1.00 97.69 386 ASP A N 1
ATOM 2858 C CA . ASP A 1 386 ? 20.174 -1.099 -50.032 1.00 97.69 386 ASP A CA 1
ATOM 2859 C C . ASP A 1 386 ? 20.255 -1.965 -48.765 1.00 97.69 386 ASP A C 1
ATOM 2861 O O . ASP A 1 386 ? 21.338 -2.156 -48.217 1.00 97.69 386 ASP A O 1
ATOM 2865 N N . VAL A 1 387 ? 19.128 -2.517 -48.308 1.00 97.69 387 VAL A N 1
ATOM 2866 C CA . VAL A 1 387 ? 19.083 -3.450 -47.176 1.00 97.69 387 VAL A CA 1
ATOM 2867 C C . VAL A 1 387 ? 18.515 -4.773 -47.672 1.00 97.69 387 VAL A C 1
ATOM 2869 O O . VAL A 1 387 ? 17.335 -4.856 -48.007 1.00 97.69 387 VAL A O 1
ATOM 2872 N N . ALA A 1 388 ? 19.347 -5.812 -47.737 1.00 96.44 388 ALA A N 1
ATOM 2873 C CA . ALA A 1 388 ? 18.894 -7.155 -48.084 1.00 96.44 388 ALA A CA 1
ATOM 2874 C C . ALA A 1 388 ? 18.181 -7.801 -46.886 1.00 96.44 388 ALA A C 1
ATOM 2876 O O . ALA A 1 388 ? 18.504 -7.512 -45.737 1.00 96.44 388 ALA A O 1
ATOM 2877 N N . SER A 1 389 ? 17.264 -8.742 -47.128 1.00 95.69 389 SER A N 1
ATOM 2878 C CA . SER A 1 389 ? 16.584 -9.472 -46.042 1.00 95.69 389 SER A CA 1
ATOM 2879 C C . SER A 1 389 ? 17.528 -10.338 -45.195 1.00 95.69 389 SER A C 1
ATOM 2881 O O . SER A 1 389 ? 17.165 -10.781 -44.108 1.00 95.69 389 SER A O 1
ATOM 2883 N N . THR A 1 390 ? 18.741 -10.581 -45.694 1.00 94.88 390 THR A N 1
ATOM 2884 C CA . THR A 1 390 ? 19.830 -11.285 -45.008 1.00 94.88 390 THR A CA 1
ATOM 2885 C C . THR A 1 390 ? 20.818 -10.341 -44.321 1.00 94.88 390 THR A C 1
ATOM 2887 O O . THR A 1 390 ? 21.777 -10.820 -43.720 1.00 94.88 390 THR A O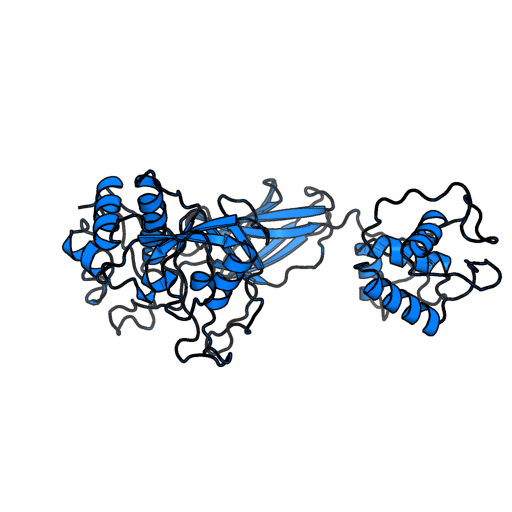 1
ATOM 2890 N N . SER A 1 391 ? 20.653 -9.020 -44.453 1.00 93.75 391 SER A N 1
ATOM 2891 C CA . SER A 1 391 ? 21.532 -8.047 -43.803 1.00 93.75 391 SER A CA 1
ATOM 2892 C C . SER A 1 391 ? 21.400 -8.131 -42.278 1.00 93.75 391 SER A C 1
ATOM 2894 O O . SER A 1 391 ? 20.298 -8.375 -41.770 1.00 93.75 391 SER A O 1
ATOM 2896 N N . PRO A 1 392 ? 22.491 -7.880 -41.530 1.00 90.06 392 PRO A N 1
ATOM 2897 C CA . PRO A 1 392 ? 22.404 -7.630 -40.099 1.00 90.06 392 PRO A CA 1
ATOM 2898 C C . PRO A 1 392 ? 21.349 -6.563 -39.797 1.00 90.06 392 PRO A C 1
ATOM 2900 O O . PRO A 1 392 ? 21.167 -5.619 -40.564 1.00 90.06 392 PRO A O 1
ATOM 2903 N N . PHE A 1 393 ? 20.620 -6.748 -38.700 1.00 95.62 393 PHE A N 1
ATOM 2904 C CA . PHE A 1 393 ? 19.575 -5.832 -38.233 1.00 95.62 393 PHE A CA 1
ATOM 2905 C C . PHE A 1 393 ? 18.437 -5.533 -39.229 1.00 95.62 393 PHE A C 1
ATOM 2907 O O . PHE A 1 393 ? 17.697 -4.563 -39.054 1.00 95.62 393 PHE A O 1
ATOM 2914 N N . TYR A 1 394 ? 18.250 -6.359 -40.271 1.00 97.81 394 TYR A N 1
ATOM 2915 C CA . TYR A 1 394 ? 17.172 -6.173 -41.249 1.00 97.81 394 TYR A CA 1
ATOM 2916 C C . TYR A 1 394 ? 15.793 -6.062 -40.584 1.00 97.81 394 TYR A C 1
ATOM 2918 O O . TYR A 1 394 ? 14.997 -5.189 -40.936 1.00 97.81 394 TYR A O 1
ATOM 2926 N N . LYS A 1 395 ? 15.519 -6.928 -39.601 1.00 97.75 395 LYS A N 1
ATOM 2927 C CA . LYS A 1 395 ? 14.245 -6.951 -38.875 1.00 97.75 395 LYS A CA 1
ATOM 2928 C C . LYS A 1 395 ? 14.001 -5.627 -38.154 1.00 97.75 395 LYS A C 1
ATOM 2930 O O . LYS A 1 395 ? 12.905 -5.081 -38.241 1.00 97.75 395 LYS A O 1
ATOM 2935 N N . GLU A 1 396 ? 15.014 -5.110 -37.478 1.00 98.12 396 GLU A N 1
ATOM 2936 C CA . GLU A 1 396 ? 14.973 -3.883 -36.690 1.00 98.12 396 GLU A CA 1
ATOM 2937 C C . GLU A 1 396 ? 14.834 -2.648 -37.586 1.00 98.12 396 GLU A C 1
ATOM 2939 O O . GLU A 1 396 ? 14.016 -1.769 -37.311 1.00 98.12 396 GLU A O 1
ATOM 2944 N N . ILE A 1 397 ? 15.541 -2.621 -38.720 1.00 98.38 397 ILE A N 1
ATOM 2945 C CA . ILE A 1 397 ? 15.401 -1.582 -39.749 1.00 98.38 397 ILE A CA 1
ATOM 2946 C C . ILE A 1 397 ? 13.981 -1.584 -40.337 1.00 98.38 397 ILE A C 1
ATOM 2948 O O . ILE A 1 397 ? 13.345 -0.530 -40.447 1.00 98.38 397 ILE A O 1
ATOM 2952 N N . ALA A 1 398 ? 13.462 -2.761 -40.701 1.00 98.12 398 ALA A N 1
ATOM 2953 C CA . ALA A 1 398 ? 12.117 -2.907 -41.248 1.00 98.12 398 ALA A CA 1
ATOM 2954 C C . ALA A 1 398 ? 11.038 -2.542 -40.215 1.00 98.12 398 ALA A C 1
ATOM 2956 O O . ALA A 1 398 ? 10.070 -1.858 -40.560 1.00 98.12 398 ALA A O 1
ATOM 2957 N N . TRP A 1 399 ? 11.230 -2.915 -38.946 1.00 98.12 399 TRP A N 1
ATOM 2958 C CA . TRP A 1 399 ? 10.350 -2.505 -37.854 1.00 98.12 399 TRP A CA 1
ATOM 2959 C C . TRP A 1 399 ? 10.335 -0.984 -37.708 1.00 98.12 399 TRP A C 1
ATOM 2961 O O . TRP A 1 399 ? 9.261 -0.386 -37.726 1.00 98.12 399 TRP A O 1
ATOM 2971 N N . MET A 1 400 ? 11.506 -0.346 -37.649 1.00 97.25 400 MET A N 1
ATOM 2972 C CA . MET A 1 400 ? 11.631 1.105 -37.485 1.00 97.25 400 MET A CA 1
ATOM 2973 C C . MET A 1 400 ? 10.955 1.869 -38.635 1.00 97.25 400 MET A C 1
ATOM 2975 O O . MET A 1 400 ? 10.416 2.959 -38.429 1.00 97.25 400 MET A O 1
ATOM 2979 N N . SER A 1 401 ? 10.949 1.288 -39.840 1.00 97.00 401 SER A N 1
ATOM 2980 C CA . SER A 1 401 ? 10.175 1.793 -40.976 1.00 97.00 401 SER A CA 1
ATOM 2981 C C . SER A 1 401 ? 8.669 1.615 -40.781 1.00 97.00 401 SER A C 1
ATOM 2983 O O . SER A 1 401 ? 7.916 2.578 -40.931 1.00 97.00 401 SER A O 1
ATOM 2985 N N . SER A 1 402 ? 8.224 0.419 -40.384 1.00 96.94 402 SER A N 1
ATOM 2986 C CA . SER A 1 402 ? 6.804 0.120 -40.144 1.00 96.94 402 SER A CA 1
ATOM 2987 C C . SER A 1 402 ? 6.192 0.973 -39.023 1.00 96.94 402 SER A C 1
ATOM 2989 O O . SER A 1 402 ? 5.073 1.465 -39.160 1.00 96.94 402 SER A O 1
ATOM 2991 N N . ALA A 1 403 ? 6.966 1.234 -37.966 1.00 96.62 403 ALA A N 1
ATOM 2992 C CA . ALA A 1 403 ? 6.625 2.105 -36.847 1.00 96.62 403 ALA A CA 1
ATOM 2993 C C . ALA A 1 403 ? 6.795 3.603 -37.174 1.00 96.62 403 ALA A C 1
ATOM 2995 O O . ALA A 1 403 ? 6.530 4.455 -36.332 1.00 96.62 403 ALA A O 1
ATOM 2996 N N . LYS A 1 404 ? 7.225 3.941 -38.401 1.00 96.25 404 LYS A N 1
ATOM 2997 C CA . LYS A 1 404 ? 7.437 5.310 -38.906 1.00 96.25 404 LYS A CA 1
ATOM 2998 C C . LYS A 1 404 ? 8.476 6.129 -38.135 1.00 96.25 404 LYS A C 1
ATOM 3000 O O . LYS A 1 404 ? 8.491 7.354 -38.239 1.00 96.25 404 LYS A O 1
ATOM 3005 N N . LEU A 1 405 ? 9.393 5.475 -37.427 1.00 96.50 405 LEU A N 1
ATOM 3006 C CA . LEU A 1 405 ? 10.536 6.129 -36.786 1.00 96.50 405 LEU A CA 1
ATOM 3007 C C . LEU A 1 405 ? 11.568 6.555 -37.843 1.00 96.50 405 LEU A C 1
ATOM 3009 O O . LEU A 1 405 ? 12.094 7.668 -37.794 1.00 96.50 405 LEU A O 1
ATOM 3013 N N . SER A 1 406 ? 11.798 5.721 -38.862 1.00 95.12 406 SER A N 1
ATOM 3014 C CA . SER A 1 406 ? 12.671 6.043 -39.998 1.00 95.12 406 SER A CA 1
ATOM 3015 C C . SER A 1 406 ? 11.935 5.932 -41.331 1.00 95.12 406 SER A C 1
ATOM 3017 O O . SER A 1 406 ? 11.236 4.961 -41.594 1.00 95.12 406 SER A O 1
ATOM 3019 N N . THR A 1 407 ? 12.129 6.919 -42.204 1.00 91.12 407 THR A N 1
ATOM 3020 C CA . THR A 1 407 ? 11.537 6.963 -43.552 1.00 91.12 407 THR A CA 1
ATOM 3021 C C . THR A 1 407 ? 12.546 6.668 -44.665 1.00 91.12 407 THR A C 1
ATOM 3023 O O . THR A 1 407 ? 12.177 6.692 -45.833 1.00 91.12 407 THR A O 1
ATOM 3026 N N . GLY A 1 408 ? 13.819 6.430 -44.325 1.00 93.19 408 GLY A N 1
ATOM 3027 C CA . GLY A 1 408 ? 14.912 6.384 -45.302 1.00 93.19 408 GLY A CA 1
ATOM 3028 C C . GLY A 1 408 ? 15.090 7.708 -46.057 1.00 93.19 408 GLY A C 1
ATOM 3029 O O . GLY A 1 408 ? 14.682 8.773 -45.580 1.00 93.19 408 GLY A O 1
ATOM 3030 N N . TRP A 1 409 ? 15.707 7.631 -47.233 1.00 95.38 409 TRP A N 1
ATOM 3031 C CA . TRP A 1 409 ? 15.916 8.756 -48.145 1.00 95.38 409 TRP A CA 1
ATOM 3032 C C . TRP A 1 409 ? 14.985 8.695 -49.355 1.00 95.38 409 TRP A C 1
ATOM 3034 O O . TRP A 1 409 ? 14.432 7.654 -49.702 1.00 95.38 409 TRP A O 1
ATOM 3044 N N . ALA A 1 410 ? 14.853 9.833 -50.042 1.00 95.12 410 ALA A N 1
ATOM 3045 C CA . ALA A 1 410 ? 14.022 9.969 -51.240 1.00 95.12 410 ALA A CA 1
ATOM 3046 C C . ALA A 1 410 ? 14.440 9.043 -52.404 1.00 95.12 410 ALA A C 1
ATOM 3048 O O . ALA A 1 410 ? 13.644 8.783 -53.302 1.00 95.12 410 ALA A O 1
ATOM 3049 N N . ASP A 1 411 ? 15.674 8.535 -52.393 1.00 96.38 411 ASP A N 1
ATOM 3050 C CA . ASP A 1 411 ? 16.191 7.556 -53.358 1.00 96.38 411 ASP A CA 1
ATOM 3051 C C . ASP A 1 411 ? 15.700 6.111 -53.087 1.00 96.38 411 ASP A C 1
ATOM 3053 O O . ASP A 1 411 ? 15.841 5.230 -53.949 1.00 96.38 411 ASP A O 1
ATOM 3057 N N . GLY A 1 412 ? 15.057 5.876 -51.938 1.00 95.62 412 GLY A N 1
ATOM 3058 C CA . GLY A 1 412 ? 14.576 4.574 -51.476 1.00 95.62 412 GLY A CA 1
ATOM 3059 C C . GLY A 1 412 ? 15.612 3.764 -50.689 1.00 95.62 412 GLY A C 1
ATOM 3060 O O . GLY A 1 412 ? 15.416 2.562 -50.515 1.00 95.62 412 GLY A O 1
ATOM 3061 N N . ASN A 1 413 ? 16.707 4.390 -50.248 1.00 97.75 413 ASN A N 1
ATOM 3062 C CA . ASN A 1 413 ? 17.767 3.757 -49.460 1.00 97.75 413 ASN A CA 1
ATOM 3063 C C . ASN A 1 413 ? 17.628 4.057 -47.954 1.00 97.75 413 ASN A C 1
ATOM 3065 O O . ASN A 1 413 ? 17.047 5.073 -47.558 1.00 97.75 413 ASN A O 1
ATOM 3069 N N . TYR A 1 414 ? 18.200 3.194 -47.112 1.00 97.44 414 TYR A N 1
ATOM 3070 C CA . TYR A 1 414 ? 18.311 3.337 -45.655 1.00 97.44 414 TYR A CA 1
ATOM 3071 C C . TYR A 1 414 ? 19.717 3.714 -45.177 1.00 97.44 414 TYR A C 1
ATOM 3073 O O . TYR A 1 414 ? 19.859 4.225 -44.065 1.00 97.44 414 TYR A O 1
ATOM 3081 N N . ARG A 1 415 ? 20.743 3.453 -45.986 1.00 97.19 415 ARG A N 1
ATOM 3082 C CA . ARG A 1 415 ? 22.160 3.716 -45.712 1.00 97.19 415 ARG A CA 1
ATOM 3083 C C . ARG A 1 415 ? 22.611 3.114 -44.374 1.00 97.19 415 ARG A C 1
ATOM 3085 O O . ARG A 1 415 ? 22.960 3.856 -43.461 1.00 97.19 415 ARG A O 1
ATOM 3092 N N . PRO A 1 416 ? 22.553 1.779 -44.212 1.00 96.81 416 PRO A N 1
ATOM 3093 C CA . PRO A 1 416 ? 22.727 1.120 -42.911 1.00 96.81 416 PRO A CA 1
ATOM 3094 C C . PRO A 1 416 ? 24.080 1.400 -42.242 1.00 96.81 416 PRO A C 1
ATOM 3096 O O . PRO A 1 416 ? 24.144 1.498 -41.018 1.00 96.81 416 PRO A O 1
ATOM 3099 N N . TYR A 1 417 ? 25.130 1.598 -43.039 1.00 96.00 417 TYR A N 1
ATOM 3100 C CA . TYR A 1 417 ? 26.499 1.809 -42.563 1.00 96.00 417 TYR A CA 1
ATOM 3101 C C . TYR A 1 417 ? 26.883 3.280 -42.369 1.00 96.00 417 TYR A C 1
ATOM 3103 O O . TYR A 1 417 ? 27.955 3.550 -41.833 1.00 96.00 417 TYR A O 1
ATOM 3111 N N . ASP A 1 418 ? 26.036 4.227 -42.787 1.00 96.62 418 ASP A N 1
ATOM 3112 C CA . ASP A 1 418 ? 26.292 5.647 -42.546 1.00 96.62 418 ASP A CA 1
ATOM 3113 C C . ASP A 1 418 ? 26.181 5.948 -41.044 1.00 96.62 418 ASP A C 1
ATOM 3115 O O . ASP A 1 418 ? 25.401 5.325 -40.314 1.00 96.62 418 ASP A O 1
ATOM 3119 N N . GLU A 1 419 ? 26.930 6.946 -40.582 1.00 96.75 419 GLU A N 1
ATOM 3120 C CA . GLU A 1 419 ? 26.810 7.466 -39.222 1.00 96.75 419 GLU A CA 1
ATOM 3121 C C . GLU A 1 419 ? 25.453 8.156 -39.010 1.00 96.75 419 GLU A C 1
ATOM 3123 O O . GLU A 1 419 ? 24.889 8.795 -39.909 1.00 96.75 419 GLU A O 1
ATOM 3128 N N . VAL A 1 420 ? 24.915 8.066 -37.792 1.00 95.94 420 VAL A N 1
ATOM 3129 C CA . VAL A 1 420 ? 23.695 8.794 -37.424 1.00 95.94 420 VAL A CA 1
ATOM 3130 C C . VAL A 1 420 ? 24.049 10.212 -36.976 1.00 95.94 420 VAL A C 1
ATOM 3132 O O . VAL A 1 420 ? 24.690 10.416 -35.946 1.00 95.94 420 VAL A O 1
ATOM 3135 N N . SER A 1 421 ? 23.572 11.218 -37.710 1.00 95.06 421 SER A N 1
ATOM 3136 C CA . SER A 1 421 ? 23.694 12.619 -37.302 1.00 95.06 421 SER A CA 1
ATOM 3137 C C . SER A 1 421 ? 22.748 12.966 -36.143 1.00 95.06 421 SER A C 1
ATOM 3139 O O . SER A 1 421 ? 21.683 12.371 -35.972 1.00 95.06 421 SER A O 1
ATOM 3141 N N . ARG A 1 422 ? 23.088 14.005 -35.365 1.00 95.69 422 ARG A N 1
ATOM 3142 C CA . ARG A 1 422 ? 22.252 14.486 -34.243 1.00 95.69 422 ARG A CA 1
ATOM 3143 C C . ARG A 1 422 ? 20.821 14.848 -34.665 1.00 95.69 422 ARG A C 1
ATOM 3145 O O . ARG A 1 422 ? 19.884 14.604 -33.912 1.00 95.69 422 ARG A O 1
ATOM 3152 N N . GLU A 1 423 ? 20.648 15.413 -35.859 1.00 95.56 423 GLU A N 1
ATOM 3153 C CA . GLU A 1 423 ? 19.330 15.731 -36.429 1.00 95.56 423 GLU A CA 1
ATOM 3154 C C . GLU A 1 423 ? 18.516 14.469 -36.757 1.00 95.56 423 GLU A C 1
ATOM 3156 O O . GLU A 1 423 ? 17.309 14.441 -36.518 1.00 95.56 423 GLU A O 1
ATOM 3161 N N . ALA A 1 424 ? 19.166 13.401 -37.235 1.00 94.38 424 ALA A N 1
ATOM 3162 C CA . ALA A 1 424 ? 18.507 12.132 -37.512 1.00 94.38 424 ALA A CA 1
ATOM 3163 C C . ALA A 1 424 ? 18.071 11.453 -36.208 1.00 94.38 424 ALA A C 1
ATOM 3165 O O . ALA A 1 424 ? 16.927 11.015 -36.109 1.00 94.38 424 ALA A O 1
ATOM 3166 N N . THR A 1 425 ? 18.933 11.454 -35.185 1.00 95.69 425 THR A N 1
ATOM 3167 C CA . THR A 1 425 ? 18.588 10.972 -33.839 1.00 95.69 425 THR A CA 1
ATOM 3168 C C . THR A 1 425 ? 17.376 11.715 -33.273 1.00 95.69 425 THR A C 1
ATOM 3170 O O . THR A 1 425 ? 16.424 11.081 -32.822 1.00 95.69 425 THR A O 1
ATOM 3173 N N . ALA A 1 426 ? 17.359 13.051 -33.350 1.00 96.12 426 ALA A N 1
ATOM 3174 C CA . ALA A 1 426 ? 16.218 13.850 -32.896 1.00 96.12 426 ALA A CA 1
ATOM 3175 C C . ALA A 1 426 ? 14.931 13.519 -33.673 1.00 96.12 426 ALA A C 1
ATOM 3177 O O . ALA A 1 426 ? 13.862 13.391 -33.077 1.00 96.12 426 ALA A O 1
ATOM 3178 N N . ALA A 1 427 ? 15.031 13.324 -34.992 1.00 96.12 427 ALA A N 1
ATOM 3179 C CA . ALA A 1 427 ? 13.891 12.938 -35.817 1.00 96.12 427 ALA A CA 1
ATOM 3180 C C . ALA A 1 427 ? 13.322 11.562 -35.432 1.00 96.12 427 ALA A C 1
ATOM 3182 O O . ALA A 1 427 ? 12.105 11.384 -35.467 1.00 96.12 427 ALA A O 1
ATOM 3183 N N . PHE A 1 428 ? 14.170 10.601 -35.055 1.00 96.50 428 PHE A N 1
ATOM 3184 C CA . PHE A 1 428 ? 13.728 9.281 -34.598 1.00 96.50 428 PHE A CA 1
ATOM 3185 C C . PHE A 1 428 ? 12.948 9.369 -33.286 1.00 96.50 428 PHE A C 1
ATOM 3187 O O . PHE A 1 428 ? 11.834 8.854 -33.223 1.00 96.50 428 PHE A O 1
ATOM 3194 N N . PHE A 1 429 ? 13.477 10.080 -32.283 1.00 96.88 429 PHE A N 1
ATOM 3195 C CA . PHE A 1 429 ? 12.786 10.275 -31.004 1.00 96.88 429 PHE A CA 1
ATOM 3196 C C . PHE A 1 429 ? 11.465 11.031 -31.161 1.00 96.88 429 PHE A C 1
ATOM 3198 O O . PHE A 1 429 ? 10.448 10.589 -30.634 1.00 96.88 429 PHE A O 1
ATOM 3205 N N . TYR A 1 430 ? 11.450 12.119 -31.939 1.00 97.00 430 TYR A N 1
ATOM 3206 C CA . TYR A 1 430 ? 10.220 12.870 -32.196 1.00 97.00 430 TYR A CA 1
ATOM 3207 C C . TYR A 1 430 ? 9.145 11.985 -32.832 1.00 97.00 430 TYR A C 1
ATOM 3209 O O . TYR A 1 430 ? 7.994 11.990 -32.412 1.00 97.00 430 TYR A O 1
ATOM 3217 N N . ARG A 1 431 ? 9.507 11.174 -33.830 1.00 97.69 431 ARG A N 1
ATOM 3218 C CA . ARG A 1 431 ? 8.538 10.277 -34.468 1.00 97.69 431 ARG A CA 1
ATOM 3219 C C . ARG A 1 431 ? 8.118 9.128 -33.561 1.00 97.69 431 ARG A C 1
ATOM 3221 O O . ARG A 1 431 ? 6.970 8.715 -33.664 1.00 97.69 431 ARG A O 1
ATOM 3228 N N . ALA A 1 432 ? 8.997 8.617 -32.705 1.00 95.19 432 ALA A N 1
ATOM 3229 C CA . ALA A 1 432 ? 8.625 7.595 -31.734 1.00 95.19 432 ALA A CA 1
ATOM 3230 C C . ALA A 1 432 ? 7.506 8.089 -30.809 1.00 95.19 432 ALA A C 1
ATOM 3232 O O . ALA A 1 432 ? 6.465 7.438 -30.727 1.00 95.19 432 ALA A O 1
ATOM 3233 N N . ASP A 1 433 ? 7.674 9.286 -30.239 1.00 93.25 433 ASP A N 1
ATOM 3234 C CA . ASP A 1 433 ? 6.662 9.956 -29.415 1.00 93.25 433 ASP A CA 1
ATOM 3235 C C . ASP A 1 433 ? 5.335 10.136 -30.175 1.00 93.25 433 ASP A C 1
ATOM 3237 O O . ASP A 1 433 ? 4.285 9.668 -29.737 1.00 93.25 433 ASP A O 1
ATOM 3241 N N . GLN A 1 434 ? 5.387 10.698 -31.387 1.00 95.44 434 GLN A N 1
ATOM 3242 C CA . GLN A 1 434 ? 4.186 10.938 -32.198 1.00 95.44 434 GLN A CA 1
ATOM 3243 C C . GLN A 1 434 ? 3.459 9.658 -32.645 1.00 95.44 434 GLN A C 1
ATOM 3245 O O . GLN A 1 434 ? 2.273 9.711 -32.968 1.00 95.44 434 GLN A O 1
ATOM 3250 N N . ASN A 1 435 ? 4.151 8.516 -32.691 1.00 92.38 435 ASN A N 1
ATOM 3251 C CA . ASN A 1 435 ? 3.566 7.224 -33.058 1.00 92.38 435 ASN A CA 1
ATOM 3252 C C . ASN A 1 435 ? 3.309 6.318 -31.837 1.00 92.38 435 ASN A C 1
ATOM 3254 O O . ASN A 1 435 ? 2.971 5.150 -32.021 1.00 92.38 435 ASN A O 1
ATOM 3258 N N . GLY A 1 436 ? 3.436 6.836 -30.609 1.00 89.62 436 GLY A N 1
ATOM 3259 C CA . GLY A 1 436 ? 3.122 6.103 -29.378 1.00 89.62 436 GLY A CA 1
ATOM 3260 C C . GLY A 1 436 ? 4.088 4.961 -29.050 1.00 89.62 436 GLY A C 1
ATOM 3261 O O . GLY A 1 436 ? 3.722 4.052 -28.304 1.00 89.62 436 GLY A O 1
ATOM 3262 N N . VAL A 1 437 ? 5.305 4.981 -29.601 1.00 88.62 437 VAL A N 1
ATOM 3263 C CA . VAL A 1 437 ? 6.358 4.024 -29.245 1.00 88.62 437 VAL A CA 1
ATOM 3264 C C . VAL A 1 437 ? 7.013 4.492 -27.948 1.00 88.62 437 VAL A C 1
ATOM 3266 O O . VAL A 1 437 ? 7.571 5.586 -27.898 1.00 88.62 437 VAL A O 1
ATOM 3269 N N . LYS A 1 438 ? 6.931 3.662 -26.904 1.00 82.50 438 LYS A N 1
ATOM 3270 C CA . LYS A 1 438 ? 7.572 3.899 -25.604 1.00 82.50 438 LYS A CA 1
ATOM 3271 C C . LYS A 1 438 ? 8.910 3.152 -25.535 1.00 82.50 438 LYS A C 1
ATOM 3273 O O . LYS A 1 438 ? 9.012 2.066 -26.107 1.00 82.50 438 LYS A O 1
ATOM 3278 N N . PHE A 1 439 ? 9.897 3.749 -24.872 1.00 80.50 439 PHE A N 1
ATOM 3279 C CA . PHE A 1 439 ? 11.228 3.185 -24.614 1.00 80.50 439 PHE A CA 1
ATOM 3280 C C . PHE A 1 439 ? 11.473 3.056 -23.121 1.00 80.50 439 PHE A C 1
ATOM 3282 O O . PHE A 1 439 ? 10.823 3.830 -22.377 1.00 80.50 439 PHE A O 1
#

Sequence (439 aa):
MAGLTAPITTGWDSSQAANRGGFDQRDRESTMGHLVADMYLSAANSTGRTPADIGIVNPGGLRDEFPGGLRTSLDTAVSDVTVAQALNVTPFANNLWTTTLTGAQLKQVLEEQWQTTADGAQTSRAYLQLGLSSNVSYTFTGARDSSGHATLNNNIDEIFIDGKKVIDDQQITVAIPSFLLGGGDNFRTLSQGMDAKDTALVDSDAFQSYLKGEGTISPRFNKQAVKISDVADSYDASGNLTFTASELNVDSFKAPAVEKLSVSVDGVELGTASVEGGTAKVDVPLAGKVAAGEHVVMLKDAATGTEAHLTVTVGGKKAVAFPDVPAGSLFYNEITWMQQSGITTGWEDGTFRPYDSVSREAMAAFFYRAAGSPQFEAPAVSPFKDVASTSPFYKEIAWMSSAKLSTGWADGNYRPYDEVSREATAAFFYRADQNGVKF

Radius of gyration: 27.66 Å; chains: 1; bounding box: 67×43×86 Å

pLDDT: mean 92.27, std 9.64, range [45.38, 98.88]

Organism: NCBI:txid2047

Secondary structure (DSSP, 8-state):
-BEESS-B-SB--GGGTTTGGG--B-SS--HHHHHHHHHHHHHHHHTTSSPPSEEEE-GGG----BSTTTTT-TTPPP-PBPHHHHHHHSTT-PEEEEEEEEHHHHHHHHHTTEEE-TTSPEEEEEE---EE-TTEEEEE-----TTSPPPSS--EEEEEETTEE--TT-EEEEEEEHHHHTTGGG-GGGGG-EEEEEEEEEHHHHHHHHHHHHSEE------SEEEEE---S-EETTSEEEEEEE--S--STTPPPP-EEEEEETTEEEEEEEEETTEEEEEEE-TT-S-SEEEEEEEE-TTT--EEEEEEEEESS-----TTS-TTSTTHHHHHHHHHTTS----TTS---TTSPPBHHHHHHHHHHHTT-------SS-SSTT--TTSTTHHHHHHHHHTTS----TTS---TTSBPPHHHHHHHHHHHHHTT---

Foldseek 3Di:
DAAEDDKFFAFADCVCCVQLHRGLDFQFFTLLLQLLFQLLQVLLCVLPDDHFLKGKEWSVQFAAMAPGPSSPPVPDDHDGHDLVRLCRGRVPQFFKKKFKDFLQLVLLLQLCQQPADPVRHADPNRGGDMRMYPQKAWEFAFDQDPPGGGDRPGGTDWMGGNNHTGDRGDIGMYIYGPCVCCCHSVSNSSVVTHPMDGSPGGSSVSSVVVSVVVRYDYGQFADRYKYKAPADQAAELQAWGWTKIAPGTGRYPPRDAQQKKFKAKQNHTQGMFGDDPRMTTGTGGSNNVDAFAKIKMWIAGPPNRHIDIDIHGYFHDDDPQAPQQDPPDPCNPVQVVCVSLVLDPADPVRHNPPPDFDFQLSVLSSLCSQLVVDDFDADCDQQAPPAHPPDPSSRSLRVLVVLVLDDADPVRHNRRGDGQDPVSVVSSVVSCVVSVRHD